Protein 5E4V (pdb70)

Radius of gyration: 27.7 Å; Cα contacts (8 Å, |Δi|>4): 493; chains: 1; bounding box: 95×52×66 Å

Foldseek 3Di:
DAAEAEAEEEQDQFQLRLFLLLFLLLQQLFDPPDDLSPNLNSVLNLLQSPDSGSVVLCVVQQDDPRYDYDYWHKDADPPAPRRIDTDDDPRSCVVDVSRDVCPSTKAAPQPPDPTQRDGDDLSSQLLSLQVSLLLLLLLLVLLLPPDPCRCPPVVVVCVVPQPPRHDNRNHIDVSSSVSSNVSLQPDLSSLSSLVSLLVVLVVDPDDQDPSSVSSVVSSVVSLCSNQVLLVLLCVQQPPVPFPCCVDPVQVVVVVLNVVLVVVLVVCPPCSRCVCSNHVVNSVSSDCVVRQLSSLLSQLLVCLVPVDDDPDDPPDDSRDNVSSVVSNQSNLQVQLVVQLVVQVVVPDDNVVSNVSSVVSSVVSVPSVVVVVCVVVVVVVVVVVVVVVCVPVPDDVVVVVVVVVVVVD

Structure (mmCIF, N/CA/C/O backbone):
data_5E4V
#
_entry.id   5E4V
#
_cell.length_a   91.140
_cell.length_b   91.140
_cell.length_c   94.210
_cell.angle_alpha   90.000
_cell.angle_beta   90.000
_cell.angle_gamma   120.000
#
_symmetry.space_group_name_H-M   'P 31 2 1'
#
loop_
_entity.id
_entity.type
_entity.pdbx_description
1 polymer Nucleoprotein,Phosphoprotein
2 water water
#
loop_
_atom_site.group_PDB
_atom_site.id
_atom_site.type_symbol
_atom_site.label_atom_id
_atom_site.label_alt_id
_atom_site.label_comp_id
_atom_site.label_asym_id
_atom_site.label_entity_id
_atom_site.label_seq_id
_atom_site.pdbx_PDB_ins_code
_atom_site.Cartn_x
_atom_site.Cartn_y
_atom_site.Cartn_z
_atom_site.occupancy
_atom_site.B_iso_or_equiv
_atom_site.auth_seq_id
_atom_site.auth_comp_id
_atom_site.auth_asym_id
_atom_site.auth_atom_id
_atom_site.pdbx_PDB_model_num
ATOM 1 N N . ILE A 1 12 ? -41.531 16.235 7.865 1.00 84.83 12 ILE A N 1
ATOM 2 C CA . ILE A 1 12 ? -40.484 15.223 7.890 1.00 91.85 12 ILE A CA 1
ATOM 3 C C . ILE A 1 12 ? -39.791 15.140 6.536 1.00 82.80 12 ILE A C 1
ATOM 4 O O . ILE A 1 12 ? -38.707 15.692 6.346 1.00 79.80 12 ILE A O 1
ATOM 7 N N . LYS A 1 13 ? -40.432 14.454 5.596 1.00 92.09 13 LYS A N 1
ATOM 8 C CA . LYS A 1 13 ? -39.845 14.192 4.286 1.00 98.76 13 LYS A CA 1
ATOM 9 C C . LYS A 1 13 ? -40.442 15.141 3.249 1.00 93.35 13 LYS A C 1
ATOM 10 O O . LYS A 1 13 ? -41.605 15.525 3.355 1.00 83.32 13 LYS A O 1
ATOM 29 N N . HIS A 1 14 ? -39.649 15.518 2.249 1.00 81.98 14 HIS A N 1
ATOM 30 C CA . HIS A 1 14 ? -40.103 16.483 1.248 1.00 71.61 14 HIS A CA 1
ATOM 31 C C . HIS A 1 14 ? -40.796 15.815 0.059 1.00 83.07 14 HIS A C 1
ATOM 32 O O . HIS A 1 14 ? -40.191 15.008 -0.639 1.00 82.92 14 HIS A O 1
ATOM 47 N N . ILE A 1 15 ? -42.059 16.165 -0.175 1.00 42.73 15 ILE A N 1
ATOM 48 C CA . ILE A 1 15 ? -42.800 15.626 -1.313 1.00 53.77 15 ILE A CA 1
ATOM 49 C C . ILE A 1 15 ? -42.768 16.541 -2.530 1.00 56.29 15 ILE A C 1
ATOM 50 O O . ILE A 1 15 ? -43.004 17.744 -2.427 1.00 64.73 15 ILE A O 1
ATOM 66 N N . ILE A 1 16 ? -42.489 15.949 -3.684 1.00 62.65 16 ILE A N 1
ATOM 67 C CA . ILE A 1 16 ? -42.570 16.649 -4.955 1.00 59.32 16 ILE A CA 1
ATOM 68 C C . ILE A 1 16 ? -43.759 16.140 -5.759 1.00 66.60 16 ILE A C 1
ATOM 69 O O . ILE A 1 16 ? -43.787 14.983 -6.175 1.00 60.92 16 ILE A O 1
ATOM 85 N N . ILE A 1 17 ? -44.744 17.006 -5.968 1.00 58.41 17 ILE A N 1
ATOM 86 C CA . ILE A 1 17 ? -45.883 16.673 -6.811 1.00 63.76 17 ILE A CA 1
ATOM 87 C C . ILE A 1 17 ? -45.458 16.721 -8.272 1.00 62.53 17 ILE A C 1
ATOM 88 O O . ILE A 1 17 ? -44.888 17.711 -8.725 1.00 48.53 17 ILE A O 1
ATOM 104 N N . VAL A 1 18 ? -45.735 15.648 -9.005 1.00 62.99 18 VAL A N 1
ATOM 105 C CA . VAL A 1 18 ? -45.369 15.568 -10.413 1.00 58.99 18 VAL A CA 1
ATOM 106 C C . VAL A 1 18 ? -46.532 14.995 -11.216 1.00 57.16 18 VAL A C 1
ATOM 107 O O . VAL A 1 18 ? -46.915 13.845 -11.021 1.00 50.84 18 VAL A O 1
ATOM 120 N N . PRO A 1 19 ? -47.108 15.808 -12.115 1.00 64.36 19 PRO A N 1
ATOM 121 C CA . PRO A 1 19 ? -48.259 15.376 -12.919 1.00 68.69 19 PRO A CA 1
ATOM 122 C C . PRO A 1 19 ? -47.896 14.474 -14.102 1.00 60.82 19 PRO A C 1
ATOM 123 O O . PRO A 1 19 ? -46.899 14.702 -14.785 1.00 64.04 19 PRO A O 1
ATOM 134 N N . ILE A 1 20 ? -48.722 13.456 -14.325 1.00 46.24 20 ILE A N 1
ATOM 135 C CA . ILE A 1 20 ? -48.527 12.492 -15.401 1.00 56.88 20 ILE A CA 1
ATOM 136 C C . ILE A 1 20 ? -49.857 12.262 -16.114 1.00 62.83 20 ILE A C 1
ATOM 137 O O . ILE A 1 20 ? -50.917 12.491 -15.533 1.00 61.52 20 ILE A O 1
ATOM 153 N N . PRO A 1 21 ? -49.814 11.803 -17.375 1.00 68.21 21 PRO A N 1
ATOM 154 C CA . PRO A 1 21 ? -51.068 11.549 -18.094 1.00 76.16 21 PRO A CA 1
ATOM 155 C C . PRO A 1 21 ? -51.866 10.403 -17.477 1.00 73.99 21 PRO A C 1
ATOM 156 O O . PRO A 1 21 ? -51.281 9.466 -16.934 1.00 76.40 21 PRO A O 1
ATOM 167 N N . GLY A 1 22 ? -53.189 10.486 -17.572 1.00 65.91 22 GLY A N 1
ATOM 168 C CA . GLY A 1 22 ? -54.071 9.504 -16.966 1.00 73.53 22 GLY A CA 1
ATOM 169 C C . GLY A 1 22 ? -54.705 8.568 -17.981 1.00 76.20 22 GLY A C 1
ATOM 170 O O . GLY A 1 22 ? -55.558 7.752 -17.637 1.00 67.80 22 GLY A O 1
ATOM 174 N N . ASP A 1 23 ? -54.289 8.690 -19.237 1.00 61.09 23 ASP A N 1
ATOM 175 C CA . ASP A 1 23 ? -54.764 7.809 -20.297 1.00 70.45 23 ASP A CA 1
ATOM 176 C C . ASP A 1 23 ? -53.804 7.873 -21.477 1.00 79.68 23 ASP A C 1
ATOM 177 O O . ASP A 1 23 ? -53.032 8.821 -21.605 1.00 78.29 23 ASP A O 1
ATOM 186 N N . SER A 1 24 ? -53.858 6.867 -22.341 1.00 75.00 24 SER A N 1
ATOM 187 C CA . SER A 1 24 ? -52.911 6.760 -23.445 1.00 78.15 24 SER A CA 1
ATOM 188 C C . SER A 1 24 ? -53.024 7.919 -24.432 1.00 66.96 24 SER A C 1
ATOM 189 O O . SER A 1 24 ? -52.061 8.242 -25.128 1.00 77.32 24 SER A O 1
ATOM 197 N N . SER A 1 25 ? -54.195 8.546 -24.486 1.00 50.75 25 SER A N 1
ATOM 198 C CA . SER A 1 25 ? -54.492 9.527 -25.530 1.00 59.16 25 SER A CA 1
ATOM 199 C C . SER A 1 25 ? -53.438 10.629 -25.663 1.00 69.92 25 SER A C 1
ATOM 200 O O . SER A 1 25 ? -52.811 11.041 -24.688 1.00 65.98 25 SER A O 1
ATOM 208 N N . ILE A 1 26 ? -53.265 11.097 -26.894 1.00 77.96 26 ILE A N 1
ATOM 209 C CA . ILE A 1 26 ? -52.329 12.169 -27.202 1.00 78.29 26 ILE A CA 1
ATOM 210 C C . ILE A 1 26 ? -52.873 13.530 -26.794 1.00 68.08 26 ILE A C 1
ATOM 211 O O . ILE A 1 26 ? -52.113 14.429 -26.455 1.00 68.62 26 ILE A O 1
ATOM 227 N N . THR A 1 27 ? -54.190 13.686 -26.836 1.00 74.83 27 THR A N 1
ATOM 228 C CA . THR A 1 27 ? -54.806 14.959 -26.493 1.00 71.15 27 THR A CA 1
ATOM 229 C C . THR A 1 27 ? -54.517 15.310 -25.036 1.00 73.03 27 THR A C 1
ATOM 230 O O . THR A 1 27 ? -54.194 16.454 -24.707 1.00 62.37 27 THR A O 1
ATOM 241 N N . THR A 1 28 ? -54.635 14.314 -24.168 1.00 64.83 28 THR A N 1
ATOM 242 C CA . THR A 1 28 ? -54.318 14.484 -22.759 1.00 70.31 28 THR A CA 1
ATOM 243 C C . THR A 1 28 ? -52.841 14.825 -22.602 1.00 69.10 28 THR A C 1
ATOM 244 O O . THR A 1 28 ? -52.486 15.917 -22.166 1.00 59.98 28 THR A O 1
ATOM 255 N N . ARG A 1 29 ? -51.987 13.876 -22.963 1.00 59.60 29 ARG A N 1
ATOM 256 C CA . ARG A 1 29 ? -50.544 14.076 -22.965 1.00 53.93 29 ARG A CA 1
ATOM 257 C C . ARG A 1 29 ? -50.174 15.481 -23.452 1.00 57.62 29 ARG A C 1
ATOM 258 O O . ARG A 1 29 ? -49.375 16.198 -22.829 1.00 40.53 29 ARG A O 1
ATOM 279 N N . SER A 1 30 ? -50.789 15.871 -24.562 1.00 69.02 30 SER A N 1
ATOM 280 C CA . SER A 1 30 ? -50.454 17.108 -25.253 1.00 60.21 30 SER A CA 1
ATOM 281 C C . SER A 1 30 ? -50.920 18.325 -24.472 1.00 62.06 30 SER A C 1
ATOM 282 O O . SER A 1 30 ? -50.167 19.285 -24.277 1.00 56.36 30 SER A O 1
ATOM 290 N N . ARG A 1 31 ? -52.169 18.283 -24.028 1.00 73.02 31 ARG A N 1
ATOM 291 C CA . ARG A 1 31 ? -52.738 19.390 -23.280 1.00 66.06 31 ARG A CA 1
ATOM 292 C C . ARG A 1 31 ? -51.963 19.577 -21.987 1.00 61.29 31 ARG A C 1
ATOM 293 O O . ARG A 1 31 ? -51.696 20.705 -21.567 1.00 64.22 31 ARG A O 1
ATOM 314 N N . LEU A 1 32 ? -51.598 18.461 -21.363 1.00 51.33 32 LEU A N 1
ATOM 315 C CA . LEU A 1 32 ? -50.798 18.496 -20.150 1.00 51.21 32 LEU A CA 1
ATOM 316 C C . LEU A 1 32 ? -49.465 19.171 -20.437 1.00 53.04 32 LEU A C 1
ATOM 317 O O . LEU A 1 32 ? -49.079 20.109 -19.736 1.00 44.07 32 LEU A O 1
ATOM 333 N N . LEU A 1 33 ? -48.759 18.702 -21.464 1.00 57.51 33 LEU A N 1
ATOM 334 C CA . LEU A 1 33 ? -47.511 19.358 -21.842 1.00 54.46 33 LEU A CA 1
ATOM 335 C C . LEU A 1 33 ? -47.717 20.864 -21.967 1.00 50.40 33 LEU A C 1
ATOM 336 O O . LEU A 1 33 ? -46.972 21.663 -21.389 1.00 36.02 33 LEU A O 1
ATOM 352 N N . ASP A 1 34 ? -48.730 21.245 -22.736 1.00 44.70 34 ASP A N 1
ATOM 353 C CA . ASP A 1 34 ? -49.061 22.651 -22.910 1.00 47.46 34 ASP A CA 1
ATOM 354 C C . ASP A 1 34 ? -49.202 23.386 -21.575 1.00 49.43 34 ASP A C 1
ATOM 355 O O . ASP A 1 34 ? -48.514 24.383 -21.325 1.00 40.53 34 ASP A O 1
ATOM 364 N N . ARG A 1 35 ? -50.098 22.903 -20.719 1.00 42.57 35 ARG A N 1
ATOM 365 C CA . ARG A 1 35 ? -50.339 23.574 -19.446 1.00 55.32 35 ARG A CA 1
ATOM 366 C C . ARG A 1 35 ? -49.066 23.638 -18.604 1.00 48.72 35 ARG A C 1
ATOM 367 O O . ARG A 1 35 ? -48.820 24.636 -17.933 1.00 42.79 35 ARG A O 1
ATOM 388 N N . LEU A 1 36 ? -48.258 22.580 -18.637 1.00 67.10 36 LEU A N 1
ATOM 389 C CA . LEU A 1 36 ? -47.003 22.561 -17.881 1.00 65.87 36 LEU A CA 1
ATOM 390 C C . LEU A 1 36 ? -46.018 23.621 -18.386 1.00 52.60 36 LEU A C 1
ATOM 391 O O . LEU A 1 36 ? -45.484 24.405 -17.593 1.00 38.56 36 LEU A O 1
ATOM 407 N N . VAL A 1 37 ? -45.770 23.646 -19.695 1.00 47.42 37 VAL A N 1
ATOM 408 C CA . VAL A 1 37 ? -44.927 24.693 -20.266 1.00 47.97 37 VAL A CA 1
ATOM 409 C C . VAL A 1 37 ? -45.457 26.036 -19.805 1.00 50.80 37 VAL A C 1
ATOM 410 O O . VAL A 1 37 ? -44.717 26.901 -19.339 1.00 43.33 37 VAL A O 1
ATOM 423 N N . ARG A 1 38 ? -46.763 26.191 -19.958 1.00 50.28 38 ARG A N 1
ATOM 424 C CA . ARG A 1 38 ? -47.459 27.397 -19.557 1.00 59.31 38 ARG A CA 1
ATOM 425 C C . ARG A 1 38 ? -47.149 27.741 -18.105 1.00 56.98 38 ARG A C 1
ATOM 426 O O . ARG A 1 38 ? -46.858 28.890 -17.766 1.00 47.93 38 ARG A O 1
ATOM 447 N N . LEU A 1 39 ? -47.217 26.721 -17.257 1.00 51.90 39 LEU A N 1
ATOM 448 C CA . LEU A 1 39 ? -47.019 26.866 -15.822 1.00 54.84 39 LEU A CA 1
ATOM 449 C C . LEU A 1 39 ? -45.601 27.302 -15.470 1.00 63.49 39 LEU A C 1
ATOM 450 O O . LEU A 1 39 ? -45.401 28.185 -14.638 1.00 54.31 39 LEU A O 1
ATOM 466 N N . ILE A 1 40 ? -44.617 26.668 -16.095 1.00 69.77 40 ILE A N 1
ATOM 467 C CA . ILE A 1 40 ? -43.223 27.009 -15.837 1.00 65.06 40 ILE A CA 1
ATOM 468 C C . ILE A 1 40 ? -42.909 28.466 -16.191 1.00 64.00 40 ILE A C 1
ATOM 469 O O . ILE A 1 40 ? -42.029 29.080 -15.594 1.00 66.10 40 ILE A O 1
ATOM 485 N N . GLY A 1 41 ? -43.635 29.017 -17.157 1.00 60.38 41 GLY A N 1
ATOM 486 C CA . GLY A 1 41 ? -43.423 30.391 -17.575 1.00 66.13 41 GLY A CA 1
ATOM 487 C C . GLY A 1 41 ? -44.031 31.398 -16.619 1.00 66.90 41 GLY A C 1
ATOM 488 O O . GLY A 1 41 ? -43.714 32.586 -16.662 1.00 68.34 41 GLY A O 1
ATOM 492 N N . ASN A 1 42 ? -44.913 30.925 -15.751 1.00 54.00 42 ASN A N 1
ATOM 493 C CA . ASN A 1 42 ? -45.546 31.791 -14.775 1.00 59.95 42 ASN A CA 1
ATOM 494 C C . ASN A 1 42 ? -44.528 32.281 -13.752 1.00 71.26 42 ASN A C 1
ATOM 495 O O . ASN A 1 42 ? -43.889 31.478 -13.070 1.00 69.81 42 ASN A O 1
ATOM 506 N N . PRO A 1 43 ? -44.381 33.607 -13.633 1.00 69.59 43 PRO A N 1
ATOM 507 C CA . PRO A 1 43 ? -43.331 34.193 -12.795 1.00 66.59 43 PRO A CA 1
ATOM 508 C C . PRO A 1 43 ? -43.617 33.977 -11.321 1.00 75.51 43 PRO A C 1
ATOM 509 O O . PRO A 1 43 ? -42.739 34.132 -10.474 1.00 72.71 43 PRO A O 1
ATOM 520 N N . ASP A 1 44 ? -44.856 33.605 -11.031 1.00 78.87 44 ASP A N 1
ATOM 521 C CA . ASP A 1 44 ? -45.352 33.567 -9.668 1.00 79.56 44 ASP A CA 1
ATOM 522 C C . ASP A 1 44 ? -45.348 32.167 -9.062 1.00 69.13 44 ASP A C 1
ATOM 523 O O . ASP A 1 44 ? -45.905 31.960 -7.987 1.00 64.55 44 ASP A O 1
ATOM 532 N N . VAL A 1 45 ? -44.723 31.207 -9.736 1.00 84.01 45 VAL A N 1
ATOM 533 C CA . VAL A 1 45 ? -44.743 29.827 -9.258 1.00 77.61 45 VAL A CA 1
ATOM 534 C C . VAL A 1 45 ? -43.531 29.503 -8.387 1.00 74.07 45 VAL A C 1
ATOM 535 O O . VAL A 1 45 ? -42.440 30.031 -8.601 1.00 68.52 45 VAL A O 1
ATOM 548 N N . SER A 1 46 ? -43.737 28.618 -7.416 1.00 64.50 46 SER A N 1
ATOM 549 C CA . SER A 1 46 ? -42.723 28.296 -6.417 1.00 59.25 46 SER A CA 1
ATOM 550 C C . SER A 1 46 ? -41.782 27.194 -6.894 1.00 50.78 46 SER A C 1
ATOM 551 O O . SER A 1 46 ? -42.151 26.377 -7.734 1.00 46.67 46 SER A O 1
ATOM 559 N N . GLY A 1 47 ? -40.577 27.168 -6.328 1.00 52.07 47 GLY A N 1
ATOM 560 C CA . GLY A 1 47 ? -39.528 26.261 -6.763 1.00 26.78 47 GLY A CA 1
ATOM 561 C C . GLY A 1 47 ? -39.939 24.804 -6.830 1.00 53.71 47 GLY A C 1
ATOM 562 O O . GLY A 1 47 ? -39.933 24.198 -7.908 1.00 44.17 47 GLY A O 1
ATOM 566 N N . PRO A 1 48 ? -40.281 24.225 -5.672 1.00 62.43 48 PRO A N 1
ATOM 567 C CA . PRO A 1 48 ? -40.666 22.813 -5.585 1.00 64.79 48 PRO A CA 1
ATOM 568 C C . PRO A 1 48 ? -41.693 22.439 -6.651 1.00 60.32 48 PRO A C 1
ATOM 569 O O . PRO A 1 48 ? -41.564 21.395 -7.309 1.00 71.95 48 PRO A O 1
ATOM 580 N N . LYS A 1 49 ? -42.691 23.300 -6.831 1.00 42.78 49 LYS A N 1
ATOM 581 C CA . LYS A 1 49 ? -43.718 23.086 -7.845 1.00 58.15 49 LYS A CA 1
ATOM 582 C C . LYS A 1 49 ? -43.099 23.014 -9.242 1.00 56.09 49 LYS A C 1
ATOM 583 O O . LYS A 1 49 ? -43.306 22.048 -9.982 1.00 33.18 49 LYS A O 1
ATOM 602 N N . LEU A 1 50 ? -42.348 24.053 -9.595 1.00 47.83 50 LEU A N 1
ATOM 603 C CA . LEU A 1 50 ? -41.611 24.089 -10.851 1.00 60.83 50 LEU A CA 1
ATOM 604 C C . LEU A 1 50 ? -40.821 22.808 -11.090 1.00 59.54 50 LEU A C 1
ATOM 605 O O . LEU A 1 50 ? -40.897 22.216 -12.171 1.00 44.56 50 LEU A O 1
ATOM 621 N N . THR A 1 51 ? -40.059 22.380 -10.090 1.00 48.39 51 THR A N 1
ATOM 622 C CA . THR A 1 51 ? -39.288 21.150 -10.221 1.00 45.45 51 THR A CA 1
ATOM 623 C C . THR A 1 51 ? -40.226 20.002 -10.563 1.00 48.74 51 THR A C 1
ATOM 624 O O . THR A 1 51 ? -39.981 19.233 -11.507 1.00 40.64 51 THR A O 1
ATOM 635 N N . GLY A 1 52 ? -41.302 19.891 -9.789 1.00 43.78 52 GLY A N 1
ATOM 636 C CA . GLY A 1 52 ? -42.339 18.916 -10.082 1.00 32.97 52 GLY A CA 1
ATOM 637 C C . GLY A 1 52 ? -42.750 18.947 -11.547 1.00 37.65 52 GLY A C 1
ATOM 638 O O . GLY A 1 52 ? -42.745 17.922 -12.243 1.00 57.21 52 GLY A O 1
ATOM 642 N N . ALA A 1 53 ? -43.099 20.137 -12.022 1.00 42.68 53 ALA A N 1
ATOM 643 C CA . ALA A 1 53 ? -43.581 20.300 -13.386 1.00 51.00 53 ALA A CA 1
ATOM 644 C C . ALA A 1 53 ? -42.523 19.869 -14.396 1.00 47.31 53 ALA A C 1
ATOM 645 O O . ALA A 1 53 ? -42.838 19.225 -15.400 1.00 40.77 53 ALA A O 1
ATOM 652 N N . LEU A 1 54 ? -41.270 20.226 -14.130 1.00 40.15 54 LEU A N 1
ATOM 653 C CA . LEU A 1 54 ? -40.175 19.850 -15.020 1.00 50.11 54 LEU A CA 1
ATOM 654 C C . LEU A 1 54 ? -39.974 18.340 -15.075 1.00 52.86 54 LEU A C 1
ATOM 655 O O . LEU A 1 54 ? -39.754 17.788 -16.149 1.00 51.02 54 LEU A O 1
ATOM 671 N N . ILE A 1 55 ? -40.038 17.665 -13.931 1.00 47.96 55 ILE A N 1
ATOM 672 C CA . ILE A 1 55 ? -39.925 16.209 -13.950 1.00 61.74 55 ILE A CA 1
ATOM 673 C C . ILE A 1 55 ? -41.127 15.615 -14.676 1.00 63.71 55 ILE A C 1
ATOM 674 O O . ILE A 1 55 ? -41.014 14.586 -15.346 1.00 47.23 55 ILE A O 1
ATOM 690 N N . GLY A 1 56 ? -42.280 16.264 -14.542 1.00 44.35 56 GLY A N 1
ATOM 691 C CA . GLY A 1 56 ? -43.423 15.921 -15.368 1.00 44.33 56 GLY A CA 1
ATOM 692 C C . GLY A 1 56 ? -43.049 15.943 -16.842 1.00 51.23 56 GLY A C 1
ATOM 693 O O . GLY A 1 56 ? -43.090 14.917 -17.521 1.00 54.16 56 GLY A O 1
ATOM 697 N N . ILE A 1 57 ? -42.672 17.122 -17.330 1.00 46.86 57 ILE A N 1
ATOM 698 C CA . ILE A 1 57 ? -42.318 17.307 -18.739 1.00 61.23 57 ILE A CA 1
ATOM 699 C C . ILE A 1 57 ? -41.181 16.397 -19.225 1.00 59.79 57 ILE A C 1
ATOM 700 O O . ILE A 1 57 ? -41.217 15.897 -20.352 1.00 46.16 57 ILE A O 1
ATOM 716 N N . LEU A 1 58 ? -40.170 16.194 -18.387 1.00 44.60 58 LEU A N 1
ATOM 717 C CA . LEU A 1 58 ? -39.021 15.371 -18.763 1.00 43.79 58 LEU A CA 1
ATOM 718 C C . LEU A 1 58 ? -39.403 13.910 -18.995 1.00 50.45 58 LEU A C 1
ATOM 719 O O . LEU A 1 58 ? -38.693 13.183 -19.686 1.00 50.64 58 LEU A O 1
ATOM 735 N N . SER A 1 59 ? -40.524 13.486 -18.419 1.00 45.65 59 SER A N 1
ATOM 736 C CA . SER A 1 59 ? -40.929 12.084 -18.455 1.00 59.63 59 SER A CA 1
ATOM 737 C C . SER A 1 59 ? -41.901 11.767 -19.587 1.00 64.30 59 SER A C 1
ATOM 738 O O . SER A 1 59 ? -42.286 10.614 -19.772 1.00 61.92 59 SER A O 1
ATOM 746 N N . LEU A 1 60 ? -42.287 12.783 -20.349 1.00 61.05 60 LEU A N 1
ATOM 747 C CA . LEU A 1 60 ? -43.383 12.642 -21.304 1.00 68.82 60 LEU A CA 1
ATOM 748 C C . LEU A 1 60 ? -43.061 11.847 -22.568 1.00 63.48 60 LEU A C 1
ATOM 749 O O . LEU A 1 60 ? -43.953 11.597 -23.377 1.00 66.17 60 LEU A O 1
ATOM 765 N N . PHE A 1 61 ? -41.807 11.438 -22.739 1.00 48.22 61 PHE A N 1
ATOM 766 C CA . PHE A 1 61 ? -41.398 10.773 -23.976 1.00 50.11 61 PHE A CA 1
ATOM 767 C C . PHE A 1 61 ? -41.484 9.243 -23.922 1.00 56.75 61 PHE A C 1
ATOM 768 O O . PHE A 1 61 ? -41.113 8.569 -24.882 1.00 61.81 61 PHE A O 1
ATOM 785 N N . VAL A 1 62 ? -41.968 8.694 -22.811 1.00 58.52 62 VAL A N 1
ATOM 786 C CA . VAL A 1 62 ? -42.225 7.256 -22.725 1.00 67.80 62 VAL A CA 1
ATOM 787 C C . VAL A 1 62 ? -43.727 7.024 -22.635 1.00 56.99 62 VAL A C 1
ATOM 788 O O . VAL A 1 62 ? -44.466 7.917 -22.236 1.00 48.36 62 VAL A O 1
ATOM 801 N N . GLU A 1 63 ? -44.173 5.829 -23.015 1.00 65.01 63 GLU A N 1
ATOM 802 C CA . GLU A 1 63 ? -45.600 5.511 -23.048 1.00 65.76 63 GLU A CA 1
ATOM 803 C C . GLU A 1 63 ? -46.237 5.651 -21.668 1.00 58.76 63 GLU A C 1
ATOM 804 O O . GLU A 1 63 ? -47.396 6.042 -21.554 1.00 53.08 63 GLU A O 1
ATOM 808 N N . SER A 1 64 ? -45.483 5.323 -20.622 1.00 47.07 64 SER A N 1
ATOM 809 C CA . SER A 1 64 ? -45.949 5.549 -19.259 1.00 65.81 64 SER A CA 1
ATOM 810 C C . SER A 1 64 ? -44.946 6.322 -18.403 1.00 64.76 64 SER A C 1
ATOM 811 O O . SER A 1 64 ? -44.064 5.730 -17.777 1.00 45.19 64 SER A O 1
ATOM 819 N N . PRO A 1 65 ? -45.090 7.653 -18.367 1.00 65.23 65 PRO A N 1
ATOM 820 C CA . PRO A 1 65 ? -44.286 8.550 -17.530 1.00 70.12 65 PRO A CA 1
ATOM 821 C C . PRO A 1 65 ? -44.226 8.126 -16.056 1.00 64.97 65 PRO A C 1
ATOM 822 O O . PRO A 1 65 ? -43.135 8.054 -15.476 1.00 60.87 65 PRO A O 1
ATOM 833 N N . GLY A 1 66 ? -45.384 7.849 -15.463 1.00 56.31 66 GLY A N 1
ATOM 834 C CA . GLY A 1 66 ? -45.456 7.498 -14.056 1.00 52.95 66 GLY A CA 1
ATOM 835 C C . GLY A 1 66 ? -44.616 6.282 -13.714 1.00 44.10 66 GLY A C 1
ATOM 836 O O . GLY A 1 66 ? -43.965 6.236 -12.668 1.00 38.23 66 GLY A O 1
ATOM 840 N N . GLN A 1 67 ? -44.625 5.295 -14.602 1.00 54.41 67 GLN A N 1
ATOM 841 C CA . GLN A 1 67 ? -43.841 4.084 -14.404 1.00 62.92 67 GLN A CA 1
ATOM 842 C C . GLN A 1 67 ? -42.364 4.417 -14.318 1.00 53.38 67 GLN A C 1
ATOM 843 O O . GLN A 1 67 ? -41.699 4.128 -13.319 1.00 53.74 67 GLN A O 1
ATOM 857 N N . LEU A 1 68 ? -41.858 5.015 -15.391 1.00 68.05 68 LEU A N 1
ATOM 858 C CA . LEU A 1 68 ? -40.471 5.440 -15.456 1.00 69.50 68 LEU A CA 1
ATOM 859 C C . LEU A 1 68 ? -40.096 6.196 -14.197 1.00 59.40 68 LEU A C 1
ATOM 860 O O . LEU A 1 68 ? -39.128 5.847 -13.515 1.00 40.66 68 LEU A O 1
ATOM 876 N N . ILE A 1 69 ? -40.864 7.237 -13.889 1.00 50.19 69 ILE A N 1
ATOM 877 C CA . ILE A 1 69 ? -40.586 8.019 -12.697 1.00 50.34 69 ILE A CA 1
ATOM 878 C C . ILE A 1 69 ? -40.462 7.065 -11.513 1.00 61.42 69 ILE A C 1
ATOM 879 O O . ILE A 1 69 ? -39.400 6.970 -10.913 1.00 56.60 69 ILE A O 1
ATOM 895 N N . GLN A 1 70 ? -41.520 6.320 -11.208 1.00 49.54 70 GLN A N 1
ATOM 896 C CA . GLN A 1 70 ? -41.478 5.391 -10.079 1.00 53.46 70 GLN A CA 1
ATOM 897 C C . GLN A 1 70 ? -40.193 4.566 -10.037 1.00 68.64 70 GLN A C 1
ATOM 898 O O . GLN A 1 70 ? -39.450 4.618 -9.056 1.00 51.97 70 GLN A O 1
ATOM 912 N N . ARG A 1 71 ? -39.924 3.802 -11.091 1.00 83.21 71 ARG A N 1
ATOM 913 C CA . ARG A 1 71 ? -38.782 2.889 -11.051 1.00 78.69 71 ARG A CA 1
ATOM 914 C C . ARG A 1 71 ? -37.422 3.586 -10.988 1.00 68.67 71 ARG A C 1
ATOM 915 O O . ARG A 1 71 ? -36.511 3.077 -10.337 1.00 62.10 71 ARG A O 1
ATOM 936 N N . ILE A 1 72 ? -37.265 4.732 -11.647 1.00 71.32 72 ILE A N 1
ATOM 937 C CA . ILE A 1 72 ? -35.933 5.344 -11.720 1.00 61.38 72 ILE A CA 1
ATOM 938 C C . ILE A 1 72 ? -35.576 6.371 -10.640 1.00 50.48 72 ILE A C 1
ATOM 939 O O . ILE A 1 72 ? -34.393 6.583 -10.381 1.00 49.53 72 ILE A O 1
ATOM 955 N N . THR A 1 73 ? -36.557 7.023 -10.018 1.00 55.84 73 THR A N 1
ATOM 956 C CA . THR A 1 73 ? -36.224 8.047 -9.026 1.00 55.76 73 THR A CA 1
ATOM 957 C C . THR A 1 73 ? -35.338 7.419 -7.960 1.00 67.04 73 THR A C 1
ATOM 958 O O . THR A 1 73 ? -35.616 6.330 -7.456 1.00 54.28 73 THR A O 1
ATOM 969 N N . ASP A 1 74 ? -34.259 8.116 -7.633 1.00 90.78 74 ASP A N 1
ATOM 970 C CA . ASP A 1 74 ? -33.291 7.628 -6.670 1.00 90.92 74 ASP A CA 1
ATOM 971 C C . ASP A 1 74 ? -32.817 8.787 -5.802 1.00 85.48 74 ASP A C 1
ATOM 972 O O . ASP A 1 74 ? -31.646 9.165 -5.831 1.00 89.83 74 ASP A O 1
ATOM 981 N N . ASP A 1 75 ? -33.746 9.360 -5.045 1.00 83.09 75 ASP A N 1
ATOM 982 C CA . ASP A 1 75 ? -33.435 10.430 -4.109 1.00 76.53 75 ASP A CA 1
ATOM 983 C C . ASP A 1 75 ? -34.006 10.040 -2.754 1.00 83.98 75 ASP A C 1
ATOM 984 O O . ASP A 1 75 ? -35.214 9.850 -2.621 1.00 94.93 75 ASP A O 1
ATOM 993 N N . PRO A 1 76 ? -33.136 9.903 -1.743 1.00 73.09 76 PRO A N 1
ATOM 994 C CA . PRO A 1 76 ? -33.575 9.486 -0.405 1.00 71.89 76 PRO A CA 1
ATOM 995 C C . PRO A 1 76 ? -34.299 10.574 0.401 1.00 80.35 76 PRO A C 1
ATOM 996 O O . PRO A 1 76 ? -35.064 10.246 1.309 1.00 77.27 76 PRO A O 1
ATOM 1007 N N . ASP A 1 77 ? -34.071 11.841 0.072 1.00 92.25 77 ASP A N 1
ATOM 1008 C CA . ASP A 1 77 ? -34.604 12.946 0.868 1.00 91.47 77 ASP A CA 1
ATOM 1009 C C . ASP A 1 77 ? -36.000 13.399 0.433 1.00 78.45 77 ASP A C 1
ATOM 1010 O O . ASP A 1 77 ? -36.657 14.147 1.154 1.00 74.73 77 ASP A O 1
ATOM 1019 N N . VAL A 1 78 ? -36.455 12.956 -0.736 1.00 65.26 78 VAL A N 1
ATOM 1020 C CA . VAL A 1 78 ? -37.777 13.350 -1.217 1.00 72.89 78 VAL A CA 1
ATOM 1021 C C . VAL A 1 78 ? -38.626 12.169 -1.675 1.00 59.21 78 VAL A C 1
ATOM 1022 O O . VAL A 1 78 ? -38.111 11.099 -1.991 1.00 46.29 78 VAL A O 1
ATOM 1035 N N . SER A 1 79 ? -39.936 12.399 -1.715 1.00 49.40 79 SER A N 1
ATOM 1036 C CA . SER A 1 79 ? -40.912 11.388 -2.091 1.00 61.24 79 SER A CA 1
ATOM 1037 C C . SER A 1 79 ? -41.802 11.955 -3.190 1.00 65.01 79 SER A C 1
ATOM 1038 O O . SER A 1 79 ? -42.356 13.040 -3.040 1.00 62.48 79 SER A O 1
ATOM 1046 N N . ILE A 1 80 ? -41.940 11.224 -4.292 1.00 69.49 80 ILE A N 1
ATOM 1047 C CA . ILE A 1 80 ? -42.716 11.709 -5.428 1.00 55.34 80 ILE A CA 1
ATOM 1048 C C . ILE A 1 80 ? -44.159 11.243 -5.348 1.00 63.76 80 ILE A C 1
ATOM 1049 O O . ILE A 1 80 ? -44.429 10.051 -5.201 1.00 78.56 80 ILE A O 1
ATOM 1065 N N . ARG A 1 81 ? -45.085 12.190 -5.448 1.00 52.33 81 ARG A N 1
ATOM 1066 C CA . ARG A 1 81 ? -46.500 11.869 -5.559 1.00 64.00 81 ARG A CA 1
ATOM 1067 C C . ARG A 1 81 ? -46.936 12.107 -6.992 1.00 55.48 81 ARG A C 1
ATOM 1068 O O . ARG A 1 81 ? -47.113 13.251 -7.404 1.00 55.15 81 ARG A O 1
ATOM 1072 N N . LEU A 1 82 ? -47.092 11.033 -7.759 1.00 71.15 82 LEU A N 1
ATOM 1073 C CA . LEU A 1 82 ? -47.584 11.160 -9.125 1.00 69.05 82 LEU A CA 1
ATOM 1074 C C . LEU A 1 82 ? -49.016 11.668 -9.070 1.00 53.95 82 LEU A C 1
ATOM 1075 O O . LEU A 1 82 ? -49.716 11.459 -8.082 1.00 54.58 82 LEU A O 1
ATOM 1091 N N . LEU A 1 83 ? -49.452 12.339 -10.128 1.00 70.79 83 LEU A N 1
ATOM 1092 C CA . LEU A 1 83 ? -50.796 12.894 -10.159 1.00 74.47 83 LEU A CA 1
ATOM 1093 C C . LEU A 1 83 ? -51.449 12.627 -11.507 1.00 71.42 83 LEU A C 1
ATOM 1094 O O . LEU A 1 83 ? -51.197 13.329 -12.483 1.00 72.81 83 LEU A O 1
ATOM 1110 N N . GLU A 1 84 ? -52.289 11.600 -11.549 1.00 67.50 84 GLU A N 1
ATOM 1111 C CA . GLU A 1 84 ? -52.951 11.201 -12.781 1.00 59.35 84 GLU A CA 1
ATOM 1112 C C . GLU A 1 84 ? -53.863 12.319 -13.268 1.00 66.48 84 GLU A C 1
ATOM 1113 O O . GLU A 1 84 ? -54.756 12.766 -12.546 1.00 50.48 84 GLU A O 1
ATOM 1125 N N . VAL A 1 85 ? -53.631 12.764 -14.499 1.00 82.44 85 VAL A N 1
ATOM 1126 C CA . VAL A 1 85 ? -54.364 13.886 -15.070 1.00 83.76 85 VAL A CA 1
ATOM 1127 C C . VAL A 1 85 ? -55.180 13.431 -16.270 1.00 91.23 85 VAL A C 1
ATOM 1128 O O . VAL A 1 85 ? -54.714 12.623 -17.069 1.00 93.35 85 VAL A O 1
ATOM 1141 N N . VAL A 1 86 ? -56.396 13.952 -16.400 1.00 81.12 86 VAL A N 1
ATOM 1142 C CA . VAL A 1 86 ? -57.220 13.632 -17.561 1.00 76.41 86 VAL A CA 1
ATOM 1143 C C . VAL A 1 86 ? -58.015 14.846 -18.029 1.00 71.66 86 VAL A C 1
ATOM 1144 O O . VAL A 1 86 ? -58.155 15.829 -17.297 1.00 79.62 86 VAL A O 1
ATOM 1157 N N . GLN A 1 87 ? -58.522 14.765 -19.257 1.00 67.85 87 GLN A N 1
ATOM 1158 C CA . GLN A 1 87 ? -59.330 15.827 -19.848 1.00 73.91 87 GLN A CA 1
ATOM 1159 C C . GLN A 1 87 ? -60.574 16.153 -19.020 1.00 63.89 87 GLN A C 1
ATOM 1160 O O . GLN A 1 87 ? -60.991 15.380 -18.158 1.00 63.40 87 GLN A O 1
ATOM 1174 N N . SER A 1 88 ? -61.168 17.303 -19.310 1.00 49.59 88 SER A N 1
ATOM 1175 C CA . SER A 1 88 ? -62.296 17.810 -18.543 1.00 72.16 88 SER A CA 1
ATOM 1176 C C . SER A 1 88 ? -62.877 19.027 -19.242 1.00 73.85 88 SER A C 1
ATOM 1177 O O . SER A 1 88 ? -62.219 20.060 -19.347 1.00 70.11 88 SER A O 1
ATOM 1185 N N . ASP A 1 89 ? -64.109 18.902 -19.722 1.00 81.99 89 ASP A N 1
ATOM 1186 C CA . ASP A 1 89 ? -64.762 19.995 -20.432 1.00 85.15 89 ASP A CA 1
ATOM 1187 C C . ASP A 1 89 ? -65.337 21.009 -19.451 1.00 87.89 89 ASP A C 1
ATOM 1188 O O . ASP A 1 89 ? -65.917 22.016 -19.857 1.00 92.16 89 ASP A O 1
ATOM 1197 N N . GLN A 1 90 ? -65.163 20.745 -18.159 1.00 88.13 90 GLN A N 1
ATOM 1198 C CA . GLN A 1 90 ? -65.841 21.516 -17.124 1.00 81.41 90 GLN A CA 1
ATOM 1199 C C . GLN A 1 90 ? -64.930 22.460 -16.336 1.00 82.75 90 GLN A C 1
ATOM 1200 O O . GLN A 1 90 ? -65.409 23.408 -15.716 1.00 69.02 90 GLN A O 1
ATOM 1204 N N . SER A 1 91 ? -63.626 22.208 -16.346 1.00 92.06 91 SER A N 1
ATOM 1205 C CA . SER A 1 91 ? -62.697 23.064 -15.607 1.00 90.26 91 SER A CA 1
ATOM 1206 C C . SER A 1 91 ? -62.159 24.197 -16.479 1.00 88.48 91 SER A C 1
ATOM 1207 O O . SER A 1 91 ? -62.270 24.152 -17.705 1.00 86.28 91 SER A O 1
ATOM 1215 N N . GLN A 1 92 ? -61.596 25.220 -15.841 1.00 87.70 92 GLN A N 1
ATOM 1216 C CA . GLN A 1 92 ? -61.015 26.341 -16.569 1.00 86.27 92 GLN A CA 1
ATOM 1217 C C . GLN A 1 92 ? -59.847 25.811 -17.392 1.00 92.77 92 GLN A C 1
ATOM 1218 O O . GLN A 1 92 ? -59.687 26.140 -18.570 1.00 101.64 92 GLN A O 1
ATOM 1232 N N . SER A 1 93 ? -59.009 25.014 -16.734 1.00 93.00 93 SER A N 1
ATOM 1233 C CA . SER A 1 93 ? -58.044 24.159 -17.416 1.00 83.72 93 SER A CA 1
ATOM 1234 C C . SER A 1 93 ? -58.861 23.095 -18.154 1.00 87.80 93 SER A C 1
ATOM 1235 O O . SER A 1 93 ? -60.022 22.880 -17.827 1.00 100.83 93 SER A O 1
ATOM 1243 N N . GLY A 1 94 ? -58.278 22.441 -19.153 1.00 74.06 94 GLY A N 1
ATOM 1244 C CA . GLY A 1 94 ? -58.951 21.337 -19.819 1.00 75.61 94 GLY A CA 1
ATOM 1245 C C . GLY A 1 94 ? -58.625 20.030 -19.134 1.00 73.95 94 GLY A C 1
ATOM 1246 O O . GLY A 1 94 ? -58.614 18.975 -19.759 1.00 65.67 94 GLY A O 1
ATOM 1250 N N . LEU A 1 95 ? -58.360 20.106 -17.835 1.00 76.00 95 LEU A N 1
ATOM 1251 C CA . LEU A 1 95 ? -57.788 18.978 -17.115 1.00 71.54 95 LEU A CA 1
ATOM 1252 C C . LEU A 1 95 ? -58.299 18.860 -15.683 1.00 71.36 95 LEU A C 1
ATOM 1253 O O . LEU A 1 95 ? -58.706 19.847 -15.066 1.00 67.05 95 LEU A O 1
ATOM 1269 N N . THR A 1 96 ? -58.268 17.637 -15.163 1.00 71.44 96 THR A N 1
ATOM 1270 C CA . THR A 1 96 ? -58.558 17.397 -13.754 1.00 81.82 96 THR A CA 1
ATOM 1271 C C . THR A 1 96 ? -57.935 16.076 -13.306 1.00 84.39 96 THR A C 1
ATOM 1272 O O . THR A 1 96 ? -57.320 15.362 -14.107 1.00 79.41 96 THR A O 1
ATOM 1283 N N . PHE A 1 97 ? -58.093 15.762 -12.023 1.00 84.07 97 PHE A N 1
ATOM 1284 C CA . PHE A 1 97 ? -57.440 14.606 -11.418 1.00 92.78 97 PHE A CA 1
ATOM 1285 C C . PHE A 1 97 ? -58.405 13.454 -11.159 1.00 95.15 97 PHE A C 1
ATOM 1286 O O . PHE A 1 97 ? -59.621 13.603 -11.281 1.00 92.84 97 PHE A O 1
ATOM 1303 N N . ALA A 1 98 ? -57.837 12.306 -10.802 1.00 100.86 98 ALA A N 1
ATOM 1304 C CA . ALA A 1 98 ? -58.597 11.166 -10.304 1.00 106.97 98 ALA A CA 1
ATOM 1305 C C . ALA A 1 98 ? -58.236 10.986 -8.830 1.00 117.50 98 ALA A C 1
ATOM 1306 O O . ALA A 1 98 ? -57.051 10.978 -8.491 1.00 121.50 98 ALA A O 1
ATOM 1313 N N . SER A 1 99 ? -59.229 10.840 -7.952 1.00 103.07 99 SER A N 1
ATOM 1314 C CA . SER A 1 99 ? -60.638 10.784 -8.332 1.00 104.18 99 SER A CA 1
ATOM 1315 C C . SER A 1 99 ? -61.512 11.247 -7.179 1.00 110.33 99 SER A C 1
ATOM 1316 O O . SER A 1 99 ? -61.142 11.129 -6.015 1.00 102.80 99 SER A O 1
ATOM 1324 N N . THR A 1 102 ? -63.924 12.540 -4.811 1.00 111.34 102 THR A N 1
ATOM 1325 C CA . THR A 1 102 ? -63.795 12.998 -6.189 1.00 113.81 102 THR A CA 1
ATOM 1326 C C . THR A 1 102 ? -63.775 14.524 -6.252 1.00 115.50 102 THR A C 1
ATOM 1327 O O . THR A 1 102 ? -63.222 15.177 -5.367 1.00 111.60 102 THR A O 1
ATOM 1330 N N . ASN A 1 103 ? -64.359 15.084 -7.309 1.00 136.03 103 ASN A N 1
ATOM 1331 C CA . ASN A 1 103 ? -64.530 16.531 -7.429 1.00 136.09 103 ASN A CA 1
ATOM 1332 C C . ASN A 1 103 ? -63.279 17.334 -7.076 1.00 143.81 103 ASN A C 1
ATOM 1333 O O . ASN A 1 103 ? -63.366 18.373 -6.419 1.00 137.46 103 ASN A O 1
ATOM 1337 N N . MET A 1 104 ? -62.121 16.858 -7.520 1.00 204.93 104 MET A N 1
ATOM 1338 C CA . MET A 1 104 ? -60.861 17.536 -7.239 1.00 216.42 104 MET A CA 1
ATOM 1339 C C . MET A 1 104 ? -60.463 18.439 -8.406 1.00 205.01 104 MET A C 1
ATOM 1340 O O . MET A 1 104 ? -59.300 18.471 -8.809 1.00 215.00 104 MET A O 1
ATOM 1344 N N . GLU A 1 105 ? -61.437 19.173 -8.941 1.00 139.10 105 GLU A N 1
ATOM 1345 C CA . GLU A 1 105 ? -61.212 20.048 -10.091 1.00 126.43 105 GLU A CA 1
ATOM 1346 C C . GLU A 1 105 ? -60.656 21.410 -9.673 1.00 131.30 105 GLU A C 1
ATOM 1347 O O . GLU A 1 105 ? -60.189 22.185 -10.511 1.00 122.34 105 GLU A O 1
ATOM 1351 N N . ASP A 1 106 ? -60.729 21.705 -8.378 1.00 140.11 106 ASP A N 1
ATOM 1352 C CA . ASP A 1 106 ? -60.042 22.862 -7.822 1.00 145.74 106 ASP A CA 1
ATOM 1353 C C . ASP A 1 106 ? -58.565 22.521 -7.728 1.00 143.38 106 ASP A C 1
ATOM 1354 O O . ASP A 1 106 ? -57.733 23.191 -8.327 1.00 145.08 106 ASP A O 1
ATOM 1358 N N . GLU A 1 107 ? -58.236 21.472 -6.982 1.00 138.17 107 GLU A N 1
ATOM 1359 C CA . GLU A 1 107 ? -56.885 20.938 -7.022 1.00 122.00 107 GLU A CA 1
ATOM 1360 C C . GLU A 1 107 ? -56.356 21.211 -8.421 1.00 115.11 107 GLU A C 1
ATOM 1361 O O . GLU A 1 107 ? -55.333 21.871 -8.599 1.00 116.14 107 GLU A O 1
ATOM 1365 N N . ALA A 1 108 ? -57.103 20.731 -9.411 1.00 110.78 108 ALA A N 1
ATOM 1366 C CA . ALA A 1 108 ? -56.766 20.916 -10.817 1.00 104.52 108 ALA A CA 1
ATOM 1367 C C . ALA A 1 108 ? -56.537 22.387 -11.153 1.00 101.47 108 ALA A C 1
ATOM 1368 O O . ALA A 1 108 ? -55.416 22.792 -11.451 1.00 100.94 108 ALA A O 1
ATOM 1375 N N . ASP A 1 109 ? -57.598 23.186 -11.098 1.00 109.60 109 ASP A N 1
ATOM 1376 C CA . ASP A 1 109 ? -57.517 24.589 -11.501 1.00 111.96 109 ASP A CA 1
ATOM 1377 C C . ASP A 1 109 ? -56.549 25.392 -10.622 1.00 107.81 109 ASP A C 1
ATOM 1378 O O . ASP A 1 109 ? -55.679 26.097 -11.131 1.00 109.08 109 ASP A O 1
ATOM 1382 N N . GLN A 1 110 ? -56.730 25.306 -9.308 1.00 83.19 110 GLN A N 1
ATOM 1383 C CA . GLN A 1 110 ? -55.771 25.841 -8.351 1.00 82.00 110 GLN A CA 1
ATOM 1384 C C . GLN A 1 110 ? -54.342 25.564 -8.818 1.00 84.74 110 GLN A C 1
ATOM 1385 O O . GLN A 1 110 ? -53.495 26.463 -8.861 1.00 76.66 110 GLN A O 1
ATOM 1389 N N . TYR A 1 111 ? -54.083 24.302 -9.148 1.00 94.67 111 TYR A N 1
ATOM 1390 C CA . TYR A 1 111 ? -52.770 23.864 -9.640 1.00 76.32 111 TYR A CA 1
ATOM 1391 C C . TYR A 1 111 ? -52.233 24.729 -10.811 1.00 86.14 111 TYR A C 1
ATOM 1392 O O . TYR A 1 111 ? -51.079 25.165 -10.784 1.00 86.12 111 TYR A O 1
ATOM 1410 N N . PHE A 1 112 ? -53.074 24.969 -11.820 1.00 84.66 112 PHE A N 1
ATOM 1411 C CA . PHE A 1 112 ? -52.754 25.860 -12.946 1.00 89.81 112 PHE A CA 1
ATOM 1412 C C . PHE A 1 112 ? -53.541 27.160 -12.772 1.00 97.13 112 PHE A C 1
ATOM 1413 O O . PHE A 1 112 ? -54.718 27.226 -13.119 1.00 99.92 112 PHE A O 1
ATOM 1430 N N . SER A 1 113 ? -52.899 28.184 -12.215 1.00 100.51 113 SER A N 1
ATOM 1431 C CA . SER A 1 113 ? -53.580 29.444 -11.922 1.00 102.81 113 SER A CA 1
ATOM 1432 C C . SER A 1 113 ? -53.191 30.521 -12.931 1.00 102.28 113 SER A C 1
ATOM 1433 O O . SER A 1 113 ? -53.818 31.574 -13.000 1.00 99.91 113 SER A O 1
ATOM 1437 N N . ASP A 1 121 ? -51.464 41.628 -19.196 1.00 118.41 121 ASP A N 1
ATOM 1438 C CA . ASP A 1 121 ? -50.452 42.141 -20.111 1.00 118.79 121 ASP A CA 1
ATOM 1439 C C . ASP A 1 121 ? -49.444 41.057 -20.458 1.00 117.69 121 ASP A C 1
ATOM 1440 O O . ASP A 1 121 ? -48.367 41.340 -20.980 1.00 114.56 121 ASP A O 1
ATOM 1448 N N . GLN A 1 122 ? -49.819 39.819 -20.152 1.00 145.46 122 GLN A N 1
ATOM 1449 C CA . GLN A 1 122 ? -49.003 38.630 -20.401 1.00 142.72 122 GLN A CA 1
ATOM 1450 C C . GLN A 1 122 ? -47.565 38.929 -20.861 1.00 138.32 122 GLN A C 1
ATOM 1451 O O . GLN A 1 122 ? -47.152 38.500 -21.938 1.00 133.11 122 GLN A O 1
ATOM 1465 N N . SER A 1 123 ? -46.803 39.649 -20.037 1.00 136.52 123 SER A N 1
ATOM 1466 C CA . SER A 1 123 ? -45.418 39.990 -20.374 1.00 129.16 123 SER A CA 1
ATOM 1467 C C . SER A 1 123 ? -44.439 39.384 -19.379 1.00 116.12 123 SER A C 1
ATOM 1468 O O . SER A 1 123 ? -43.342 38.967 -19.751 1.00 111.49 123 SER A O 1
ATOM 1476 N N . ARG A 1 124 ? -44.838 39.340 -18.112 1.00 122.14 124 ARG A N 1
ATOM 1477 C CA . ARG A 1 124 ? -44.033 38.703 -17.082 1.00 116.23 124 ARG A CA 1
ATOM 1478 C C . ARG A 1 124 ? -43.888 37.206 -17.376 1.00 112.27 124 ARG A C 1
ATOM 1479 O O . ARG A 1 124 ? -43.256 36.471 -16.615 1.00 98.59 124 ARG A O 1
ATOM 1483 N N . PHE A 1 125 ? -44.460 36.765 -18.495 1.00 111.86 125 PHE A N 1
ATOM 1484 C CA . PHE A 1 125 ? -44.590 35.341 -18.796 1.00 95.24 125 PHE A CA 1
ATOM 1485 C C . PHE A 1 125 ? -43.557 34.807 -19.777 1.00 88.29 125 PHE A C 1
ATOM 1486 O O . PHE A 1 125 ? -43.331 35.370 -20.846 1.00 89.29 125 PHE A O 1
ATOM 1503 N N . GLY A 1 126 ? -42.925 33.711 -19.376 1.00 90.92 126 GLY A N 1
ATOM 1504 C CA . GLY A 1 126 ? -42.164 32.891 -20.291 1.00 73.74 126 GLY A CA 1
ATOM 1505 C C . GLY A 1 126 ? -43.136 32.174 -21.199 1.00 66.01 126 GLY A C 1
ATOM 1506 O O . GLY A 1 126 ? -44.197 31.720 -20.767 1.00 58.50 126 GLY A O 1
ATOM 1510 N N . TRP A 1 127 ? -42.770 32.099 -22.469 1.00 60.50 127 TRP A N 1
ATOM 1511 C CA . TRP A 1 127 ? -43.552 31.407 -23.475 1.00 54.70 127 TRP A CA 1
ATOM 1512 C C . TRP A 1 127 ? -42.617 31.263 -24.668 1.00 69.98 127 TRP A C 1
ATOM 1513 O O . TRP A 1 127 ? -41.397 31.261 -24.504 1.00 61.51 127 TRP A O 1
ATOM 1534 N N . PHE A 1 128 ? -43.166 31.147 -25.868 1.00 90.98 128 PHE A N 1
ATOM 1535 C CA . PHE A 1 128 ? -42.333 31.000 -27.048 1.00 77.63 128 PHE A CA 1
ATOM 1536 C C . PHE A 1 128 ? -41.951 32.356 -27.622 1.00 77.77 128 PHE A C 1
ATOM 1537 O O . PHE A 1 128 ? -42.682 33.333 -27.475 1.00 96.41 128 PHE A O 1
ATOM 1554 N N . GLU A 1 129 ? -40.784 32.409 -28.254 1.00 63.18 129 GLU A N 1
ATOM 1555 C CA . GLU A 1 129 ? -40.322 33.618 -28.915 1.00 68.18 129 GLU A CA 1
ATOM 1556 C C . GLU A 1 129 ? -41.331 34.028 -29.970 1.00 78.50 129 GLU A C 1
ATOM 1557 O O . GLU A 1 129 ? -41.629 35.210 -30.147 1.00 84.09 129 GLU A O 1
ATOM 1569 N N . ASN A 1 130 ? -41.855 33.029 -30.666 1.00 77.81 130 ASN A N 1
ATOM 1570 C CA . ASN A 1 130 ? -42.858 33.239 -31.693 1.00 87.29 130 ASN A CA 1
ATOM 1571 C C . ASN A 1 130 ? -44.218 33.486 -31.039 1.00 85.59 130 ASN A C 1
ATOM 1572 O O . ASN A 1 130 ? -44.849 32.562 -30.526 1.00 87.83 130 ASN A O 1
ATOM 1583 N N . LYS A 1 131 ? -44.652 34.743 -31.047 1.00 74.78 131 LYS A N 1
ATOM 1584 C CA . LYS A 1 131 ? -45.880 35.146 -30.368 1.00 87.12 131 LYS A CA 1
ATOM 1585 C C . LYS A 1 131 ? -47.121 34.664 -31.122 1.00 94.56 131 LYS A C 1
ATOM 1586 O O . LYS A 1 131 ? -48.257 34.917 -30.710 1.00 97.49 131 LYS A O 1
ATOM 1590 N N . GLU A 1 132 ? -46.892 33.965 -32.227 1.00 110.27 132 GLU A N 1
ATOM 1591 C CA . GLU A 1 132 ? -47.971 33.479 -33.078 1.00 106.87 132 GLU A CA 1
ATOM 1592 C C . GLU A 1 132 ? -48.487 32.130 -32.583 1.00 105.59 132 GLU A C 1
ATOM 1593 O O . GLU A 1 132 ? -49.557 31.672 -32.992 1.00 105.51 132 GLU A O 1
ATOM 1605 N N . ILE A 1 133 ? -47.728 31.510 -31.684 1.00 108.71 133 ILE A N 1
ATOM 1606 C CA . ILE A 1 133 ? -48.162 30.280 -31.034 1.00 100.01 133 ILE A CA 1
ATOM 1607 C C . ILE A 1 133 ? -49.174 30.621 -29.949 1.00 102.46 133 ILE A C 1
ATOM 1608 O O . ILE A 1 133 ? -48.923 31.465 -29.088 1.00 99.59 133 ILE A O 1
ATOM 1624 N N . SER A 1 134 ? -50.325 29.962 -30.011 1.00 89.71 134 SER A N 1
ATOM 1625 C CA . SER A 1 134 ? -51.422 30.218 -29.090 1.00 88.02 134 SER A CA 1
ATOM 1626 C C . SER A 1 134 ? -51.528 29.073 -28.100 1.00 80.38 134 SER A C 1
ATOM 1627 O O . SER A 1 134 ? -52.022 29.232 -26.986 1.00 68.69 134 SER A O 1
ATOM 1635 N N . ASP A 1 135 ? -51.049 27.912 -28.527 1.00 82.45 135 ASP A N 1
ATOM 1636 C CA . ASP A 1 135 ? -51.106 26.707 -27.722 1.00 75.42 135 ASP A CA 1
ATOM 1637 C C . ASP A 1 135 ? -50.402 25.611 -28.497 1.00 65.87 135 ASP A C 1
ATOM 1638 O O . ASP A 1 135 ? -50.233 25.707 -29.712 1.00 80.20 135 ASP A O 1
ATOM 1647 N N . ILE A 1 136 ? -49.990 24.567 -27.797 1.00 61.44 136 ILE A N 1
ATOM 1648 C CA . ILE A 1 136 ? -49.229 23.503 -28.424 1.00 64.56 136 ILE A CA 1
ATOM 1649 C C . ILE A 1 136 ? -49.936 22.180 -28.197 1.00 65.78 136 ILE A C 1
ATOM 1650 O O . ILE A 1 136 ? -49.313 21.119 -28.163 1.00 53.72 136 ILE A O 1
ATOM 1666 N N . GLU A 1 137 ? -51.250 22.261 -28.036 1.00 70.78 137 GLU A N 1
ATOM 1667 C CA . GLU A 1 137 ? -52.072 21.073 -27.955 1.00 70.02 137 GLU A CA 1
ATOM 1668 C C . GLU A 1 137 ? -52.194 20.520 -29.364 1.00 71.00 137 GLU A C 1
ATOM 1669 O O . GLU A 1 137 ? -52.070 21.260 -30.340 1.00 51.88 137 GLU A O 1
ATOM 1681 N N . VAL A 1 138 ? -52.450 19.223 -29.468 1.00 75.80 138 VAL A N 1
ATOM 1682 C CA . VAL A 1 138 ? -52.201 18.495 -30.703 1.00 70.17 138 VAL A CA 1
ATOM 1683 C C . VAL A 1 138 ? -52.821 17.110 -30.602 1.00 74.06 138 VAL A C 1
ATOM 1684 O O . VAL A 1 138 ? -52.885 16.536 -29.517 1.00 75.14 138 VAL A O 1
ATOM 1697 N N . GLN A 1 139 ? -53.275 16.568 -31.728 1.00 81.11 139 GLN A N 1
ATOM 1698 C CA . GLN A 1 139 ? -54.043 15.327 -31.705 1.00 78.66 139 GLN A CA 1
ATOM 1699 C C . GLN A 1 139 ? -53.310 14.159 -32.360 1.00 78.54 139 GLN A C 1
ATOM 1700 O O . GLN A 1 139 ? -53.767 13.020 -32.285 1.00 79.46 139 GLN A O 1
ATOM 1707 N N . ASP A 1 140 ? -52.171 14.436 -32.984 1.00 84.11 140 ASP A N 1
ATOM 1708 C CA . ASP A 1 140 ? -51.399 13.389 -33.645 1.00 83.67 140 ASP A CA 1
ATOM 1709 C C . ASP A 1 140 ? -50.095 13.086 -32.915 1.00 75.92 140 ASP A C 1
ATOM 1710 O O . ASP A 1 140 ? -49.568 13.934 -32.199 1.00 79.54 140 ASP A O 1
ATOM 1719 N N . PRO A 1 141 ? -49.581 11.860 -33.085 1.00 84.69 141 PRO A N 1
ATOM 1720 C CA . PRO A 1 141 ? -48.300 11.422 -32.509 1.00 80.46 141 PRO A CA 1
ATOM 1721 C C . PRO A 1 141 ? -47.082 12.151 -33.092 1.00 81.53 141 PRO A C 1
ATOM 1722 O O . PRO A 1 141 ? -46.320 12.810 -32.365 1.00 66.07 141 PRO A O 1
ATOM 1733 N N . GLU A 1 142 ? -46.900 12.023 -34.402 1.00 96.65 142 GLU A N 1
ATOM 1734 C CA . GLU A 1 142 ? -45.759 12.621 -35.078 1.00 83.87 142 GLU A CA 1
ATOM 1735 C C . GLU A 1 142 ? -45.624 14.091 -34.695 1.00 71.84 142 GLU A C 1
ATOM 1736 O O . GLU A 1 142 ? -44.516 14.593 -34.516 1.00 69.14 142 GLU A O 1
ATOM 1740 N N . GLY A 1 143 ? -46.761 14.768 -34.558 1.00 51.08 143 GLY A N 1
ATOM 1741 C CA . GLY A 1 143 ? -46.782 16.190 -34.266 1.00 40.23 143 GLY A CA 1
ATOM 1742 C C . GLY A 1 143 ? -46.539 16.499 -32.803 1.00 63.75 143 GLY A C 1
ATOM 1743 O O . GLY A 1 143 ? -46.012 17.561 -32.466 1.00 46.95 143 GLY A O 1
ATOM 1747 N N . PHE A 1 144 ? -46.935 15.585 -31.926 1.00 83.22 144 PHE A N 1
ATOM 1748 C CA . PHE A 1 144 ? -46.657 15.754 -30.510 1.00 79.69 144 PHE A CA 1
ATOM 1749 C C . PHE A 1 144 ? -45.149 15.620 -30.297 1.00 79.15 144 PHE A C 1
ATOM 1750 O O . PHE A 1 144 ? -44.547 16.346 -29.499 1.00 69.19 144 PHE A O 1
ATOM 1767 N N . ASN A 1 145 ? -44.549 14.673 -31.016 1.00 88.24 145 ASN A N 1
ATOM 1768 C CA . ASN A 1 145 ? -43.118 14.394 -30.883 1.00 82.32 145 ASN A CA 1
ATOM 1769 C C . ASN A 1 145 ? -42.208 15.540 -31.361 1.00 70.39 145 ASN A C 1
ATOM 1770 O O . ASN A 1 145 ? -41.109 15.717 -30.832 1.00 73.13 145 ASN A O 1
ATOM 1781 N N . MET A 1 146 ? -42.652 16.324 -32.340 1.00 75.42 146 MET A N 1
ATOM 1782 C CA . MET A 1 146 ? -41.865 17.477 -32.777 1.00 69.68 146 MET A CA 1
ATOM 1783 C C . MET A 1 146 ? -41.829 18.513 -31.661 1.00 65.27 146 MET A C 1
ATOM 1784 O O . MET A 1 146 ? -40.764 19.030 -31.314 1.00 69.28 146 MET A O 1
ATOM 1798 N N . ILE A 1 147 ? -42.992 18.799 -31.085 1.00 45.33 147 ILE A N 1
ATOM 1799 C CA . ILE A 1 147 ? -43.072 19.769 -30.001 1.00 58.66 147 ILE A CA 1
ATOM 1800 C C . ILE A 1 147 ? -42.258 19.269 -28.806 1.00 52.47 147 ILE A C 1
ATOM 1801 O O . ILE A 1 147 ? -41.336 19.948 -28.332 1.00 47.57 147 ILE A O 1
ATOM 1817 N N . LEU A 1 148 ? -42.593 18.072 -28.330 1.00 57.54 148 LEU A N 1
ATOM 1818 C CA . LEU A 1 148 ? -41.906 17.504 -27.181 1.00 53.81 148 LEU A CA 1
ATOM 181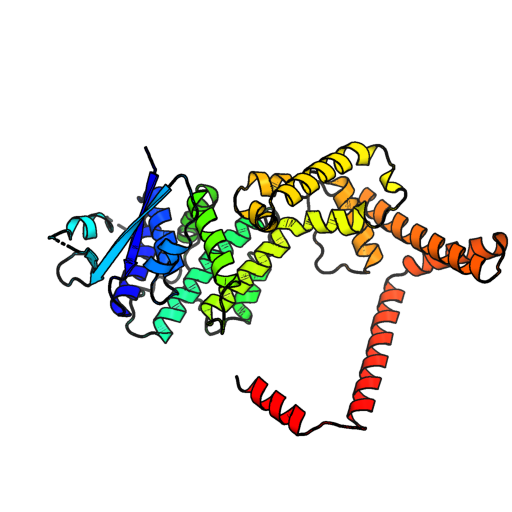9 C C . LEU A 1 148 ? -40.405 17.494 -27.437 1.00 55.84 148 LEU A C 1
ATOM 1820 O O . LEU A 1 148 ? -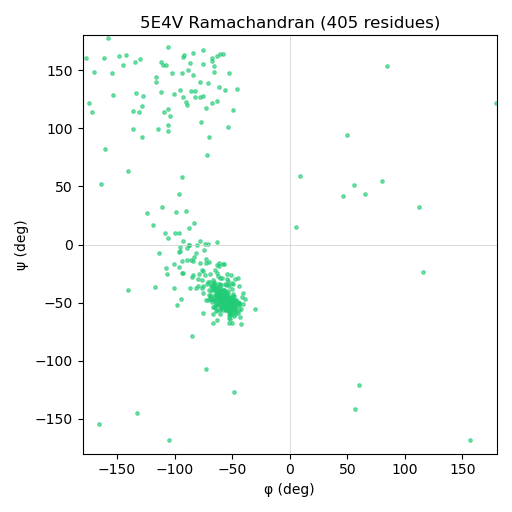39.634 18.019 -26.639 1.00 54.64 148 LEU A O 1
ATOM 1836 N N . GLY A 1 149 ? -39.997 16.908 -28.557 1.00 53.85 149 GLY A N 1
ATOM 1837 C CA . GLY A 1 149 ? -38.591 16.830 -28.910 1.00 52.75 149 GLY A CA 1
ATOM 1838 C C . GLY A 1 149 ? -37.905 18.185 -28.875 1.00 52.49 149 GLY A C 1
ATOM 1839 O O . GLY A 1 149 ? -36.847 18.357 -28.248 1.00 36.95 149 GLY A O 1
ATOM 1843 N N . THR A 1 150 ? -38.510 19.156 -29.551 1.00 55.39 150 THR A N 1
ATOM 1844 C CA . THR A 1 150 ? -37.940 20.493 -29.605 1.00 64.51 150 THR A CA 1
ATOM 1845 C C . THR A 1 150 ? -37.778 21.096 -28.208 1.00 72.92 150 THR A C 1
ATOM 1846 O O . THR A 1 150 ? -36.741 21.687 -27.902 1.00 68.92 150 THR A O 1
ATOM 1857 N N . ILE A 1 151 ? -38.796 20.951 -27.363 1.00 70.87 151 ILE A N 1
ATOM 1858 C CA . ILE A 1 151 ? -38.724 21.476 -25.995 1.00 70.75 151 ILE A CA 1
ATOM 1859 C C . ILE A 1 151 ? -37.645 20.766 -25.154 1.00 61.74 151 ILE A C 1
ATOM 1860 O O . ILE A 1 151 ? -36.747 21.407 -24.558 1.00 58.40 151 ILE A O 1
ATOM 1876 N N . LEU A 1 152 ? -37.745 19.440 -25.111 1.00 46.13 152 LEU A N 1
ATOM 1877 C CA . LEU A 1 152 ? -36.788 18.611 -24.389 1.00 43.39 152 LEU A CA 1
ATOM 1878 C C . LEU A 1 152 ? -35.353 18.982 -24.762 1.00 45.16 152 LEU A C 1
ATOM 1879 O O . LEU A 1 152 ? -34.477 19.068 -23.893 1.00 41.22 152 LEU A O 1
ATOM 1895 N N . ALA A 1 153 ? -35.114 19.199 -26.054 1.00 42.97 153 ALA A N 1
ATOM 1896 C CA . ALA A 1 153 ? -33.791 19.615 -26.518 1.00 51.98 153 ALA A CA 1
ATOM 1897 C C . ALA A 1 153 ? -33.254 20.837 -25.759 1.00 51.35 153 ALA A C 1
ATOM 1898 O O . ALA A 1 153 ? -32.184 20.784 -25.133 1.00 49.41 153 ALA A O 1
ATOM 1905 N N . GLN A 1 154 ? -33.995 21.938 -25.824 1.00 47.56 154 GLN A N 1
ATOM 1906 C CA . GLN A 1 154 ? -33.591 23.174 -25.168 1.00 54.01 154 GLN A CA 1
ATOM 1907 C C . GLN A 1 154 ? -33.305 22.882 -23.699 1.00 56.93 154 GLN A C 1
ATOM 1908 O O . GLN A 1 154 ? -32.248 23.259 -23.135 1.00 58.29 154 GLN A O 1
ATOM 1922 N N . ILE A 1 155 ? -34.246 22.176 -23.085 1.00 49.59 155 ILE A N 1
ATOM 1923 C CA . ILE A 1 155 ? -34.080 21.809 -21.689 1.00 51.18 155 ILE A CA 1
ATOM 1924 C C . ILE A 1 155 ? -32.723 21.131 -21.424 1.00 52.44 155 ILE A C 1
ATOM 1925 O O . ILE A 1 155 ? -31.921 21.637 -20.639 1.00 36.34 155 ILE A O 1
ATOM 1941 N N . TRP A 1 156 ? -32.450 20.008 -22.080 1.00 32.77 156 TRP A N 1
ATOM 1942 C CA . TRP A 1 156 ? -31.207 19.277 -21.810 1.00 41.63 156 TRP A CA 1
ATOM 1943 C C . TRP A 1 156 ? -29.954 20.116 -22.117 1.00 53.47 156 TRP A C 1
ATOM 1944 O O . TRP A 1 156 ? -28.906 20.012 -21.432 1.00 38.07 156 TRP A O 1
ATOM 1965 N N . VAL A 1 157 ? -30.060 20.952 -23.146 1.00 50.01 157 VAL A N 1
ATOM 1966 C CA . VAL A 1 157 ? -28.960 21.849 -23.478 1.00 50.54 157 VAL A CA 1
ATOM 1967 C C . VAL A 1 157 ? -28.624 22.759 -22.298 1.00 57.69 157 VAL A C 1
ATOM 1968 O O . VAL A 1 157 ? -27.444 22.958 -21.985 1.00 46.93 157 VAL A O 1
ATOM 1981 N N . LEU A 1 158 ? -29.641 23.320 -21.645 1.00 40.04 158 LEU A N 1
ATOM 1982 C CA . LEU A 1 158 ? -29.367 24.101 -20.426 1.00 38.78 158 LEU A CA 1
ATOM 1983 C C . LEU A 1 158 ? -28.420 23.368 -19.453 1.00 43.54 158 LEU A C 1
ATOM 1984 O O . LEU A 1 158 ? -27.377 23.907 -19.035 1.00 42.45 158 LEU A O 1
ATOM 2000 N N . LEU A 1 159 ? -28.787 22.143 -19.092 1.00 45.83 159 LEU A N 1
ATOM 2001 C CA . LEU A 1 159 ? -27.939 21.303 -18.253 1.00 58.37 159 LEU A CA 1
ATOM 2002 C C . LEU A 1 159 ? -26.514 21.308 -18.790 1.00 54.63 159 LEU A C 1
ATOM 2003 O O . LEU A 1 159 ? -25.551 21.651 -18.075 1.00 53.00 159 LEU A O 1
ATOM 2019 N N . ALA A 1 160 ? -26.374 20.925 -20.055 1.00 40.54 160 ALA A N 1
ATOM 2020 C CA . ALA A 1 160 ? -25.039 20.921 -20.648 1.00 44.87 160 ALA A CA 1
ATOM 2021 C C . ALA A 1 160 ? -24.326 22.247 -20.360 1.00 60.78 160 ALA A C 1
ATOM 2022 O O . ALA A 1 160 ? -23.166 22.256 -19.931 1.00 62.10 160 ALA A O 1
ATOM 2029 N N . LYS A 1 161 ? -25.023 23.362 -20.582 1.00 60.59 161 LYS A N 1
ATOM 2030 C CA . LYS A 1 161 ? -24.454 24.682 -20.313 1.00 48.48 161 LYS A CA 1
ATOM 2031 C C . LYS A 1 161 ? -23.894 24.729 -18.902 1.00 58.06 161 LYS A C 1
ATOM 2032 O O . LYS A 1 161 ? -22.718 25.041 -18.700 1.00 67.10 161 LYS A O 1
ATOM 2039 N N . ALA A 1 162 ? -24.738 24.416 -17.924 1.00 60.11 162 ALA A N 1
ATOM 2040 C CA . ALA A 1 162 ? -24.291 24.435 -16.532 1.00 61.92 162 ALA A CA 1
ATOM 2041 C C . ALA A 1 162 ? -23.014 23.615 -16.349 1.00 75.38 162 ALA A C 1
ATOM 2042 O O . ALA A 1 162 ? -22.064 24.062 -15.701 1.00 63.50 162 ALA A O 1
ATOM 2049 N N . VAL A 1 163 ? -22.987 22.414 -16.918 1.00 70.35 163 VAL A N 1
ATOM 2050 C CA . VAL A 1 163 ? -21.836 21.533 -16.708 1.00 73.16 163 VAL A CA 1
ATOM 2051 C C . VAL A 1 163 ? -20.556 21.970 -17.438 1.00 76.35 163 VAL A C 1
ATOM 2052 O O . VAL A 1 163 ? -19.458 21.765 -16.918 1.00 80.77 163 VAL A O 1
ATOM 2065 N N . THR A 1 164 ? -20.674 22.570 -18.621 1.00 74.63 164 THR A N 1
ATOM 2066 C CA . THR A 1 164 ? -19.467 23.026 -19.328 1.00 84.43 164 THR A CA 1
ATOM 2067 C C . THR A 1 164 ? -18.898 24.335 -18.784 1.00 93.88 164 THR A C 1
ATOM 2068 O O . THR A 1 164 ? -17.924 24.869 -19.316 1.00 92.00 164 THR A O 1
ATOM 2079 N N . ALA A 1 165 ? -19.513 24.858 -17.734 1.00 89.58 165 ALA A N 1
ATOM 2080 C CA . ALA A 1 165 ? -18.788 25.732 -16.828 1.00 104.36 165 ALA A CA 1
ATOM 2081 C C . ALA A 1 165 ? -18.247 26.986 -17.557 1.00 114.75 165 ALA A C 1
ATOM 2082 O O . ALA A 1 165 ? -19.046 27.740 -18.110 1.00 109.81 165 ALA A O 1
ATOM 2089 N N . PRO A 1 166 ? -16.917 27.229 -17.572 1.00 139.87 166 PRO A N 1
ATOM 2090 C CA . PRO A 1 166 ? -16.517 28.463 -18.270 1.00 140.00 166 PRO A CA 1
ATOM 2091 C C . PRO A 1 166 ? -16.840 28.413 -19.756 1.00 137.77 166 PRO A C 1
ATOM 2092 O O . PRO A 1 166 ? -17.459 29.330 -20.301 1.00 137.63 166 PRO A O 1
ATOM 2103 N N . ASP A 1 167 ? -16.441 27.318 -20.393 1.00 112.89 167 ASP A N 1
ATOM 2104 C CA . ASP A 1 167 ? -16.515 27.196 -21.841 1.00 111.08 167 ASP A CA 1
ATOM 2105 C C . ASP A 1 167 ? -17.854 27.663 -22.401 1.00 110.87 167 ASP A C 1
ATOM 2106 O O . ASP A 1 167 ? -18.918 27.322 -21.883 1.00 105.93 167 ASP A O 1
ATOM 2115 N N . THR A 1 168 ? -17.776 28.453 -23.466 1.00 114.68 168 THR A N 1
ATOM 2116 C CA . THR A 1 168 ? -18.949 29.013 -24.126 1.00 115.65 168 THR A CA 1
ATOM 2117 C C . THR A 1 168 ? -19.162 28.337 -25.469 1.00 115.64 168 THR A C 1
ATOM 2118 O O . THR A 1 168 ? -19.989 28.775 -26.273 1.00 108.45 168 THR A O 1
ATOM 2129 N N . ALA A 1 169 ? -18.407 27.268 -25.705 1.00 128.87 169 ALA A N 1
ATOM 2130 C CA . ALA A 1 169 ? -18.284 26.675 -27.033 1.00 128.59 169 ALA A CA 1
ATOM 2131 C C . ALA A 1 169 ? -19.430 25.716 -27.380 1.00 118.48 169 ALA A C 1
ATOM 2132 O O . ALA A 1 169 ? -19.296 24.935 -28.310 1.00 125.46 169 ALA A O 1
ATOM 2139 N N . ALA A 1 170 ? -20.562 25.801 -26.677 1.00 102.21 170 ALA A N 1
ATOM 2140 C CA . ALA A 1 170 ? -21.501 24.668 -26.588 1.00 87.48 170 ALA A CA 1
ATOM 2141 C C . ALA A 1 170 ? -22.952 25.136 -26.655 1.00 100.30 170 ALA A C 1
ATOM 2142 O O . ALA A 1 170 ? -23.787 24.488 -27.295 1.00 95.50 170 ALA A O 1
ATOM 2149 N N . ASP A 1 171 ? -23.247 26.263 -26.011 1.00 135.17 171 ASP A N 1
ATOM 2150 C CA . ASP A 1 171 ? -24.396 27.057 -26.410 1.00 144.78 171 ASP A CA 1
ATOM 2151 C C . ASP A 1 171 ? -24.236 27.152 -27.919 1.00 139.22 171 ASP A C 1
ATOM 2152 O O . ASP A 1 171 ? -25.211 27.240 -28.666 1.00 143.64 171 ASP A O 1
ATOM 2156 N N . SER A 1 172 ? -22.975 27.116 -28.349 1.00 90.78 172 SER A N 1
ATOM 2157 C CA . SER A 1 172 ? -22.625 27.010 -29.758 1.00 80.28 172 SER A CA 1
ATOM 2158 C C . SER A 1 172 ? -22.603 25.563 -30.266 1.00 87.93 172 SER A C 1
ATOM 2159 O O . SER A 1 172 ? -23.544 25.120 -30.938 1.00 86.88 172 SER A O 1
ATOM 2163 N N . GLU A 1 173 ? -21.517 24.847 -29.967 1.00 97.27 173 GLU A N 1
ATOM 2164 C CA . GLU A 1 173 ? -21.276 23.517 -30.539 1.00 89.31 173 GLU A CA 1
ATOM 2165 C C . GLU A 1 173 ? -22.553 22.690 -30.580 1.00 86.75 173 GLU A C 1
ATOM 2166 O O . GLU A 1 173 ? -22.883 22.091 -31.600 1.00 87.89 173 GLU A O 1
ATOM 2178 N N . LEU A 1 174 ? -23.301 22.701 -29.483 1.00 86.44 174 LEU A N 1
ATOM 2179 C CA . LEU A 1 174 ? -24.313 21.683 -29.267 1.00 83.02 174 LEU A CA 1
ATOM 2180 C C . LEU A 1 174 ? -25.635 22.060 -29.916 1.00 83.84 174 LEU A C 1
ATOM 2181 O O . LEU A 1 174 ? -26.336 21.204 -30.464 1.00 74.51 174 LEU A O 1
ATOM 2197 N N . ARG A 1 175 ? -25.968 23.343 -29.861 1.00 69.90 175 ARG A N 1
ATOM 2198 C CA . ARG A 1 175 ? -27.114 23.842 -30.596 1.00 73.94 175 ARG A CA 1
ATOM 2199 C C . ARG A 1 175 ? -26.855 23.608 -32.080 1.00 72.71 175 ARG A C 1
ATOM 2200 O O . ARG A 1 175 ? -27.739 23.149 -32.806 1.00 58.66 175 ARG A O 1
ATOM 2204 N N . ARG A 1 176 ? -25.635 23.910 -32.524 1.00 83.98 176 ARG A N 1
ATOM 2205 C CA . ARG A 1 176 ? -25.249 23.648 -33.911 1.00 88.37 176 ARG A CA 1
ATOM 2206 C C . ARG A 1 176 ? -25.473 22.180 -34.268 1.00 83.34 176 ARG A C 1
ATOM 2207 O O . ARG A 1 176 ? -26.175 21.846 -35.232 1.00 85.43 176 ARG A O 1
ATOM 2228 N N . TRP A 1 177 ? -24.857 21.309 -33.479 1.00 88.49 177 TRP A N 1
ATOM 2229 C CA . TRP A 1 177 ? -24.999 19.873 -33.646 1.00 90.80 177 TRP A CA 1
ATOM 2230 C C . TRP A 1 177 ? -26.470 19.479 -33.784 1.00 85.51 177 TRP A C 1
ATOM 2231 O O . TRP A 1 177 ? -26.880 18.929 -34.811 1.00 79.17 177 TRP A O 1
ATOM 2252 N N . ILE A 1 178 ? -27.261 19.764 -32.749 1.00 77.55 178 ILE A N 1
ATOM 2253 C CA . ILE A 1 178 ? -28.681 19.420 -32.760 1.00 71.86 178 ILE A CA 1
ATOM 2254 C C . ILE A 1 178 ? -29.358 19.985 -33.998 1.00 80.36 178 ILE A C 1
ATOM 2255 O O . ILE A 1 178 ? -30.214 19.340 -34.602 1.00 79.78 178 ILE A O 1
ATOM 2265 N N . LYS A 1 179 ? -28.983 21.206 -34.359 1.00 72.59 179 LYS A N 1
ATOM 2266 C CA . LYS A 1 179 ? -29.526 21.843 -35.546 1.00 78.83 179 LYS A CA 1
ATOM 2267 C C . LYS A 1 179 ? -29.314 20.954 -36.763 1.00 81.54 179 LYS A C 1
ATOM 2268 O O . LYS A 1 179 ? -30.268 20.590 -37.450 1.00 81.45 179 LYS A O 1
ATOM 2275 N N . TYR A 1 180 ? -28.060 20.594 -37.021 1.00 87.33 180 TYR A N 1
ATOM 2276 C CA . TYR A 1 180 ? -27.736 19.865 -38.246 1.00 92.00 180 TYR A CA 1
ATOM 2277 C C . TYR A 1 180 ? -28.046 18.360 -38.246 1.00 93.11 180 TYR A C 1
ATOM 2278 O O . TYR A 1 180 ? -28.246 17.785 -39.315 1.00 96.84 180 TYR A O 1
ATOM 2296 N N . THR A 1 181 ? -28.085 17.714 -37.081 1.00 81.96 181 THR A N 1
ATOM 2297 C CA . THR A 1 181 ? -28.429 16.284 -37.051 1.00 83.66 181 THR A CA 1
ATOM 2298 C C . THR A 1 181 ? -29.916 16.009 -36.809 1.00 82.09 181 THR A C 1
ATOM 2299 O O . THR A 1 181 ? -30.427 14.953 -37.185 1.00 80.12 181 THR A O 1
ATOM 2310 N N . GLN A 1 182 ? -30.606 16.955 -36.185 1.00 76.09 182 GLN A N 1
ATOM 2311 C CA . GLN A 1 182 ? -32.030 16.805 -35.917 1.00 79.63 182 GLN A CA 1
ATOM 2312 C C . GLN A 1 182 ? -32.809 17.843 -36.711 1.00 85.74 182 GLN A C 1
ATOM 2313 O O . GLN A 1 182 ? -32.906 19.008 -36.322 1.00 93.56 182 GLN A O 1
ATOM 2327 N N . GLN A 1 183 ? -33.352 17.395 -37.836 1.00 107.74 183 GLN A N 1
ATOM 2328 C CA . GLN A 1 183 ? -34.067 18.249 -38.770 1.00 111.08 183 GLN A CA 1
ATOM 2329 C C . GLN A 1 183 ? -34.635 17.327 -39.839 1.00 112.31 183 GLN A C 1
ATOM 2330 O O . GLN A 1 183 ? -33.875 16.627 -40.509 1.00 110.71 183 GLN A O 1
ATOM 2334 N N . ARG A 1 184 ? -35.953 17.324 -40.020 1.00 96.06 184 ARG A N 1
ATOM 2335 C CA . ARG A 1 184 ? -36.848 18.303 -39.412 1.00 96.70 184 ARG A CA 1
ATOM 2336 C C . ARG A 1 184 ? -37.450 17.841 -38.082 1.00 104.65 184 ARG A C 1
ATOM 2337 O O . ARG A 1 184 ? -38.671 17.793 -37.938 1.00 101.72 184 ARG A O 1
ATOM 2341 N N . ARG A 1 185 ? -36.602 17.517 -37.108 1.00 107.82 185 ARG A N 1
ATOM 2342 C CA . ARG A 1 185 ? -37.074 17.062 -35.800 1.00 99.51 185 ARG A CA 1
ATOM 2343 C C . ARG A 1 185 ? -37.030 18.168 -34.741 1.00 94.13 185 ARG A C 1
ATOM 2344 O O . ARG A 1 185 ? -37.910 18.244 -33.884 1.00 91.33 185 ARG A O 1
ATOM 2348 N N . VAL A 1 186 ? -36.002 19.011 -34.791 1.00 101.83 186 VAL A N 1
ATOM 2349 C CA . VAL A 1 186 ? -35.921 20.168 -33.902 1.00 107.12 186 VAL A CA 1
ATOM 2350 C C . VAL A 1 186 ? -36.232 21.435 -34.697 1.00 107.94 186 VAL A C 1
ATOM 2351 O O . VAL A 1 186 ? -35.501 21.803 -35.618 1.00 112.19 186 VAL A O 1
ATOM 2364 N N . VAL A 1 187 ? -37.323 22.096 -34.323 1.00 99.06 187 VAL A N 1
ATOM 2365 C CA . VAL A 1 187 ? -37.908 23.158 -35.132 1.00 94.56 187 VAL A CA 1
ATOM 2366 C C . VAL A 1 187 ? -37.857 24.513 -34.431 1.00 88.66 187 VAL A C 1
ATOM 2367 O O . VAL A 1 187 ? -38.014 24.602 -33.215 1.00 89.54 187 VAL A O 1
ATOM 2380 N N . GLY A 1 188 ? -37.644 25.565 -35.216 1.00 66.63 188 GLY A N 1
ATOM 2381 C CA . GLY A 1 188 ? -37.461 26.904 -34.685 1.00 57.57 188 GLY A CA 1
ATOM 2382 C C . GLY A 1 188 ? -38.729 27.552 -34.165 1.00 64.76 188 GLY A C 1
ATOM 2383 O O . GLY A 1 188 ? -38.666 28.426 -33.300 1.00 70.38 188 GLY A O 1
ATOM 2387 N N . GLU A 1 189 ? -39.879 27.139 -34.692 1.00 58.02 189 GLU A N 1
ATOM 2388 C CA . GLU A 1 189 ? -41.156 27.677 -34.231 1.00 71.20 189 GLU A CA 1
ATOM 2389 C C . GLU A 1 189 ? -41.299 27.518 -32.727 1.00 69.08 189 GLU A C 1
ATOM 2390 O O . GLU A 1 189 ? -42.024 28.273 -32.078 1.00 80.48 189 GLU A O 1
ATOM 2402 N N . PHE A 1 190 ? -40.603 26.531 -32.178 1.00 54.48 190 PHE A N 1
ATOM 2403 C CA . PHE A 1 190 ? -40.796 26.156 -30.789 1.00 59.32 190 PHE A CA 1
ATOM 2404 C C . PHE A 1 190 ? -39.586 26.500 -29.936 1.00 58.75 190 PHE A C 1
ATOM 2405 O O . PHE A 1 190 ? -39.284 25.811 -28.964 1.00 56.56 190 PHE A O 1
ATOM 2422 N N . ARG A 1 191 ? -38.904 27.577 -30.308 1.00 53.09 191 ARG A N 1
ATOM 2423 C CA . ARG A 1 191 ? -37.856 28.149 -29.476 1.00 64.78 191 ARG A CA 1
ATOM 2424 C C . ARG A 1 191 ? -38.510 29.037 -28.420 1.00 56.38 191 ARG A C 1
ATOM 2425 O O . ARG A 1 191 ? -39.304 29.910 -28.756 1.00 54.52 191 ARG A O 1
ATOM 2438 N N . LEU A 1 192 ? -38.195 28.804 -27.148 1.00 64.91 192 LEU A N 1
ATOM 2439 C CA . LEU A 1 192 ? -38.765 29.601 -26.060 1.00 77.96 192 LEU A CA 1
ATOM 2440 C C . LEU A 1 192 ? -37.862 30.778 -25.699 1.00 71.02 192 LEU A C 1
ATOM 2441 O O . LEU A 1 192 ? -36.674 30.780 -26.019 1.00 55.41 192 LEU A O 1
ATOM 2457 N N . GLU A 1 193 ? -38.431 31.772 -25.023 1.00 51.56 193 GLU A N 1
ATOM 2458 C CA . GLU A 1 193 ? -37.689 32.974 -24.660 1.00 67.93 193 GLU A CA 1
ATOM 2459 C C . GLU A 1 193 ? -36.549 32.630 -23.718 1.00 65.99 193 GLU A C 1
ATOM 2460 O O . GLU A 1 193 ? -36.545 31.564 -23.106 1.00 52.57 193 GLU A O 1
ATOM 2472 N N . ARG A 1 194 ? -35.584 33.535 -23.600 1.00 65.31 194 ARG A N 1
ATOM 2473 C CA . ARG A 1 194 ? -34.539 33.396 -22.601 1.00 67.77 194 ARG A CA 1
ATOM 2474 C C . ARG A 1 194 ? -35.218 33.406 -21.240 1.00 76.61 194 ARG A C 1
ATOM 2475 O O . ARG A 1 194 ? -34.808 32.703 -20.306 1.00 62.45 194 ARG A O 1
ATOM 2485 N N . LYS A 1 195 ? -36.259 34.228 -21.137 1.00 73.43 195 LYS A N 1
ATOM 2486 C CA . LYS A 1 195 ? -36.967 34.432 -19.876 1.00 67.83 195 LYS A CA 1
ATOM 2487 C C . LYS A 1 195 ? -37.518 33.109 -19.353 1.00 61.58 195 LYS A C 1
ATOM 2488 O O . LYS A 1 195 ? -37.390 32.793 -18.168 1.00 51.56 195 LYS A O 1
ATOM 2495 N N . TRP A 1 196 ? -38.096 32.318 -20.252 1.00 71.81 196 TRP A N 1
ATOM 2496 C CA . TRP A 1 196 ? -38.616 31.000 -19.894 1.00 63.63 196 TRP A CA 1
ATOM 2497 C C . TRP A 1 196 ? -37.478 30.063 -19.505 1.00 58.20 196 TRP A C 1
ATOM 2498 O O . TRP A 1 196 ? -37.482 29.466 -18.429 1.00 64.76 196 TRP A O 1
ATOM 2519 N N . LEU A 1 197 ? -36.504 29.950 -20.402 1.00 43.19 197 LEU A N 1
ATOM 2520 C CA . LEU A 1 197 ? -35.331 29.108 -20.204 1.00 52.19 197 LEU A CA 1
ATOM 2521 C C . LEU A 1 197 ? -34.598 29.387 -18.890 1.00 56.31 197 LEU A C 1
ATOM 2522 O O . LEU A 1 197 ? -34.068 28.468 -18.257 1.00 50.99 197 LEU A O 1
ATOM 2538 N N . ASP A 1 198 ? -34.560 30.651 -18.484 1.00 44.77 198 ASP A N 1
ATOM 2539 C CA . ASP A 1 198 ? -33.823 31.040 -17.284 1.00 45.16 198 ASP A CA 1
ATOM 2540 C C . ASP A 1 198 ? -34.425 30.439 -16.011 1.00 44.62 198 ASP A C 1
ATOM 2541 O O . ASP A 1 198 ? -33.701 30.109 -15.070 1.00 41.42 198 ASP A O 1
ATOM 2550 N N . VAL A 1 199 ? -35.745 30.294 -15.989 1.00 53.89 199 VAL A N 1
ATOM 2551 C CA . VAL A 1 199 ? -36.430 29.637 -14.881 1.00 57.05 199 VAL A CA 1
ATOM 2552 C C . VAL A 1 199 ? -35.843 28.242 -14.694 1.00 50.98 199 VAL A C 1
ATOM 2553 O O . VAL A 1 199 ? -35.562 27.793 -13.576 1.00 53.58 199 VAL A O 1
ATOM 2566 N N . VAL A 1 200 ? -35.648 27.570 -15.819 1.00 39.15 200 VAL A N 1
ATOM 2567 C CA . VAL A 1 200 ? -35.185 26.196 -15.844 1.00 56.30 200 VAL A CA 1
ATOM 2568 C C . VAL A 1 200 ? -33.703 26.145 -15.461 1.00 46.64 200 VAL A C 1
ATOM 2569 O O . VAL A 1 200 ? -33.286 25.344 -14.611 1.00 40.17 200 VAL A O 1
ATOM 2582 N N . ARG A 1 201 ? -32.919 27.019 -16.085 1.00 37.40 201 ARG A N 1
ATOM 2583 C CA . ARG A 1 201 ? -31.530 27.227 -15.697 1.00 52.86 201 ARG A CA 1
ATOM 2584 C C . ARG A 1 201 ? -31.446 27.327 -14.179 1.00 58.39 201 ARG A C 1
ATOM 2585 O O . ARG A 1 201 ? -30.632 26.653 -13.529 1.00 45.85 201 ARG A O 1
ATOM 2606 N N . ASN A 1 202 ? -32.317 28.165 -13.625 1.00 43.13 202 ASN A N 1
ATOM 2607 C CA . ASN A 1 202 ? -32.345 28.421 -12.193 1.00 44.96 202 ASN A CA 1
ATOM 2608 C C . ASN A 1 202 ? -32.706 27.181 -11.374 1.00 45.40 202 ASN A C 1
ATOM 2609 O O . ASN A 1 202 ? -31.979 26.815 -10.441 1.00 42.59 202 ASN A O 1
ATOM 2620 N N . ARG A 1 203 ? -33.812 26.522 -11.711 1.00 51.48 203 ARG A N 1
ATOM 2621 C CA . ARG A 1 203 ? -34.173 25.309 -10.979 1.00 53.66 203 ARG A CA 1
ATOM 2622 C C . ARG A 1 203 ? -33.031 24.303 -11.006 1.00 45.33 203 ARG A C 1
ATOM 2623 O O . ARG A 1 203 ? -32.756 23.653 -10.001 1.00 41.44 203 ARG A O 1
ATOM 2644 N N . ILE A 1 204 ? -32.367 24.166 -12.151 1.00 43.23 204 ILE A N 1
ATOM 2645 C CA . ILE A 1 204 ? -31.229 23.257 -12.233 1.00 48.11 204 ILE A CA 1
ATOM 2646 C C . ILE A 1 204 ? -30.111 23.709 -11.300 1.00 47.29 204 ILE A C 1
ATOM 2647 O O . ILE A 1 204 ? -29.512 22.898 -10.596 1.00 44.20 204 ILE A O 1
ATOM 2663 N N . ALA A 1 205 ? -29.820 25.005 -11.306 1.00 43.37 205 ALA A N 1
ATOM 2664 C CA . ALA A 1 205 ? -28.858 25.556 -10.360 1.00 50.55 205 ALA A CA 1
ATOM 2665 C C . ALA A 1 205 ? -29.219 25.226 -8.905 1.00 58.56 205 ALA A C 1
ATOM 2666 O O . ALA A 1 205 ? -28.362 24.802 -8.129 1.00 48.61 205 ALA A O 1
ATOM 2673 N N . GLU A 1 206 ? -30.486 25.415 -8.545 1.00 45.76 206 GLU A N 1
ATOM 2674 C CA . GLU A 1 206 ? -30.890 25.428 -7.136 1.00 52.59 206 GLU A CA 1
ATOM 2675 C C . GLU A 1 206 ? -31.421 24.121 -6.542 1.00 62.70 206 GLU A C 1
ATOM 2676 O O . GLU A 1 206 ? -31.686 24.065 -5.339 1.00 70.73 206 GLU A O 1
ATOM 2688 N N . ASP A 1 207 ? -31.594 23.079 -7.349 1.00 53.17 207 ASP A N 1
ATOM 2689 C CA . ASP A 1 207 ? -32.264 21.879 -6.845 1.00 53.50 207 ASP A CA 1
ATOM 2690 C C . ASP A 1 207 ? -31.529 20.571 -7.136 1.00 48.43 207 ASP A C 1
ATOM 2691 O O . ASP A 1 207 ? -31.414 20.141 -8.283 1.00 43.88 207 ASP A O 1
ATOM 2700 N N . LEU A 1 208 ? -31.059 19.932 -6.070 1.00 50.51 208 LEU A N 1
ATOM 2701 C CA . LEU A 1 208 ? -30.342 18.671 -6.173 1.00 45.72 208 LEU A CA 1
ATOM 2702 C C . LEU A 1 208 ? -31.266 17.566 -6.691 1.00 50.59 208 LEU A C 1
ATOM 2703 O O . LEU A 1 208 ? -30.846 16.708 -7.467 1.00 52.99 208 LEU A O 1
ATOM 2719 N N . SER A 1 209 ? -32.524 17.598 -6.264 1.00 41.80 209 SER A N 1
ATOM 2720 C CA . SER A 1 209 ? -33.536 16.656 -6.741 1.00 56.21 209 SER A CA 1
ATOM 2721 C C . SER A 1 209 ? -33.619 16.605 -8.268 1.00 61.36 209 SER A C 1
ATOM 2722 O O . SER A 1 209 ? -33.424 15.546 -8.883 1.00 54.08 209 SER A O 1
ATOM 2730 N N . LEU A 1 210 ? -33.930 17.748 -8.872 1.00 39.63 210 LEU A N 1
ATOM 2731 C CA . LEU A 1 210 ? -34.056 17.844 -10.321 1.00 34.85 210 LEU A CA 1
ATOM 2732 C C . LEU A 1 210 ? -32.822 17.243 -11.001 1.00 47.29 210 LEU A C 1
ATOM 2733 O O . LEU A 1 210 ? -32.931 16.442 -11.941 1.00 41.84 210 LEU A O 1
ATOM 2749 N N . ARG A 1 211 ? -31.647 17.611 -10.500 1.00 50.32 211 ARG A N 1
ATOM 2750 C CA . ARG A 1 211 ? -30.393 17.127 -11.060 1.00 50.99 211 ARG A CA 1
ATOM 2751 C C . ARG A 1 211 ? -30.266 15.604 -10.907 1.00 49.19 211 ARG A C 1
ATOM 2752 O O . ARG A 1 211 ? -29.842 14.907 -11.843 1.00 44.97 211 ARG A O 1
ATOM 2773 N N . ARG A 1 212 ? -30.656 15.084 -9.745 1.00 43.79 212 ARG A N 1
ATOM 2774 C CA . ARG A 1 212 ? -30.656 13.637 -9.532 1.00 36.58 212 ARG A CA 1
ATOM 2775 C C . ARG A 1 212 ? -31.553 12.966 -10.565 1.00 45.50 212 ARG A C 1
ATOM 2776 O O . ARG A 1 212 ? -31.175 11.957 -11.173 1.00 52.87 212 ARG A O 1
ATOM 2797 N N . PHE A 1 213 ? -32.747 13.521 -10.759 1.00 38.07 213 PHE A N 1
ATOM 2798 C CA . PHE A 1 213 ? -33.692 12.929 -11.703 1.00 37.17 213 PHE A CA 1
ATOM 2799 C C . PHE A 1 213 ? -33.128 12.943 -13.112 1.00 36.15 213 PHE A C 1
ATOM 2800 O O . PHE A 1 213 ? -33.272 11.967 -13.857 1.00 37.72 213 PHE A O 1
ATOM 2817 N N . MET A 1 214 ? -32.500 14.052 -13.490 1.00 33.09 214 MET A N 1
ATOM 2818 C CA . MET A 1 214 ? -31.902 14.136 -14.821 1.00 48.30 214 MET A CA 1
ATOM 2819 C C . MET A 1 214 ? -30.786 13.100 -15.007 1.00 45.37 214 MET A C 1
ATOM 2820 O O . MET A 1 214 ? -30.734 12.417 -16.036 1.00 39.38 214 MET A O 1
ATOM 2834 N N . VAL A 1 215 ? -29.910 12.959 -14.016 1.00 41.86 215 VAL A N 1
ATOM 2835 C CA . VAL A 1 215 ? -28.896 11.906 -14.084 1.00 59.67 215 VAL A CA 1
ATOM 2836 C C . VAL A 1 215 ? -29.532 10.513 -14.195 1.00 61.25 215 VAL A C 1
ATOM 2837 O O . VAL A 1 215 ? -29.083 9.668 -14.985 1.00 54.27 215 VAL A O 1
ATOM 2850 N N . ALA A 1 216 ? -30.572 10.272 -13.401 1.00 44.32 216 ALA A N 1
ATOM 2851 C CA . ALA A 1 216 ? -31.303 9.012 -13.480 1.00 55.87 216 ALA A CA 1
ATOM 2852 C C . ALA A 1 216 ? -31.771 8.773 -14.910 1.00 57.12 216 ALA A C 1
ATOM 2853 O O . ALA A 1 216 ? -31.561 7.695 -15.468 1.00 49.96 216 ALA A O 1
ATOM 2860 N N . LEU A 1 217 ? -32.407 9.783 -15.498 1.00 57.86 217 LEU A N 1
ATOM 2861 C CA . LEU A 1 217 ? -32.843 9.700 -16.888 1.00 50.71 217 LEU A CA 1
ATOM 2862 C C . LEU A 1 217 ? -31.694 9.301 -17.793 1.00 53.82 217 LEU A C 1
ATOM 2863 O O . LEU A 1 217 ? -31.802 8.346 -18.559 1.00 70.67 217 LEU A O 1
ATOM 2879 N N . ILE A 1 218 ? -30.601 10.051 -17.714 1.00 60.67 218 ILE A N 1
ATOM 2880 C CA . ILE A 1 218 ? -29.392 9.721 -18.461 1.00 57.04 218 ILE A CA 1
ATOM 2881 C C . ILE A 1 218 ? -29.102 8.220 -18.370 1.00 70.66 218 ILE A C 1
ATOM 2882 O O . ILE A 1 218 ? -29.002 7.523 -19.394 1.00 75.19 218 ILE A O 1
ATOM 2898 N N . LEU A 1 219 ? -28.984 7.723 -17.141 1.00 47.54 219 LEU A N 1
ATOM 2899 C CA . LEU A 1 219 ? -28.749 6.296 -16.923 1.00 55.19 219 LEU A CA 1
ATOM 2900 C C . LEU A 1 219 ? -29.791 5.424 -17.607 1.00 51.68 219 LEU A C 1
ATOM 2901 O O . LEU A 1 219 ? -29.452 4.454 -18.282 1.00 62.22 219 LEU A O 1
ATOM 2917 N N . ASP A 1 220 ? -31.061 5.761 -17.426 1.00 49.85 220 ASP A N 1
ATOM 2918 C CA . ASP A 1 220 ? -32.129 4.948 -17.983 1.00 57.81 220 ASP A CA 1
ATOM 2919 C C . ASP A 1 220 ? -32.000 4.853 -19.492 1.00 52.71 220 ASP A C 1
ATOM 2920 O O . ASP A 1 220 ? -32.063 3.771 -20.070 1.00 57.39 220 ASP A O 1
ATOM 2929 N N . ILE A 1 221 ? -31.823 6.004 -20.124 1.00 45.10 221 ILE A N 1
ATOM 2930 C CA . ILE A 1 221 ? -31.719 6.077 -21.568 1.00 43.28 221 ILE A CA 1
ATOM 2931 C C . ILE A 1 221 ? -30.528 5.252 -22.031 1.00 73.10 221 ILE A C 1
ATOM 2932 O O . ILE A 1 221 ? -30.605 4.544 -23.035 1.00 87.38 221 ILE A O 1
ATOM 2948 N N . LYS A 1 222 ? -29.430 5.343 -21.286 1.00 55.89 222 LYS A N 1
ATOM 2949 C CA . LYS A 1 222 ? -28.252 4.530 -21.571 1.00 55.79 222 LYS A CA 1
ATOM 2950 C C . LYS A 1 222 ? -28.537 3.026 -21.530 1.00 75.19 222 LYS A C 1
ATOM 2951 O O . LYS A 1 222 ? -28.071 2.273 -22.384 1.00 85.65 222 LYS A O 1
ATOM 2964 N N . ARG A 1 223 ? -29.302 2.596 -20.533 1.00 72.48 223 ARG A N 1
ATOM 2965 C CA . ARG A 1 223 ? -29.439 1.176 -20.216 1.00 63.77 223 ARG A CA 1
ATOM 2966 C C . ARG A 1 223 ? -30.549 0.519 -21.011 1.00 70.93 223 ARG A C 1
ATOM 2967 O O . ARG A 1 223 ? -31.005 -0.581 -20.672 1.00 82.97 223 ARG A O 1
ATOM 2988 N N . THR A 1 224 ? -31.011 1.217 -22.043 1.00 62.81 224 THR A N 1
ATOM 2989 C CA . THR A 1 224 ? -32.214 0.802 -22.770 1.00 79.84 224 THR A CA 1
ATOM 2990 C C . THR A 1 224 ? -31.840 -0.203 -23.844 1.00 83.48 224 THR A C 1
ATOM 2991 O O . THR A 1 224 ? -30.891 0.024 -24.594 1.00 91.84 224 THR A O 1
ATOM 3002 N N . PRO A 1 225 ? -32.575 -1.323 -23.919 1.00 84.39 225 PRO A N 1
ATOM 3003 C CA . PRO A 1 225 ? -32.392 -2.213 -25.067 1.00 86.02 225 PRO A CA 1
ATOM 3004 C C . PRO A 1 225 ? -33.201 -1.727 -26.266 1.00 89.30 225 PRO A C 1
ATOM 3005 O O . PRO A 1 225 ? -34.378 -1.399 -26.126 1.00 84.15 225 PRO A O 1
ATOM 3016 N N . GLY A 1 226 ? -32.562 -1.672 -27.429 1.00 78.83 226 GLY A N 1
ATOM 3017 C CA . GLY A 1 226 ? -33.180 -1.129 -28.625 1.00 85.61 226 GLY A CA 1
ATOM 3018 C C . GLY A 1 226 ? -32.110 -0.659 -29.593 1.00 93.85 226 GLY A C 1
ATOM 3019 O O . GLY A 1 226 ? -30.936 -0.964 -29.391 1.00 97.74 226 GLY A O 1
ATOM 3023 N N . ASN A 1 227 ? -32.478 0.087 -30.634 1.00 108.90 227 ASN A N 1
ATOM 3024 C CA . ASN A 1 227 ? -33.851 0.528 -30.880 1.00 113.11 227 ASN A CA 1
ATOM 3025 C C . ASN A 1 227 ? -34.230 1.743 -30.035 1.00 101.01 227 ASN A C 1
ATOM 3026 O O . ASN A 1 227 ? -35.220 1.718 -29.303 1.00 98.14 227 ASN A O 1
ATOM 3030 N N . LYS A 1 228 ? -33.433 2.803 -30.142 1.00 100.16 228 LYS A N 1
ATOM 3031 C CA . LYS A 1 228 ? -33.748 4.067 -29.487 1.00 90.52 228 LYS A CA 1
ATOM 3032 C C . LYS A 1 228 ? -34.570 4.951 -30.416 1.00 89.21 228 LYS A C 1
ATOM 3033 O O . LYS A 1 228 ? -34.131 5.267 -31.523 1.00 77.84 228 LYS A O 1
ATOM 3046 N N . PRO A 1 229 ? -35.766 5.361 -29.968 1.00 91.81 229 PRO A N 1
ATOM 3047 C CA . PRO A 1 229 ? -36.601 6.248 -30.786 1.00 82.73 229 PRO A CA 1
ATOM 3048 C C . PRO A 1 229 ? -35.942 7.618 -30.910 1.00 73.61 229 PRO A C 1
ATOM 3049 O O . PRO A 1 229 ? -35.120 7.961 -30.064 1.00 62.12 229 PRO A O 1
ATOM 3060 N N . ARG A 1 230 ? -36.294 8.387 -31.934 1.00 83.16 230 ARG A N 1
ATOM 3061 C CA . ARG A 1 230 ? -35.575 9.623 -32.246 1.00 75.88 230 ARG A CA 1
ATOM 3062 C C . ARG A 1 230 ? -35.219 10.449 -31.006 1.00 69.92 230 ARG A C 1
ATOM 3063 O O . ARG A 1 230 ? -34.045 10.777 -30.771 1.00 64.88 230 ARG A O 1
ATOM 3067 N N . ILE A 1 231 ? -36.233 10.780 -30.213 1.00 65.28 231 ILE A N 1
ATOM 3068 C CA . ILE A 1 231 ? -36.045 11.673 -29.073 1.00 64.04 231 ILE A CA 1
ATOM 3069 C C . ILE A 1 231 ? -35.057 11.082 -28.064 1.00 59.55 231 ILE A C 1
ATOM 3070 O O . ILE A 1 231 ? -34.104 11.755 -27.647 1.00 51.14 231 ILE A O 1
ATOM 3086 N N . ALA A 1 232 ? -35.273 9.824 -27.691 1.00 61.78 232 ALA A N 1
ATOM 3087 C CA . ALA A 1 232 ? -34.324 9.107 -26.845 1.00 65.64 232 ALA A CA 1
ATOM 3088 C C . ALA A 1 232 ? -32.909 9.236 -27.406 1.00 65.20 232 ALA A C 1
ATOM 3089 O O . ALA A 1 232 ? -31.984 9.628 -26.697 1.00 56.13 232 ALA A O 1
ATOM 3096 N N . GLU A 1 233 ? -32.751 8.899 -28.681 1.00 56.59 233 GLU A N 1
ATOM 3097 C CA . GLU A 1 233 ? -31.457 8.969 -29.347 1.00 67.69 233 GLU A CA 1
ATOM 3098 C C . GLU A 1 233 ? -30.805 10.344 -29.175 1.00 64.52 233 GLU A C 1
ATOM 3099 O O . GLU A 1 233 ? -29.654 10.450 -28.730 1.00 49.37 233 GLU A O 1
ATOM 3106 N N . MET A 1 234 ? -31.527 11.404 -29.522 1.00 67.64 234 MET A N 1
ATOM 3107 C CA . MET A 1 234 ? -30.926 12.735 -29.437 1.00 55.94 234 MET A CA 1
ATOM 3108 C C . MET A 1 234 ? -30.564 13.106 -27.994 1.00 49.14 234 MET A C 1
ATOM 3109 O O . MET A 1 234 ? -29.461 13.616 -27.724 1.00 62.24 234 MET A O 1
ATOM 3123 N N . ILE A 1 235 ? -31.472 12.842 -27.059 1.00 56.55 235 ILE A N 1
ATOM 3124 C CA . ILE A 1 235 ? -31.165 13.117 -25.661 1.00 60.64 235 ILE A CA 1
ATOM 3125 C C . ILE A 1 235 ? -29.890 12.357 -25.289 1.00 61.23 235 ILE A C 1
ATOM 3126 O O . ILE A 1 235 ? -28.986 12.905 -24.656 1.00 41.82 235 ILE A O 1
ATOM 3142 N N . CYS A 1 236 ? -29.812 11.102 -25.718 1.00 57.03 236 CYS A N 1
ATOM 3143 C CA . CYS A 1 236 ? -28.617 10.294 -25.510 1.00 54.30 236 CYS A CA 1
ATOM 3144 C C . CYS A 1 236 ? -27.381 11.049 -26.010 1.00 49.30 236 CYS A C 1
ATOM 3145 O O . CYS A 1 236 ? -26.382 11.186 -25.289 1.00 48.82 236 CYS A O 1
ATOM 3153 N N . ASP A 1 237 ? -27.451 11.547 -27.242 1.00 41.82 237 ASP A N 1
ATOM 3154 C CA . ASP A 1 237 ? -26.360 12.358 -27.786 1.00 51.45 237 ASP A CA 1
ATOM 3155 C C . ASP A 1 237 ? -25.947 13.483 -26.826 1.00 51.54 237 ASP A C 1
ATOM 3156 O O . ASP A 1 237 ? -24.780 13.565 -26.382 1.00 46.61 237 ASP A O 1
ATOM 3165 N N . ILE A 1 238 ? -26.900 14.352 -26.500 1.00 51.23 238 ILE A N 1
ATOM 3166 C CA . ILE A 1 238 ? -26.586 15.467 -25.608 1.00 50.31 238 ILE A CA 1
ATOM 3167 C C . ILE A 1 238 ? -25.857 14.927 -24.379 1.00 56.20 238 ILE A C 1
ATOM 3168 O O . ILE A 1 238 ? -24.794 15.435 -23.983 1.00 45.70 238 ILE A O 1
ATOM 3178 N N . ASP A 1 239 ? -26.437 13.881 -23.792 1.00 53.45 239 ASP A N 1
ATOM 3179 C CA . ASP A 1 239 ? -25.854 13.203 -22.636 1.00 58.13 239 ASP A CA 1
ATOM 3180 C C . ASP A 1 239 ? -24.373 12.884 -22.840 1.00 61.61 239 ASP A C 1
ATOM 3181 O O . ASP A 1 239 ? -23.529 13.267 -22.020 1.00 57.15 239 ASP A O 1
ATOM 3190 N N . THR A 1 240 ? -24.055 12.176 -23.922 1.00 59.08 240 THR A N 1
ATOM 3191 C CA . THR A 1 240 ? -22.659 11.823 -24.187 1.00 67.36 240 THR A CA 1
ATOM 3192 C C . THR A 1 240 ? -21.787 13.083 -24.194 1.00 58.25 240 THR A C 1
ATOM 3193 O O . THR A 1 240 ? -20.712 13.121 -23.558 1.00 47.78 240 THR A O 1
ATOM 3204 N N . TYR A 1 241 ? -22.250 14.116 -24.901 1.00 51.77 241 TYR A N 1
ATOM 3205 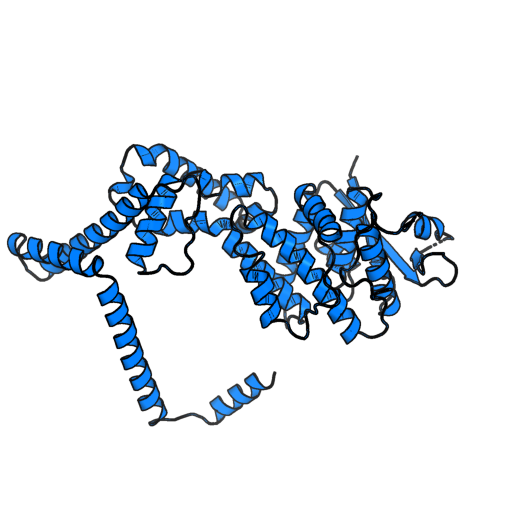C CA . TYR A 1 241 ? -21.491 15.373 -24.939 1.00 56.66 241 TYR A CA 1
ATOM 3206 C C . TYR A 1 241 ? -21.173 15.830 -23.519 1.00 45.20 241 TYR A C 1
ATOM 3207 O O . TYR A 1 241 ? -20.005 16.040 -23.150 1.00 46.32 241 TYR A O 1
ATOM 3225 N N . ILE A 1 242 ? -22.232 15.985 -22.730 1.00 58.51 242 ILE A N 1
ATOM 3226 C CA . ILE A 1 242 ? -22.096 16.426 -21.345 1.00 70.11 242 ILE A CA 1
ATOM 3227 C C . ILE A 1 242 ? -21.077 15.583 -20.587 1.00 54.49 242 ILE A C 1
ATOM 3228 O O . ILE A 1 242 ? -20.165 16.115 -19.949 1.00 40.65 242 ILE A O 1
ATOM 3244 N N . VAL A 1 243 ? -21.222 14.266 -20.658 1.00 61.38 243 VAL A N 1
ATOM 3245 C CA . VAL A 1 243 ? -20.325 13.400 -19.906 1.00 68.02 243 VAL A CA 1
ATOM 3246 C C . VAL A 1 243 ? -18.863 13.589 -20.303 1.00 60.23 243 VAL A C 1
ATOM 3247 O O . VAL A 1 243 ? -18.010 13.733 -19.427 1.00 75.87 243 VAL A O 1
ATOM 3260 N N . GLU A 1 244 ? -18.548 13.597 -21.597 1.00 68.61 244 GLU A N 1
ATOM 3261 C CA . GLU A 1 244 ? -17.136 13.773 -21.957 1.00 79.37 244 GLU A CA 1
ATOM 3262 C C . GLU A 1 244 ? -16.621 15.166 -21.582 1.00 75.66 244 GLU A C 1
ATOM 3263 O O . GLU A 1 244 ? -15.468 15.312 -21.173 1.00 80.83 244 GLU A O 1
ATOM 3275 N N . ALA A 1 245 ? -17.467 16.186 -21.714 1.00 55.03 245 ALA A N 1
ATOM 3276 C CA . ALA A 1 245 ? -17.053 17.542 -21.354 1.00 61.04 245 ALA A CA 1
ATOM 3277 C C . ALA A 1 245 ? -16.846 17.706 -19.845 1.00 61.70 245 ALA A C 1
ATOM 3278 O O . ALA A 1 245 ? -15.961 18.445 -19.408 1.00 55.06 245 ALA A O 1
ATOM 3285 N N . GLY A 1 246 ? -17.668 17.022 -19.056 1.00 60.87 246 GLY A N 1
ATOM 3286 C CA . GLY A 1 246 ? -17.614 17.139 -17.608 1.00 58.84 246 GLY A CA 1
ATOM 3287 C C . GLY A 1 246 ? -16.221 17.130 -17.000 1.00 60.98 246 GLY A C 1
ATOM 3288 O O . GLY A 1 246 ? -15.885 18.015 -16.212 1.00 41.77 246 GLY A O 1
ATOM 3292 N N . LEU A 1 247 ? -15.411 16.137 -17.360 1.00 66.07 247 LEU A N 1
ATOM 3293 C CA . LEU A 1 247 ? -14.109 15.939 -16.725 1.00 64.78 247 LEU A CA 1
ATOM 3294 C C . LEU A 1 247 ? -12.950 16.046 -17.709 1.00 64.38 247 LEU A C 1
ATOM 3295 O O . LEU A 1 247 ? -11.838 15.613 -17.415 1.00 62.25 247 LEU A O 1
ATOM 3311 N N . ALA A 1 248 ? -13.217 16.623 -18.873 1.00 54.29 248 ALA A N 1
ATOM 3312 C CA . ALA A 1 248 ? -12.194 16.828 -19.893 1.00 53.78 248 ALA A CA 1
ATOM 3313 C C . ALA A 1 248 ? -10.862 17.318 -19.318 1.00 58.27 248 ALA A C 1
ATOM 3314 O O . ALA A 1 248 ? -9.865 16.597 -19.349 1.00 59.16 248 ALA A O 1
ATOM 3321 N N . SER A 1 249 ? -10.847 18.546 -18.809 1.00 34.51 249 SER A N 1
ATOM 3322 C CA . SER A 1 249 ? -9.618 19.143 -18.288 1.00 53.23 249 SER A CA 1
ATOM 3323 C C . SER A 1 249 ? -8.845 18.140 -17.442 1.00 51.77 249 SER A C 1
ATOM 3324 O O . SER A 1 249 ? -7.653 17.928 -17.638 1.00 35.96 249 SER A O 1
ATOM 3332 N N . PHE A 1 250 ? -9.555 17.525 -16.505 1.00 58.33 250 PHE A N 1
ATOM 3333 C CA . PHE A 1 250 ? -9.007 16.536 -15.584 1.00 52.14 250 PHE A CA 1
ATOM 3334 C C . PHE A 1 250 ? -8.247 15.410 -16.294 1.00 55.88 250 PHE A C 1
ATOM 3335 O O . PHE A 1 250 ? -7.056 15.174 -16.039 1.00 57.68 250 PHE A O 1
ATOM 3352 N N . ILE A 1 251 ? -8.940 14.719 -17.190 1.00 57.46 251 ILE A N 1
ATOM 3353 C CA . ILE A 1 251 ? -8.360 13.587 -17.894 1.00 62.49 251 ILE A CA 1
ATOM 3354 C C . ILE A 1 251 ? -7.212 14.052 -18.774 1.00 50.97 251 ILE A C 1
ATOM 3355 O O . ILE A 1 251 ? -6.195 13.378 -18.900 1.00 49.39 251 ILE A O 1
ATOM 3371 N N . LEU A 1 252 ? -7.404 15.209 -19.391 1.00 42.54 252 LEU A N 1
ATOM 3372 C CA . LEU A 1 252 ? -6.385 15.857 -20.198 1.00 42.68 252 LEU A CA 1
ATOM 3373 C C . LEU A 1 252 ? -5.104 15.960 -19.385 1.00 52.62 252 LEU A C 1
ATOM 3374 O O . LEU A 1 252 ? -4.038 15.470 -19.784 1.00 52.93 252 LEU A O 1
ATOM 3390 N N . THR A 1 253 ? -5.235 16.583 -18.221 1.00 44.71 253 THR A N 1
ATOM 3391 C CA . THR A 1 253 ? -4.111 16.813 -17.332 1.00 50.22 253 THR A CA 1
ATOM 3392 C C . THR A 1 253 ? -3.467 15.501 -16.880 1.00 58.15 253 THR A C 1
ATOM 3393 O O . THR A 1 253 ? -2.242 15.381 -16.888 1.00 40.09 253 THR A O 1
ATOM 3404 N N . ILE A 1 254 ? -4.273 14.520 -16.482 1.00 57.90 254 ILE A N 1
ATOM 3405 C CA . ILE A 1 254 ? -3.703 13.229 -16.091 1.00 57.35 254 ILE A CA 1
ATOM 3406 C C . ILE A 1 254 ? -2.965 12.581 -17.258 1.00 58.67 254 ILE A C 1
ATOM 3407 O O . ILE A 1 254 ? -1.853 12.075 -17.107 1.00 34.36 254 ILE A O 1
ATOM 3423 N N . LYS A 1 255 ? -3.595 12.608 -18.423 1.00 56.09 255 LYS A N 1
ATOM 3424 C CA . LYS A 1 255 ? -3.071 11.927 -19.594 1.00 54.85 255 LYS A CA 1
ATOM 3425 C C . LYS A 1 255 ? -1.757 12.531 -20.072 1.00 56.64 255 LYS A C 1
ATOM 3426 O O . LYS A 1 255 ? -0.798 11.807 -20.339 1.00 45.94 255 LYS A O 1
ATOM 3445 N N . PHE A 1 256 ? -1.705 13.855 -20.182 1.00 57.37 256 PHE A N 1
ATOM 3446 C CA . PHE A 1 256 ? -0.521 14.500 -20.742 1.00 49.15 256 PHE A CA 1
ATOM 3447 C C . PHE A 1 256 ? 0.416 15.075 -19.693 1.00 51.28 256 PHE A C 1
ATOM 3448 O O . PHE A 1 256 ? 1.575 15.364 -19.986 1.00 54.39 256 PHE A O 1
ATOM 3465 N N . GLY A 1 257 ? -0.081 15.232 -18.472 1.00 58.71 257 GLY A N 1
ATOM 3466 C CA . GLY A 1 257 ? 0.698 15.846 -17.413 1.00 50.29 257 GLY A CA 1
ATOM 3467 C C . GLY A 1 257 ? 1.434 14.836 -16.557 1.00 48.86 257 GLY A C 1
ATOM 3468 O O . GLY A 1 257 ? 2.622 15.000 -16.282 1.00 43.97 257 GLY A O 1
ATOM 3472 N N . ILE A 1 258 ? 0.728 13.792 -16.135 1.00 49.65 258 ILE A N 1
ATOM 3473 C CA . ILE A 1 258 ? 1.298 12.801 -15.232 1.00 56.37 258 ILE A CA 1
ATOM 3474 C C . ILE A 1 258 ? 1.793 11.585 -15.986 1.00 51.49 258 ILE A C 1
ATOM 3475 O O . ILE A 1 258 ? 2.932 11.156 -15.823 1.00 55.73 258 ILE A O 1
ATOM 3491 N N . GLU A 1 259 ? 0.917 11.025 -16.807 1.00 58.08 259 GLU A N 1
ATOM 3492 C CA . GLU A 1 259 ? 1.176 9.736 -17.423 1.00 51.32 259 GLU A CA 1
ATOM 3493 C C . GLU A 1 259 ? 2.391 9.756 -18.338 1.00 55.26 259 GLU A C 1
ATOM 3494 O O . GLU A 1 259 ? 3.040 8.731 -18.525 1.00 40.22 259 GLU A O 1
ATOM 3506 N N . THR A 1 260 ? 2.707 10.917 -18.902 1.00 52.72 260 THR A N 1
ATOM 3507 C CA . THR A 1 260 ? 3.889 11.036 -19.748 1.00 57.53 260 THR A CA 1
ATOM 3508 C C . THR A 1 260 ? 5.155 10.817 -18.931 1.00 54.45 260 THR A C 1
ATOM 3509 O O . THR A 1 260 ? 6.153 10.313 -19.442 1.00 49.82 260 THR A O 1
ATOM 3520 N N . MET A 1 261 ? 5.108 11.212 -17.662 1.00 61.75 261 MET A N 1
ATOM 3521 C CA . MET A 1 261 ? 6.186 10.922 -16.724 1.00 65.63 261 MET A CA 1
ATOM 3522 C C . MET A 1 261 ? 7.474 11.631 -17.106 1.00 62.20 261 MET A C 1
ATOM 3523 O O . MET A 1 261 ? 8.553 11.042 -17.060 1.00 52.88 261 MET A O 1
ATOM 3537 N N . TYR A 1 262 ? 7.359 12.898 -17.482 1.00 60.24 262 TYR A N 1
ATOM 3538 C CA . TYR A 1 262 ? 8.529 13.692 -17.825 1.00 44.55 262 TYR A CA 1
ATOM 3539 C C . TYR A 1 262 ? 9.152 14.280 -16.557 1.00 55.66 262 TYR A C 1
ATOM 3540 O O . TYR A 1 262 ? 8.441 14.587 -15.603 1.00 48.55 262 TYR A O 1
ATOM 3558 N N . PRO A 1 263 ? 10.490 14.407 -16.536 1.00 66.47 263 PRO A N 1
ATOM 3559 C CA . PRO A 1 263 ? 11.261 14.918 -15.394 1.00 61.61 263 PRO A CA 1
ATOM 3560 C C . PRO A 1 263 ? 10.690 16.184 -14.740 1.00 66.28 263 PRO A C 1
ATOM 3561 O O . PRO A 1 263 ? 10.887 16.393 -13.539 1.00 67.55 263 PRO A O 1
ATOM 3572 N N . ALA A 1 264 ? 9.988 17.008 -15.512 1.00 56.15 264 ALA A N 1
ATOM 3573 C CA . ALA A 1 264 ? 9.452 18.268 -15.003 1.00 53.04 264 ALA A CA 1
ATOM 3574 C C . ALA A 1 264 ? 8.468 18.043 -13.857 1.00 64.52 264 ALA A C 1
ATOM 3575 O O . ALA A 1 264 ? 8.167 18.962 -13.100 1.00 62.71 264 ALA A O 1
ATOM 3582 N N . LEU A 1 265 ? 7.962 16.821 -13.740 1.00 70.88 265 LEU A N 1
ATOM 3583 C CA . LEU A 1 265 ? 7.063 16.469 -12.650 1.00 73.24 265 LEU A CA 1
ATOM 3584 C C . LEU A 1 265 ? 7.761 16.588 -11.299 1.00 79.03 265 LEU A C 1
ATOM 3585 O O . LEU A 1 265 ? 7.106 16.644 -10.259 1.00 81.35 265 LEU A O 1
ATOM 3601 N N . GLY A 1 266 ? 9.091 16.624 -11.313 1.00 60.54 266 GLY A N 1
ATOM 3602 C CA . GLY A 1 266 ? 9.852 16.683 -10.077 1.00 41.21 266 GLY A CA 1
ATOM 3603 C C . GLY A 1 266 ? 9.982 18.087 -9.515 1.00 47.70 266 GLY A C 1
ATOM 3604 O O . GLY A 1 266 ? 10.429 18.274 -8.382 1.00 58.49 266 GLY A O 1
ATOM 3608 N N . LEU A 1 267 ? 9.587 19.076 -10.309 1.00 54.93 267 LEU A N 1
ATOM 3609 C CA . LEU A 1 267 ? 9.696 20.476 -9.913 1.00 70.48 267 LEU A CA 1
ATOM 3610 C C . LEU A 1 267 ? 8.876 20.793 -8.665 1.00 65.74 267 LEU A C 1
ATOM 3611 O O . LEU A 1 267 ? 7.727 20.368 -8.535 1.00 70.09 267 LEU A O 1
ATOM 3627 N N . HIS A 1 268 ? 9.482 21.545 -7.751 1.00 61.64 268 HIS A N 1
ATOM 3628 C CA . HIS A 1 268 ? 8.851 21.895 -6.481 1.00 74.71 268 HIS A CA 1
ATOM 3629 C C . HIS A 1 268 ? 7.437 22.445 -6.651 1.00 69.72 268 HIS A C 1
ATOM 3630 O O . HIS A 1 268 ? 6.568 22.202 -5.816 1.00 80.24 268 HIS A O 1
ATOM 3634 N N . GLU A 1 269 ? 7.207 23.173 -7.739 1.00 56.50 269 GLU A N 1
ATOM 3635 C CA . GLU A 1 269 ? 5.975 23.946 -7.900 1.00 69.33 269 GLU A CA 1
ATOM 3636 C C . GLU A 1 269 ? 4.776 23.129 -8.392 1.00 70.01 269 GLU A C 1
ATOM 3637 O O . GLU A 1 269 ? 3.657 23.640 -8.446 1.00 64.36 269 GLU A O 1
ATOM 3649 N N . PHE A 1 270 ? 5.004 21.871 -8.751 1.00 72.25 270 PHE A N 1
ATOM 3650 C CA . PHE A 1 270 ? 3.905 20.960 -9.049 1.00 70.69 270 PHE A CA 1
ATOM 3651 C C . PHE A 1 270 ? 3.538 20.173 -7.798 1.00 67.29 270 PHE A C 1
ATOM 3652 O O . PHE A 1 270 ? 2.485 19.542 -7.740 1.00 70.29 270 PHE A O 1
ATOM 3669 N N . ALA A 1 271 ? 4.414 20.220 -6.799 1.00 54.26 271 ALA A N 1
ATOM 3670 C CA . ALA A 1 271 ? 4.286 19.379 -5.614 1.00 53.92 271 ALA A CA 1
ATOM 3671 C C . ALA A 1 271 ? 2.883 19.421 -4.997 1.00 52.70 271 ALA A C 1
ATOM 3672 O O . ALA A 1 271 ? 2.328 18.378 -4.641 1.00 40.26 271 ALA A O 1
ATOM 3679 N N . GLY A 1 272 ? 2.314 20.619 -4.882 1.00 38.87 272 GLY A N 1
ATOM 3680 C CA . GLY A 1 272 ? 1.038 20.801 -4.208 1.00 39.36 272 GLY A CA 1
ATOM 3681 C C . GLY A 1 272 ? -0.148 20.345 -5.043 1.00 65.14 272 GLY A C 1
ATOM 3682 O O . GLY A 1 272 ? -1.131 19.800 -4.526 1.00 58.38 272 GLY A O 1
ATOM 3686 N N . GLU A 1 273 ? -0.053 20.591 -6.345 1.00 68.03 273 GLU A N 1
ATOM 3687 C CA . GLU A 1 273 ? -1.066 20.174 -7.310 1.00 60.22 273 GLU A CA 1
ATOM 3688 C C . GLU A 1 273 ? -1.181 18.652 -7.451 1.00 69.03 273 GLU A C 1
ATOM 3689 O O . GLU A 1 273 ? -2.266 18.092 -7.313 1.00 68.35 273 GLU A O 1
ATOM 3701 N N . LEU A 1 274 ? -0.058 17.995 -7.723 1.00 72.03 274 LEU A N 1
ATOM 3702 C CA . LEU A 1 274 ? -0.016 16.547 -7.879 1.00 78.30 274 LEU A CA 1
ATOM 3703 C C . LEU A 1 274 ? -0.823 15.848 -6.794 1.00 70.02 274 LEU A C 1
ATOM 3704 O O . LEU A 1 274 ? -1.456 14.810 -7.030 1.00 66.83 274 LEU A O 1
ATOM 3720 N N . SER A 1 275 ? -0.785 16.429 -5.601 1.00 63.62 275 SER A N 1
ATOM 3721 C CA . SER A 1 275 ? -1.419 15.838 -4.424 1.00 67.17 275 SER A CA 1
ATOM 3722 C C . SER A 1 275 ? -2.914 16.159 -4.417 1.00 63.20 275 SER A C 1
ATOM 3723 O O . SER A 1 275 ? -3.733 15.307 -4.060 1.00 57.33 275 SER A O 1
ATOM 3731 N N . THR A 1 276 ? -3.272 17.369 -4.847 1.00 46.90 276 THR A N 1
ATOM 3732 C CA . THR A 1 276 ? -4.672 17.691 -5.109 1.00 62.89 276 THR A CA 1
ATOM 3733 C C . THR A 1 276 ? -5.228 16.673 -6.085 1.00 57.35 276 THR A C 1
ATOM 3734 O O . THR A 1 276 ? -6.229 16.020 -5.814 1.00 39.14 276 THR A O 1
ATOM 3745 N N . LEU A 1 277 ? -4.564 16.552 -7.229 1.00 45.24 277 LEU A N 1
ATOM 3746 C CA . LEU A 1 277 ? -4.935 15.577 -8.241 1.00 55.37 277 LEU A CA 1
ATOM 3747 C C . LEU A 1 277 ? -5.006 14.172 -7.664 1.00 62.42 277 LEU A C 1
ATOM 3748 O O . LEU A 1 277 ? -5.925 13.426 -7.986 1.00 57.98 277 LEU A O 1
ATOM 3764 N N . GLU A 1 278 ? -4.044 13.794 -6.827 1.00 60.01 278 GLU A N 1
ATOM 3765 C CA . GLU A 1 278 ? -4.130 12.491 -6.177 1.00 51.32 278 GLU A CA 1
ATOM 3766 C C . GLU A 1 278 ? -5.435 12.367 -5.396 1.00 48.00 278 GLU A C 1
ATOM 3767 O O . GLU A 1 278 ? -6.137 11.356 -5.483 1.00 39.40 278 GLU A O 1
ATOM 3779 N N . SER A 1 279 ? -5.751 13.399 -4.624 1.00 47.84 279 SER A N 1
ATOM 3780 C CA . SER A 1 279 ? -7.016 13.448 -3.911 1.00 47.06 279 SER A CA 1
ATOM 3781 C C . SER A 1 279 ? -8.183 13.314 -4.885 1.00 42.50 279 SER A C 1
ATOM 3782 O O . SER A 1 279 ? -9.105 12.536 -4.651 1.00 43.67 279 SER A O 1
ATOM 3790 N N . LEU A 1 280 ? -8.132 14.061 -5.986 1.00 46.89 280 LEU A N 1
ATOM 3791 C CA . LEU A 1 280 ? -9.220 14.068 -6.958 1.00 47.82 280 LEU A CA 1
ATOM 3792 C C . LEU A 1 280 ? -9.391 12.698 -7.597 1.00 38.06 280 LEU A C 1
ATOM 3793 O O . LEU A 1 280 ? -10.508 12.257 -7.838 1.00 29.25 280 LEU A O 1
ATOM 3809 N N . MET A 1 281 ? -8.283 12.019 -7.861 1.00 48.00 281 MET A N 1
ATOM 3810 C CA . MET A 1 281 ? -8.340 10.704 -8.479 1.00 53.04 281 MET A CA 1
ATOM 3811 C C . MET A 1 281 ? -8.899 9.683 -7.496 1.00 51.82 281 MET A C 1
ATOM 3812 O O . MET A 1 281 ? -9.745 8.857 -7.855 1.00 54.02 281 MET A O 1
ATOM 3826 N N . ASN A 1 282 ? -8.440 9.749 -6.250 1.00 54.78 282 ASN A N 1
ATOM 3827 C CA . ASN A 1 282 ? -8.977 8.870 -5.217 1.00 51.85 282 ASN A CA 1
ATOM 3828 C C . ASN A 1 282 ? -10.472 9.088 -5.001 1.00 56.92 282 ASN A C 1
ATOM 3829 O O . ASN A 1 282 ? -11.252 8.132 -4.948 1.00 28.44 282 ASN A O 1
ATOM 3840 N N . LEU A 1 283 ? -10.871 10.348 -4.891 1.00 57.18 283 LEU A N 1
ATOM 3841 C CA . LEU A 1 283 ? -12.280 10.682 -4.797 1.00 55.32 283 LEU A CA 1
ATOM 3842 C C . LEU A 1 283 ? -13.008 10.094 -5.998 1.00 64.83 283 LEU A C 1
ATOM 3843 O O . LEU A 1 283 ? -13.987 9.362 -5.841 1.00 43.62 283 LEU A O 1
ATOM 3859 N N . TYR A 1 284 ? -12.516 10.408 -7.195 1.00 57.81 284 TYR A N 1
ATOM 3860 C CA . TYR A 1 284 ? -13.126 9.921 -8.428 1.00 47.29 284 TYR A CA 1
ATOM 3861 C C . TYR A 1 284 ? -13.387 8.429 -8.338 1.00 54.82 284 TYR A C 1
ATOM 3862 O O . TYR A 1 284 ? -14.490 7.958 -8.615 1.00 45.95 284 TYR A O 1
ATOM 3880 N N . GLN A 1 285 ? -12.350 7.688 -7.968 1.00 51.74 285 GLN A N 1
ATOM 3881 C CA . GLN A 1 285 ? -12.453 6.240 -7.875 1.00 44.72 285 GLN A CA 1
ATOM 3882 C C . GLN A 1 285 ? -13.486 5.818 -6.840 1.00 55.24 285 GLN A C 1
ATOM 3883 O O . GLN A 1 285 ? -14.305 4.939 -7.096 1.00 47.69 285 GLN A O 1
ATOM 3897 N N . GLN A 1 286 ? -13.436 6.445 -5.669 1.00 55.89 286 GLN A N 1
ATOM 3898 C CA . GLN A 1 286 ? -14.368 6.131 -4.591 1.00 47.00 286 GLN A CA 1
ATOM 3899 C C . GLN A 1 286 ? -15.836 6.322 -4.987 1.00 53.77 286 GLN A C 1
ATOM 3900 O O . GLN A 1 286 ? -16.732 5.814 -4.315 1.00 44.54 286 GLN A O 1
ATOM 3914 N N . MET A 1 287 ? -16.081 7.050 -6.073 1.00 52.08 287 MET A N 1
ATOM 3915 C CA . MET A 1 287 ? -17.448 7.351 -6.491 1.00 45.99 287 MET A CA 1
ATOM 3916 C C . MET A 1 287 ? -18.059 6.278 -7.391 1.00 57.02 287 MET A C 1
ATOM 3917 O O . MET A 1 287 ? -19.208 6.406 -7.817 1.00 54.97 287 MET A O 1
ATOM 3931 N N . GLY A 1 288 ? -17.291 5.230 -7.679 1.00 49.41 288 GLY A N 1
ATOM 3932 C CA . GLY A 1 288 ? -17.789 4.084 -8.423 1.00 40.82 288 GLY A CA 1
ATOM 3933 C C . GLY A 1 288 ? -18.374 4.414 -9.787 1.00 59.33 288 GLY A C 1
ATOM 3934 O O . GLY A 1 288 ? -17.865 5.276 -10.507 1.00 40.43 288 GLY A O 1
ATOM 3938 N N . GLU A 1 289 ? -19.452 3.718 -10.140 1.00 50.69 289 GLU A N 1
ATOM 3939 C CA . GLU A 1 289 ? -20.081 3.873 -11.449 1.00 53.33 289 GLU A CA 1
ATOM 3940 C C . GLU A 1 289 ? -20.800 5.211 -11.600 1.00 59.43 289 GLU A C 1
ATOM 3941 O O . GLU A 1 289 ? -21.394 5.487 -12.643 1.00 48.94 289 GLU A O 1
ATOM 3951 N N . THR A 1 290 ? -20.751 6.032 -10.556 1.00 60.60 290 THR A N 1
ATOM 3952 C CA . THR A 1 290 ? -21.378 7.348 -10.576 1.00 61.86 290 THR A CA 1
ATOM 3953 C C . THR A 1 290 ? -20.346 8.410 -10.947 1.00 56.22 290 THR A C 1
ATOM 3954 O O . THR A 1 290 ? -20.691 9.513 -11.373 1.00 52.04 290 THR A O 1
ATOM 3965 N N . ALA A 1 291 ? -19.078 8.049 -10.784 1.00 48.67 291 ALA A N 1
ATOM 3966 C CA . ALA A 1 291 ? -17.955 8.976 -10.918 1.00 48.26 291 ALA A CA 1
ATOM 3967 C C . ALA A 1 291 ? -18.059 9.986 -12.068 1.00 56.62 291 ALA A C 1
ATOM 3968 O O . ALA A 1 291 ? -17.712 11.148 -11.891 1.00 45.63 291 ALA A O 1
ATOM 3975 N N . PRO A 1 292 ? -18.512 9.560 -13.256 1.00 68.62 292 PRO A N 1
ATOM 3976 C CA . PRO A 1 292 ? -18.545 10.622 -14.271 1.00 69.71 292 PRO A CA 1
ATOM 3977 C C . PRO A 1 292 ? -19.589 11.709 -14.003 1.00 70.50 292 PRO A C 1
ATOM 3978 O O . PRO A 1 292 ? -19.263 12.895 -14.087 1.00 68.32 292 PRO A O 1
ATOM 3989 N N . TYR A 1 293 ? -20.812 11.310 -13.667 1.00 73.07 293 TYR A N 1
ATOM 3990 C CA . TYR A 1 293 ? -21.933 12.246 -13.565 1.00 79.93 293 TYR A CA 1
ATOM 3991 C C . TYR A 1 293 ? -21.874 13.169 -12.348 1.00 75.21 293 TYR A C 1
ATOM 3992 O O . TYR A 1 293 ? -22.625 14.138 -12.270 1.00 63.87 293 TYR A O 1
ATOM 4010 N N . MET A 1 294 ? -20.994 12.874 -11.399 1.00 60.19 294 MET A N 1
ATOM 4011 C CA . MET A 1 294 ? -20.931 13.654 -10.165 1.00 63.51 294 MET A CA 1
ATOM 4012 C C . MET A 1 294 ? -20.744 15.164 -10.392 1.00 59.60 294 MET A C 1
ATOM 4013 O O . MET A 1 294 ? -21.199 15.970 -9.581 1.00 56.63 294 MET A O 1
ATOM 4027 N N . VAL A 1 295 ? -20.082 15.555 -11.479 1.00 48.95 295 VAL A N 1
ATOM 4028 C CA . VAL A 1 295 ? -19.858 16.979 -11.738 1.00 53.84 295 VAL A CA 1
ATOM 4029 C C . VAL A 1 295 ? -21.161 17.648 -12.177 1.00 59.62 295 VAL A C 1
ATOM 4030 O O . VAL A 1 295 ? -21.281 18.873 -12.162 1.00 69.34 295 VAL A O 1
ATOM 4043 N N . ILE A 1 296 ? -22.132 16.829 -12.565 1.00 60.51 296 ILE A N 1
ATOM 4044 C CA . ILE A 1 296 ? -23.470 17.304 -12.896 1.00 62.53 296 ILE A CA 1
ATOM 4045 C C . ILE A 1 296 ? -24.278 17.548 -11.630 1.00 69.00 296 ILE A C 1
ATOM 4046 O O . ILE A 1 296 ? -25.087 18.473 -11.564 1.00 60.16 296 ILE A O 1
ATOM 4062 N N . LEU A 1 297 ? -24.046 16.705 -10.628 1.00 60.02 297 LEU A N 1
ATOM 4063 C CA . LEU A 1 297 ? -24.895 16.638 -9.444 1.00 52.51 297 LEU A CA 1
ATOM 4064 C C . LEU A 1 297 ? -24.685 17.788 -8.473 1.00 70.56 297 LEU A C 1
ATOM 4065 O O . LEU A 1 297 ? -25.637 18.306 -7.898 1.00 78.65 297 LEU A O 1
ATOM 4081 N N . GLU A 1 298 ? -23.434 18.164 -8.262 1.00 59.55 298 GLU A N 1
ATOM 4082 C CA . GLU A 1 298 ? -23.127 19.291 -7.402 1.00 63.52 298 GLU A CA 1
ATOM 4083 C C . GLU A 1 298 ? -22.109 20.144 -8.127 1.00 55.04 298 GLU A C 1
ATOM 4084 O O . GLU A 1 298 ? -21.111 19.637 -8.634 1.00 53.78 298 GLU A O 1
ATOM 4088 N N . ASN A 1 299 ? -22.377 21.440 -8.194 1.00 62.73 299 ASN A N 1
ATOM 4089 C CA . ASN A 1 299 ? -21.491 22.356 -8.887 1.00 54.28 299 ASN A CA 1
ATOM 4090 C C . ASN A 1 299 ? -20.126 22.444 -8.220 1.00 57.01 299 ASN A C 1
ATOM 4091 O O . ASN A 1 299 ? -19.111 22.575 -8.899 1.00 64.81 299 ASN A O 1
ATOM 4102 N N . SER A 1 300 ? -20.102 22.384 -6.891 1.00 62.48 300 SER A N 1
ATOM 4103 C CA . SER A 1 300 ? -18.846 22.448 -6.150 1.00 62.33 300 SER A CA 1
ATOM 4104 C C . SER A 1 300 ? -17.906 21.342 -6.612 1.00 63.29 300 SER A C 1
ATOM 4105 O O . SER A 1 300 ? -16.698 21.551 -6.742 1.00 65.83 300 SER A O 1
ATOM 4113 N N . ILE A 1 301 ? -18.468 20.165 -6.862 1.00 63.53 301 ILE A N 1
ATOM 4114 C CA . ILE A 1 301 ? -17.693 19.055 -7.394 1.00 66.52 301 ILE A CA 1
ATOM 4115 C C . ILE A 1 301 ? -17.111 19.440 -8.744 1.00 63.76 301 ILE A C 1
ATOM 4116 O O . ILE A 1 301 ? -15.926 19.244 -8.993 1.00 51.96 301 ILE A O 1
ATOM 4126 N N . GLN A 1 302 ? -17.951 19.989 -9.614 1.00 76.97 302 GLN A N 1
ATOM 4127 C CA . GLN A 1 302 ? -17.504 20.413 -10.933 1.00 82.02 302 GLN A CA 1
ATOM 4128 C C . GLN A 1 302 ? -16.416 21.476 -10.824 1.00 83.17 302 GLN A C 1
ATOM 4129 O O . GLN A 1 302 ? -15.458 21.473 -11.592 1.00 75.91 302 GLN A O 1
ATOM 4143 N N . ASN A 1 303 ? -16.561 22.381 -9.863 1.00 69.31 303 ASN A N 1
ATOM 4144 C CA . ASN A 1 303 ? -15.589 23.446 -9.673 1.00 71.25 303 ASN A CA 1
ATOM 4145 C C . ASN A 1 303 ? -14.286 22.883 -9.133 1.00 56.34 303 ASN A C 1
ATOM 4146 O O . ASN A 1 303 ? -13.205 23.315 -9.521 1.00 50.54 303 ASN A O 1
ATOM 4150 N N . LYS A 1 304 ? -14.390 21.912 -8.235 1.00 52.68 304 LYS A N 1
ATOM 4151 C CA . LYS A 1 304 ? -13.202 21.333 -7.627 1.00 49.97 304 LYS A CA 1
ATOM 4152 C C . LYS A 1 304 ? -12.423 20.474 -8.629 1.00 45.25 304 LYS A C 1
ATOM 4153 O O . LYS A 1 304 ? -11.200 20.391 -8.571 1.00 38.50 304 LYS A O 1
ATOM 4157 N N . PHE A 1 305 ? -13.129 19.844 -9.558 1.00 48.59 305 PHE A N 1
ATOM 4158 C CA . PHE A 1 305 ? -12.472 18.997 -10.547 1.00 46.11 305 PHE A CA 1
ATOM 4159 C C . PHE A 1 305 ? -12.036 19.820 -11.754 1.00 38.63 305 PHE A C 1
ATOM 4160 O O . PHE A 1 305 ? -11.455 19.294 -12.701 1.00 51.11 305 PHE A O 1
ATOM 4177 N N . SER A 1 306 ? -12.315 21.116 -11.712 1.00 47.51 306 SER A N 1
ATOM 4178 C CA . SER A 1 306 ? -12.028 21.991 -12.833 1.00 44.68 306 SER A CA 1
ATOM 4179 C C . SER A 1 306 ? -10.538 22.283 -12.898 1.00 49.32 306 SER A C 1
ATOM 4180 O O . SER A 1 306 ? -9.800 22.008 -11.953 1.00 35.07 306 SER A O 1
ATOM 4188 N N . ALA A 1 307 ? -10.104 22.851 -14.016 1.00 57.38 307 ALA A N 1
ATOM 4189 C CA . ALA A 1 307 ? -8.693 23.146 -14.229 1.00 58.19 307 ALA A CA 1
ATOM 4190 C C . ALA A 1 307 ? -8.150 24.082 -13.153 1.00 68.51 307 ALA A C 1
ATOM 4191 O O . ALA A 1 307 ? -6.963 24.046 -12.829 1.00 66.51 307 ALA A O 1
ATOM 4198 N N . GLY A 1 308 ? -9.024 24.919 -12.606 1.00 64.62 308 GLY A N 1
ATOM 4199 C CA . GLY A 1 308 ? -8.628 25.904 -11.616 1.00 56.69 308 GLY A CA 1
ATOM 4200 C C . GLY A 1 308 ? -7.954 25.333 -10.380 1.00 67.27 308 GLY A C 1
ATOM 4201 O O . GLY A 1 308 ? -7.304 26.065 -9.635 1.00 70.22 308 GLY A O 1
ATOM 4205 N N . SER A 1 309 ? -8.101 24.031 -10.157 1.00 57.73 309 SER A N 1
ATOM 4206 C CA . SER A 1 309 ? -7.577 23.405 -8.945 1.00 59.04 309 SER A CA 1
ATOM 4207 C C . SER A 1 309 ? -6.140 22.912 -9.120 1.00 60.19 309 SER A C 1
ATOM 4208 O O . SER A 1 309 ? -5.525 22.414 -8.178 1.00 60.40 309 SER A O 1
ATOM 4216 N N . TYR A 1 310 ? -5.616 23.057 -10.331 1.00 65.98 310 TYR A N 1
ATOM 4217 C CA . TYR A 1 310 ? -4.272 22.604 -10.664 1.00 61.17 310 TYR A CA 1
ATOM 4218 C C . TYR A 1 310 ? -3.850 23.266 -11.972 1.00 59.55 310 TYR A C 1
ATOM 4219 O O . TYR A 1 310 ? -3.414 22.591 -12.898 1.00 36.38 310 TYR A O 1
ATOM 4237 N N . PRO A 1 311 ? -3.970 24.602 -12.043 1.00 61.73 311 PRO A N 1
ATOM 4238 C CA . PRO A 1 311 ? -3.815 25.380 -13.281 1.00 58.97 311 PRO A CA 1
ATOM 4239 C C . PRO A 1 311 ? -2.487 25.164 -14.007 1.00 56.32 311 PRO A C 1
ATOM 4240 O O . PRO A 1 311 ? -2.477 25.044 -15.237 1.00 60.50 311 PRO A O 1
ATOM 4251 N N . LEU A 1 312 ? -1.386 25.126 -13.264 1.00 55.96 312 LEU A N 1
ATOM 4252 C CA . LEU A 1 312 ? -0.066 24.995 -13.875 1.00 63.97 312 LEU A CA 1
ATOM 4253 C C . LEU A 1 312 ? 0.075 23.667 -14.594 1.00 63.38 312 LEU A C 1
ATOM 4254 O O . LEU A 1 312 ? 0.367 23.613 -15.789 1.00 65.08 312 LEU A O 1
ATOM 4270 N N . LEU A 1 313 ? -0.124 22.594 -13.839 1.00 64.61 313 LEU A N 1
ATOM 4271 C CA . LEU A 1 313 ? 0.015 21.247 -14.358 1.00 62.98 313 LEU A CA 1
ATOM 4272 C C . LEU A 1 313 ? -0.859 21.097 -15.588 1.00 56.11 313 LEU A C 1
ATOM 4273 O O . LEU A 1 313 ? -0.515 20.393 -16.534 1.00 57.68 313 LEU A O 1
ATOM 4289 N N . TRP A 1 314 ? -1.995 21.778 -15.562 1.00 39.20 314 TRP A N 1
ATOM 4290 C CA . TRP A 1 314 ? -2.930 21.771 -16.669 1.00 43.27 314 TRP A CA 1
ATOM 4291 C C . TRP A 1 314 ? -2.330 22.487 -17.883 1.00 59.35 314 TRP A C 1
ATOM 4292 O O . TRP A 1 314 ? -2.341 21.952 -18.992 1.00 46.89 314 TRP A O 1
ATOM 4313 N N . SER A 1 315 ? -1.799 23.689 -17.671 1.00 47.93 315 SER A N 1
ATOM 4314 C CA . SER A 1 315 ? -1.125 24.432 -18.743 1.00 58.46 315 SER A CA 1
ATOM 4315 C C . SER A 1 315 ? 0.016 23.609 -19.359 1.00 40.27 315 SER A C 1
ATOM 4316 O O . SER A 1 315 ? 0.115 23.444 -20.588 1.00 37.88 315 SER A O 1
ATOM 4324 N N . TYR A 1 316 ? 0.888 23.118 -18.487 1.00 29.93 316 TYR A N 1
ATOM 4325 C CA . TYR A 1 316 ? 1.892 22.135 -18.855 1.00 44.51 316 TYR A CA 1
ATOM 4326 C C . TYR A 1 316 ? 1.280 21.058 -19.748 1.00 55.03 316 TYR A C 1
ATOM 4327 O O . TYR A 1 316 ? 1.676 20.902 -20.903 1.00 55.63 316 TYR A O 1
ATOM 4345 N N . ALA A 1 317 ? 0.303 20.331 -19.213 1.00 57.74 317 ALA A N 1
ATOM 4346 C CA . ALA A 1 317 ? -0.320 19.225 -19.934 1.00 62.19 317 ALA A CA 1
ATOM 4347 C C . ALA A 1 317 ? -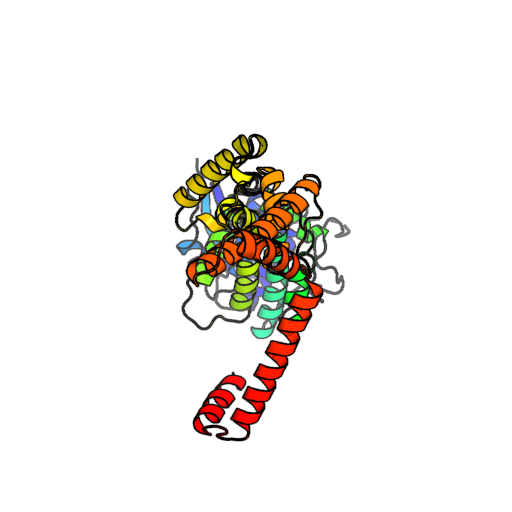0.886 19.677 -21.277 1.00 67.31 317 ALA A C 1
ATOM 4348 O O . ALA A 1 317 ? -0.881 18.913 -22.239 1.00 57.48 317 ALA A O 1
ATOM 4355 N N . MET A 1 318 ? -1.378 20.911 -21.340 1.00 58.76 318 MET A N 1
ATOM 4356 C CA . MET A 1 318 ? -1.853 21.478 -22.599 1.00 59.63 318 MET A CA 1
ATOM 4357 C C . MET A 1 318 ? -0.702 21.497 -23.590 1.00 52.35 318 MET A C 1
ATOM 4358 O O . MET A 1 318 ? -0.804 20.958 -24.700 1.00 38.46 318 MET A O 1
ATOM 4372 N N . GLY A 1 319 ? 0.395 22.126 -23.174 1.00 57.56 319 GLY A N 1
ATOM 4373 C CA . GLY A 1 319 ? 1.602 22.155 -23.980 1.00 49.10 319 GLY A CA 1
ATOM 4374 C C . GLY A 1 319 ? 2.022 20.765 -24.420 1.00 50.56 319 GLY A C 1
ATOM 4375 O O . GLY A 1 319 ? 2.117 20.478 -25.617 1.00 41.65 319 GLY A O 1
ATOM 4379 N N . VAL A 1 320 ? 2.277 19.897 -23.448 1.00 45.15 320 VAL A N 1
ATOM 4380 C CA . VAL A 1 320 ? 2.645 18.520 -23.737 1.00 35.68 320 VAL A CA 1
ATOM 4381 C C . VAL A 1 320 ? 1.700 17.933 -24.776 1.00 45.79 320 VAL A C 1
ATOM 4382 O O . VAL A 1 320 ? 2.134 17.335 -25.759 1.00 34.45 320 VAL A O 1
ATOM 4395 N N . GLY A 1 321 ? 0.405 18.121 -24.551 1.00 48.64 321 GLY A N 1
ATOM 4396 C CA . GLY A 1 321 ? -0.617 17.576 -25.423 1.00 54.70 321 GLY A CA 1
ATOM 4397 C C . GLY A 1 321 ? -0.480 18.034 -26.861 1.00 69.28 321 GLY A C 1
ATOM 4398 O O . GLY A 1 321 ? -0.386 17.206 -27.774 1.00 66.68 321 GLY A O 1
ATOM 4402 N N . VAL A 1 322 ? -0.471 19.348 -27.079 1.00 52.42 322 VAL A N 1
ATOM 4403 C CA . VAL A 1 322 ? -0.432 19.848 -28.454 1.00 53.47 322 VAL A CA 1
ATOM 4404 C C . VAL A 1 322 ? 0.907 19.522 -29.098 1.00 51.19 322 VAL A C 1
ATOM 4405 O O . VAL A 1 322 ? 0.970 19.249 -30.294 1.00 34.37 322 VAL A O 1
ATOM 4418 N N . GLU A 1 323 ? 1.978 19.565 -28.314 1.00 57.71 323 GLU A N 1
ATOM 4419 C CA . GLU A 1 323 ? 3.275 19.115 -28.807 1.00 57.45 323 GLU A CA 1
ATOM 4420 C C . GLU A 1 323 ? 3.173 17.676 -29.280 1.00 48.69 323 GLU A C 1
ATOM 4421 O O . GLU A 1 323 ? 3.600 17.336 -30.373 1.00 34.25 323 GLU A O 1
ATOM 4433 N N . LEU A 1 324 ? 2.593 16.832 -28.440 1.00 71.07 324 LEU A N 1
ATOM 4434 C CA . LEU A 1 324 ? 2.575 15.402 -28.686 1.00 65.21 324 LEU A CA 1
ATOM 4435 C C . LEU A 1 324 ? 1.690 15.034 -29.875 1.00 63.32 324 LEU A C 1
ATOM 4436 O O . LEU A 1 324 ? 2.075 14.216 -30.711 1.00 63.83 324 LEU A O 1
ATOM 4452 N N . GLU A 1 325 ? 0.5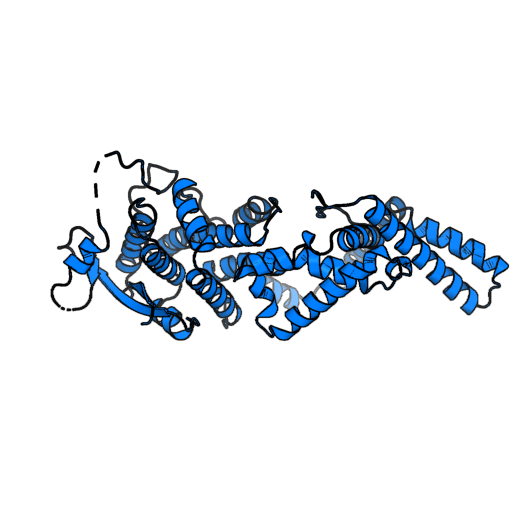08 15.633 -29.957 1.00 57.71 325 GLU A N 1
ATOM 4453 C CA . GLU A 1 325 ? -0.448 15.237 -30.986 1.00 64.68 325 GLU A CA 1
ATOM 4454 C C . GLU A 1 325 ? -0.419 16.112 -32.234 1.00 70.43 325 GLU A C 1
ATOM 4455 O O . GLU A 1 325 ? -1.081 15.797 -33.223 1.00 68.37 325 GLU A O 1
ATOM 4467 N N . ASN A 1 326 ? 0.350 17.194 -32.200 1.00 65.93 326 ASN A N 1
ATOM 4468 C CA . ASN A 1 326 ? 0.378 18.127 -33.319 1.00 65.07 326 ASN A CA 1
ATOM 4469 C C . ASN A 1 326 ? -1.041 18.610 -33.610 1.00 75.40 326 ASN A C 1
ATOM 4470 O O . ASN A 1 326 ? -1.512 18.562 -34.747 1.00 76.05 326 ASN A O 1
ATOM 4481 N N . SER A 1 327 ? -1.713 19.067 -32.558 1.00 85.42 327 SER A N 1
ATOM 4482 C CA . SER A 1 327 ? -3.116 19.456 -32.615 1.00 93.43 327 SER A CA 1
ATOM 4483 C C . SER A 1 327 ? -3.500 19.892 -31.205 1.00 109.04 327 SER A C 1
ATOM 4484 O O . SER A 1 327 ? -3.368 19.086 -30.282 1.00 98.96 327 SER A O 1
ATOM 4488 N N . MET A 1 328 ? -3.965 21.128 -30.989 1.00 134.14 328 MET A N 1
ATOM 4489 C CA . MET A 1 328 ? -4.295 22.142 -32.002 1.00 141.29 328 MET A CA 1
ATOM 4490 C C . MET A 1 328 ? -5.712 21.942 -32.528 1.00 138.98 328 MET A C 1
ATOM 4491 O O . MET A 1 328 ? -6.239 20.832 -32.502 1.00 150.83 328 MET A O 1
ATOM 4505 N N . GLY A 1 329 ? -6.321 23.027 -33.001 1.00 90.01 329 GLY A N 1
ATOM 4506 C CA . GLY A 1 329 ? -7.667 22.981 -33.544 1.00 79.25 329 GLY A CA 1
ATOM 4507 C C . GLY A 1 329 ? -8.649 22.267 -32.632 1.00 90.73 329 GLY A C 1
ATOM 4508 O O . GLY A 1 329 ? -8.777 21.042 -32.676 1.00 79.80 329 GLY A O 1
ATOM 4512 N N . GLY A 1 330 ? -9.350 23.036 -31.807 1.00 105.95 330 GLY A N 1
ATOM 4513 C CA . GLY A 1 330 ? -10.318 22.475 -30.883 1.00 103.91 330 GLY A CA 1
ATOM 4514 C C . GLY A 1 330 ? -9.913 22.703 -29.442 1.00 102.89 330 GLY A C 1
ATOM 4515 O O . GLY A 1 330 ? -10.756 22.707 -28.546 1.00 103.05 330 GLY A O 1
ATOM 4519 N N . LEU A 1 331 ? -8.616 22.889 -29.214 1.00 91.21 331 LEU A N 1
ATOM 4520 C CA . LEU A 1 331 ? -8.124 23.217 -27.884 1.00 81.57 331 LEU A CA 1
ATOM 4521 C C . LEU A 1 331 ? -8.748 24.535 -27.440 1.00 82.41 331 LEU A C 1
ATOM 4522 O O . LEU A 1 331 ? -9.286 25.279 -28.260 1.00 77.48 331 LEU A O 1
ATOM 4526 N N . ASN A 1 332 ? -8.684 24.823 -26.145 1.00 85.51 332 ASN A N 1
ATOM 4527 C CA . ASN A 1 332 ? -9.240 26.065 -25.624 1.00 87.09 332 ASN A CA 1
ATOM 4528 C C . ASN A 1 332 ? -8.659 26.414 -24.261 1.00 84.80 332 ASN A C 1
ATOM 4529 O O . ASN A 1 332 ? -9.266 26.135 -23.229 1.00 85.74 332 ASN A O 1
ATOM 4540 N N . PHE A 1 333 ? -7.479 27.025 -24.262 1.00 85.24 333 PHE A N 1
ATOM 4541 C CA . PHE A 1 333 ? -6.868 27.481 -23.020 1.00 86.12 333 PHE A CA 1
ATOM 4542 C C . PHE A 1 333 ? -7.127 28.966 -22.816 1.00 89.01 333 PHE A C 1
ATOM 4543 O O . PHE A 1 333 ? -6.339 29.660 -22.176 1.00 93.47 333 PHE A O 1
ATOM 4560 N N . GLY A 1 334 ? -8.236 29.445 -23.371 1.00 108.57 334 GLY A N 1
ATOM 4561 C CA . GLY A 1 334 ? -8.680 30.802 -23.128 1.00 118.70 334 GLY A CA 1
ATOM 4562 C C . GLY A 1 334 ? -9.207 30.917 -21.713 1.00 111.95 334 GLY A C 1
ATOM 4563 O O . GLY A 1 334 ? -10.417 30.934 -21.488 1.00 121.41 334 GLY A O 1
ATOM 4567 N N . ARG A 1 335 ? -8.288 30.985 -20.755 1.00 83.18 335 ARG A N 1
ATOM 4568 C CA . ARG A 1 335 ? -8.653 31.061 -19.348 1.00 73.27 335 ARG A CA 1
ATOM 4569 C C . ARG A 1 335 ? -7.647 31.862 -18.534 1.00 62.77 335 ARG A C 1
ATOM 4570 O O . ARG A 1 335 ? -6.503 32.069 -18.945 1.00 73.10 335 ARG A O 1
ATOM 4591 N N . SER A 1 336 ? -8.093 32.280 -17.358 1.00 63.47 336 SER A N 1
ATOM 4592 C CA . SER A 1 336 ? -7.414 33.299 -16.570 1.00 71.57 336 SER A CA 1
ATOM 4593 C C . SER A 1 336 ? -6.158 32.745 -15.898 1.00 75.14 336 SER A C 1
ATOM 4594 O O . SER A 1 336 ? -5.146 33.440 -15.780 1.00 72.81 336 SER A O 1
ATOM 4602 N N . TYR A 1 337 ? -6.227 31.480 -15.488 1.00 76.73 337 TYR A N 1
ATOM 4603 C CA . TYR A 1 337 ? -5.139 30.825 -14.763 1.00 69.88 337 TYR A CA 1
ATOM 4604 C C . TYR A 1 337 ? -4.251 30.011 -15.697 1.00 78.10 337 TYR A C 1
ATOM 4605 O O . TYR A 1 337 ? -3.410 29.237 -15.241 1.00 79.52 337 TYR A O 1
ATOM 4623 N N . PHE A 1 338 ? -4.445 30.177 -17.003 1.00 61.78 338 PHE A N 1
ATOM 4624 C CA . PHE A 1 338 ? -3.567 29.544 -17.980 1.00 68.21 338 PHE A CA 1
ATOM 4625 C C . PHE A 1 338 ? -2.208 30.236 -17.998 1.00 63.91 338 PHE A C 1
ATOM 4626 O O . PHE A 1 338 ? -2.103 31.419 -18.323 1.00 64.88 338 PHE A O 1
ATOM 4643 N N . ASP A 1 339 ? -1.170 29.486 -17.645 1.00 47.45 339 ASP A N 1
ATOM 4644 C CA . ASP A 1 339 ? 0.195 29.995 -17.653 1.00 52.50 339 ASP A CA 1
ATOM 4645 C C . ASP A 1 339 ? 0.943 29.451 -18.874 1.00 64.64 339 ASP A C 1
ATOM 4646 O O . ASP A 1 339 ? 1.238 28.258 -18.939 1.00 69.64 339 ASP A O 1
ATOM 4655 N N . PRO A 1 340 ? 1.259 30.327 -19.844 1.00 72.95 340 PRO A N 1
ATOM 4656 C CA . PRO A 1 340 ? 1.848 29.887 -21.119 1.00 71.02 340 PRO A CA 1
ATOM 4657 C C . PRO A 1 340 ? 3.286 29.349 -21.008 1.00 71.43 340 PRO A C 1
ATOM 4658 O O . PRO A 1 340 ? 3.718 28.539 -21.844 1.00 60.86 340 PRO A O 1
ATOM 4669 N N . ALA A 1 341 ? 4.018 29.783 -19.987 1.00 67.38 341 ALA A N 1
ATOM 4670 C CA . ALA A 1 341 ? 5.375 29.289 -19.779 1.00 63.35 341 ALA A CA 1
ATOM 4671 C C . ALA A 1 341 ? 5.335 27.800 -19.462 1.00 74.14 341 ALA A C 1
ATOM 4672 O O . ALA A 1 341 ? 6.198 27.034 -19.898 1.00 78.80 341 ALA A O 1
ATOM 4679 N N . TYR A 1 342 ? 4.322 27.388 -18.708 1.00 66.90 342 TYR A N 1
ATOM 4680 C CA . TYR A 1 342 ? 4.153 25.978 -18.391 1.00 66.86 342 TYR A CA 1
ATOM 4681 C C . TYR A 1 342 ? 3.759 25.187 -19.636 1.00 59.97 342 TYR A C 1
ATOM 4682 O O . TYR A 1 342 ? 4.139 24.022 -19.796 1.00 53.36 342 TYR A O 1
ATOM 4700 N N . PHE A 1 343 ? 3.014 25.838 -20.523 1.00 62.30 343 PHE A N 1
ATOM 4701 C CA . PHE A 1 343 ? 2.709 25.285 -21.834 1.00 68.73 343 PHE A CA 1
ATOM 4702 C C . PHE A 1 343 ? 4.026 24.989 -22.569 1.00 73.88 343 PHE A C 1
ATOM 4703 O O . PHE A 1 343 ? 4.282 23.857 -23.027 1.00 67.99 343 PHE A O 1
ATOM 4720 N N . ARG A 1 344 ? 4.873 26.011 -22.653 1.00 57.07 344 ARG A N 1
ATOM 4721 C CA . ARG A 1 344 ? 6.182 25.875 -23.292 1.00 68.71 344 ARG A CA 1
ATOM 4722 C C . ARG A 1 344 ? 7.033 24.797 -22.606 1.00 68.94 344 ARG A C 1
ATOM 4723 O O . ARG A 1 344 ? 7.713 24.013 -23.276 1.00 67.16 344 ARG A O 1
ATOM 4733 N N . LEU A 1 345 ? 6.977 24.741 -21.278 1.00 77.59 345 LEU A N 1
ATOM 4734 C CA . LEU A 1 345 ? 7.713 23.722 -20.529 1.00 77.45 345 LEU A CA 1
ATOM 4735 C C . LEU A 1 345 ? 7.266 22.327 -20.958 1.00 71.24 345 LEU A C 1
ATOM 4736 O O . LEU A 1 345 ? 8.097 21.459 -21.263 1.00 63.28 345 LEU A O 1
ATOM 4752 N N . GLY A 1 346 ? 5.952 22.116 -20.974 1.00 54.60 346 GLY A N 1
ATOM 4753 C CA . GLY A 1 346 ? 5.388 20.860 -21.440 1.00 60.03 346 GLY A CA 1
ATOM 4754 C C . GLY A 1 346 ? 5.919 20.480 -22.810 1.00 57.06 346 GLY A C 1
ATOM 4755 O O . GLY A 1 346 ? 6.454 19.373 -23.028 1.00 55.67 346 GLY A O 1
ATOM 4759 N N . GLN A 1 347 ? 5.784 21.419 -23.738 1.00 59.12 347 GLN A N 1
ATOM 4760 C CA . GLN A 1 347 ? 6.276 21.211 -25.091 1.00 66.90 347 GLN A CA 1
ATOM 4761 C C . GLN A 1 347 ? 7.733 20.719 -25.067 1.00 67.78 347 GLN A C 1
ATOM 4762 O O . GLN A 1 347 ? 8.076 19.646 -25.613 1.00 59.97 347 GLN A O 1
ATOM 4776 N N . GLU A 1 348 ? 8.594 21.511 -24.425 1.00 59.13 348 GLU A N 1
ATOM 4777 C CA . GLU A 1 348 ? 10.032 21.206 -24.370 1.00 61.67 348 GLU A CA 1
ATOM 4778 C C . GLU A 1 348 ? 10.276 19.806 -23.796 1.00 51.09 348 GLU A C 1
ATOM 4779 O O . GLU A 1 348 ? 11.083 19.045 -24.336 1.00 40.00 348 GLU A O 1
ATOM 4791 N N . MET A 1 349 ? 9.563 19.458 -22.725 1.00 45.11 349 MET A N 1
ATOM 4792 C CA . MET A 1 349 ? 9.651 18.103 -22.172 1.00 59.99 349 MET A CA 1
ATOM 4793 C C . MET A 1 349 ? 9.387 17.077 -23.263 1.00 62.02 349 MET A C 1
ATOM 4794 O O . MET A 1 349 ? 10.139 16.109 -23.418 1.00 60.78 349 MET A O 1
ATOM 4808 N N . VAL A 1 350 ? 8.316 17.290 -24.019 1.00 53.58 350 VAL A N 1
ATOM 4809 C CA . VAL A 1 350 ? 8.013 16.382 -25.123 1.00 58.51 350 VAL A CA 1
ATOM 4810 C C . VAL A 1 350 ? 9.220 16.249 -26.075 1.00 70.52 350 VAL A C 1
ATOM 4811 O O . VAL A 1 350 ? 9.678 15.132 -26.384 1.00 70.50 350 VAL A O 1
ATOM 4824 N N . ARG A 1 351 ? 9.748 17.387 -26.520 1.00 75.13 351 ARG A N 1
ATOM 4825 C CA . ARG A 1 351 ? 10.924 17.370 -27.405 1.00 71.03 351 ARG A CA 1
ATOM 4826 C C . ARG A 1 351 ? 12.081 16.555 -26.811 1.00 68.19 351 ARG A C 1
ATOM 4827 O O . ARG A 1 351 ? 12.642 15.659 -27.459 1.00 76.20 351 ARG A O 1
ATOM 4848 N N . ARG A 1 352 ? 12.438 16.871 -25.572 1.00 54.71 352 ARG A N 1
ATOM 4849 C CA . ARG A 1 352 ? 13.568 16.224 -24.923 1.00 53.08 352 ARG A CA 1
ATOM 4850 C C . ARG A 1 352 ? 13.304 14.726 -24.775 1.00 46.12 352 ARG A C 1
ATOM 4851 O O . ARG A 1 352 ? 14.225 13.904 -24.868 1.00 45.69 352 ARG A O 1
ATOM 4861 N N . SER A 1 353 ? 12.042 14.368 -24.562 1.00 50.07 353 SER A N 1
ATOM 4862 C CA . SER A 1 353 ? 11.672 12.960 -24.501 1.00 53.16 353 SER A CA 1
ATOM 4863 C C . SER A 1 353 ? 11.951 12.289 -25.845 1.00 58.35 353 SER A C 1
ATOM 4864 O O . SER A 1 353 ? 12.495 11.177 -25.893 1.00 45.55 353 SER A O 1
ATOM 4872 N N . ALA A 1 354 ? 11.571 12.956 -26.935 1.00 49.21 354 ALA A N 1
ATOM 4873 C CA . ALA A 1 354 ? 11.919 12.449 -28.268 1.00 62.70 354 ALA A CA 1
ATOM 4874 C C . ALA A 1 354 ? 13.428 12.222 -28.377 1.00 63.64 354 ALA A C 1
ATOM 4875 O O . ALA A 1 354 ? 13.898 11.117 -28.718 1.00 31.91 354 ALA A O 1
ATOM 4882 N N . GLY A 1 355 ? 14.181 13.280 -28.085 1.00 53.87 355 GLY A N 1
ATOM 4883 C CA . GLY A 1 355 ? 15.629 13.191 -28.074 1.00 50.47 355 GLY A CA 1
ATOM 4884 C C . GLY A 1 355 ? 16.079 11.920 -27.378 1.00 51.74 355 GLY A C 1
ATOM 4885 O O . GLY A 1 355 ? 16.849 11.118 -27.931 1.00 43.85 355 GLY A O 1
ATOM 4889 N N . LYS A 1 356 ? 15.585 11.733 -26.158 1.00 47.25 356 LYS A N 1
ATOM 4890 C CA . LYS A 1 356 ? 15.952 10.569 -25.360 1.00 51.29 356 LYS A CA 1
ATOM 4891 C C . LYS A 1 356 ? 15.624 9.262 -26.084 1.00 53.69 356 LYS A C 1
ATOM 4892 O O . LYS A 1 356 ? 16.496 8.399 -26.247 1.00 55.80 356 LYS A O 1
ATOM 4899 N N . VAL A 1 357 ? 14.376 9.117 -26.525 1.00 42.35 357 VAL A N 1
ATOM 4900 C CA . VAL A 1 357 ? 13.973 7.911 -27.241 1.00 48.02 357 VAL A CA 1
ATOM 4901 C C . VAL A 1 357 ? 15.000 7.585 -28.310 1.00 53.80 357 VAL A C 1
ATOM 4902 O O . VAL A 1 357 ? 15.451 6.437 -28.445 1.00 54.29 357 VAL A O 1
ATOM 4915 N N . SER A 1 358 ? 15.365 8.605 -29.079 1.00 69.37 358 SER A N 1
ATOM 4916 C CA . SER A 1 358 ? 16.277 8.389 -30.197 1.00 75.82 358 SER A CA 1
ATOM 4917 C C . SER A 1 358 ? 17.707 8.038 -29.763 1.00 63.29 358 SER A C 1
ATOM 4918 O O . SER A 1 358 ? 18.307 7.125 -30.323 1.00 35.29 358 SER A O 1
ATOM 4926 N N . SER A 1 359 ? 18.263 8.738 -28.777 1.00 64.67 359 SER A N 1
ATOM 4927 C CA . SER A 1 359 ? 19.589 8.343 -28.287 1.00 60.12 359 SER A CA 1
ATOM 4928 C C . SER A 1 359 ? 19.574 6.889 -27.803 1.00 57.68 359 SER A C 1
ATOM 4929 O O . SER A 1 359 ? 20.505 6.119 -28.073 1.00 52.59 359 SER A O 1
ATOM 4937 N N . THR A 1 360 ? 18.508 6.514 -27.102 1.00 39.29 360 THR A N 1
ATOM 4938 C CA . THR A 1 360 ? 18.374 5.147 -26.602 1.00 45.03 360 THR A CA 1
ATOM 4939 C C . THR A 1 360 ? 18.366 4.136 -27.755 1.00 53.80 360 THR A C 1
ATOM 4940 O O . THR A 1 360 ? 19.197 3.203 -27.810 1.00 51.88 360 THR A O 1
ATOM 4951 N N . LEU A 1 361 ? 17.427 4.329 -28.678 1.00 52.54 361 LEU A N 1
ATOM 4952 C CA . LEU A 1 361 ? 17.339 3.476 -29.856 1.00 51.66 361 LEU A CA 1
ATOM 4953 C C . LEU A 1 361 ? 18.683 3.395 -30.562 1.00 50.16 361 LEU A C 1
ATOM 4954 O O . LEU A 1 361 ? 19.127 2.319 -30.965 1.00 39.39 361 LEU A O 1
ATOM 4970 N N . ALA A 1 362 ? 19.318 4.551 -30.711 1.00 52.92 362 ALA A N 1
ATOM 4971 C CA . ALA A 1 362 ? 20.614 4.645 -31.361 1.00 67.13 362 ALA A CA 1
ATOM 4972 C C . ALA A 1 362 ? 21.625 3.741 -30.673 1.00 69.06 362 ALA A C 1
ATOM 4973 O O . ALA A 1 362 ? 22.280 2.922 -31.319 1.00 62.12 362 ALA A O 1
ATOM 4980 N N . SER A 1 363 ? 21.757 3.892 -29.361 1.00 72.50 363 SER A N 1
ATOM 4981 C CA . SER A 1 363 ? 22.754 3.121 -28.634 1.00 72.44 363 SER A CA 1
ATOM 4982 C C . SER A 1 363 ? 22.483 1.618 -28.712 1.00 74.21 363 SER A C 1
ATOM 4983 O O . SER A 1 363 ? 23.422 0.828 -28.802 1.00 66.22 363 SER A O 1
ATOM 4991 N N . GLU A 1 364 ? 21.215 1.211 -28.669 1.00 67.67 364 GLU A N 1
ATOM 4992 C CA . GLU A 1 364 ? 20.917 -0.220 -28.818 1.00 68.99 364 GLU A CA 1
ATOM 4993 C C . GLU A 1 364 ? 21.512 -0.800 -30.098 1.00 76.16 364 GLU A C 1
ATOM 4994 O O . GLU A 1 364 ? 22.122 -1.868 -30.080 1.00 82.97 364 GLU A O 1
ATOM 5006 N N . LEU A 1 365 ? 21.323 -0.095 -31.209 1.00 62.58 365 LEU A N 1
ATOM 5007 C CA . LEU A 1 365 ? 21.766 -0.578 -32.513 1.00 59.18 365 LEU A CA 1
ATOM 5008 C C . LEU A 1 365 ? 23.279 -0.765 -32.582 1.00 60.36 365 LEU A C 1
ATOM 5009 O O . LEU A 1 365 ? 23.788 -1.419 -33.492 1.00 64.93 365 LEU A O 1
ATOM 5025 N N . GLY A 1 366 ? 23.992 -0.184 -31.626 1.00 52.60 366 GLY A N 1
ATOM 5026 C CA . GLY A 1 366 ? 25.423 -0.389 -31.518 1.00 60.66 366 GLY A CA 1
ATOM 5027 C C . GLY A 1 366 ? 26.199 0.870 -31.830 1.00 73.00 366 GLY A C 1
ATOM 5028 O O . GLY A 1 366 ? 27.311 0.809 -32.353 1.00 65.51 366 GLY A O 1
ATOM 5032 N N . ILE A 1 367 ? 25.613 2.015 -31.503 1.00 90.04 367 ILE A N 1
ATOM 5033 C CA . ILE A 1 367 ? 26.250 3.294 -31.769 1.00 87.56 367 ILE A CA 1
ATOM 5034 C C . ILE A 1 367 ? 26.751 3.925 -30.477 1.00 87.33 367 ILE A C 1
ATOM 5035 O O . ILE A 1 367 ? 26.228 3.658 -29.395 1.00 85.74 367 ILE A O 1
ATOM 5051 N N . THR A 1 368 ? 27.769 4.766 -30.604 1.00 84.79 368 THR A N 1
ATOM 5052 C CA . THR A 1 368 ? 28.426 5.366 -29.448 1.00 76.95 368 THR A CA 1
ATOM 5053 C C . THR A 1 368 ? 27.669 6.603 -28.973 1.00 62.30 368 THR A C 1
ATOM 5054 O O . THR A 1 368 ? 26.816 7.125 -29.688 1.00 68.31 368 THR A O 1
ATOM 5065 N N . ALA A 1 369 ? 27.972 7.055 -27.760 1.00 63.76 369 ALA A N 1
ATOM 5066 C CA . ALA A 1 369 ? 27.316 8.224 -27.187 1.00 67.04 369 ALA A CA 1
ATOM 5067 C C . ALA A 1 369 ? 27.665 9.484 -27.978 1.00 77.71 369 ALA A C 1
ATOM 5068 O O . ALA A 1 369 ? 26.791 10.298 -28.304 1.00 76.38 369 ALA A O 1
ATOM 5075 N N . GLU A 1 370 ? 28.957 9.651 -28.251 1.00 79.44 370 GLU A N 1
ATOM 5076 C CA . GLU A 1 370 ? 29.440 10.747 -29.083 1.00 78.36 370 GLU A CA 1
ATOM 5077 C C . GLU A 1 370 ? 28.538 10.885 -30.306 1.00 79.45 370 GLU A C 1
ATOM 5078 O O . GLU A 1 370 ? 28.030 11.965 -30.612 1.00 82.18 370 GLU A O 1
ATOM 5090 N N . ASP A 1 371 ? 28.320 9.761 -30.978 1.00 60.22 371 ASP A N 1
ATOM 5091 C CA . ASP A 1 371 ? 27.535 9.728 -32.199 1.00 59.65 371 ASP A CA 1
ATOM 5092 C C . ASP A 1 371 ? 26.032 9.820 -31.926 1.00 58.55 371 ASP A C 1
ATOM 5093 O O . ASP A 1 371 ? 25.267 10.206 -32.806 1.00 65.13 371 ASP A O 1
ATOM 5097 N N . ALA A 1 372 ? 25.607 9.466 -30.716 1.00 61.92 372 ALA A N 1
ATOM 5098 C CA . ALA A 1 372 ? 24.180 9.472 -30.374 1.00 54.07 372 ALA A CA 1
ATOM 5099 C C . ALA A 1 372 ? 23.690 10.857 -29.950 1.00 56.65 372 ALA A C 1
ATOM 5100 O O . ALA A 1 372 ? 22.503 11.182 -30.080 1.00 63.93 372 ALA A O 1
ATOM 5107 N N . ARG A 1 373 ? 24.610 11.661 -29.431 1.00 45.73 373 ARG A N 1
ATOM 5108 C CA . ARG A 1 373 ? 24.332 13.050 -29.080 1.00 40.79 373 ARG A CA 1
ATOM 5109 C C . ARG A 1 373 ? 23.589 13.766 -30.216 1.00 51.12 373 ARG A C 1
ATOM 5110 O O . ARG A 1 373 ? 22.464 14.287 -30.054 1.00 53.43 373 ARG A O 1
ATOM 5131 N N . LEU A 1 374 ? 24.233 13.773 -31.376 1.00 65.44 374 LEU A N 1
ATOM 5132 C CA . LEU A 1 374 ? 23.675 14.373 -32.577 1.00 59.57 374 LEU A CA 1
ATOM 5133 C C . LEU A 1 374 ? 22.302 13.783 -32.908 1.00 55.96 374 LEU A C 1
ATOM 5134 O O . LEU A 1 374 ? 21.375 14.505 -33.293 1.00 56.22 374 LEU A O 1
ATOM 5150 N N . VAL A 1 375 ? 22.176 12.469 -32.755 1.00 49.11 375 VAL A N 1
ATOM 5151 C CA . VAL A 1 375 ? 20.906 11.798 -32.996 1.00 54.67 375 VAL A CA 1
ATOM 5152 C C . VAL A 1 375 ? 19.829 12.404 -32.107 1.00 58.19 375 VAL A C 1
ATOM 5153 O O . VAL A 1 375 ? 18.718 12.696 -32.565 1.00 55.33 375 VAL A O 1
ATOM 5166 N N . SER A 1 376 ? 20.163 12.597 -30.834 1.00 55.44 376 SER A N 1
ATOM 5167 C CA . SER A 1 376 ? 19.241 13.236 -29.905 1.00 55.39 376 SER A CA 1
ATOM 5168 C C . SER A 1 376 ? 18.834 14.607 -30.440 1.00 59.92 376 SER A C 1
ATOM 5169 O O . SER A 1 376 ? 17.636 14.914 -30.550 1.00 51.78 376 SER A O 1
ATOM 5177 N N . GLU A 1 377 ? 19.827 15.431 -30.776 1.00 51.71 377 GLU A N 1
ATOM 5178 C CA . GLU A 1 377 ? 19.529 16.746 -31.359 1.00 52.66 377 GLU A CA 1
ATOM 5179 C C . GLU A 1 377 ? 18.501 16.634 -32.484 1.00 64.18 377 GLU A C 1
ATOM 5180 O O . GLU A 1 377 ? 17.419 17.244 -32.444 1.00 61.23 377 GLU A O 1
ATOM 5192 N N . ILE A 1 378 ? 18.862 15.860 -33.501 1.00 52.75 378 ILE A N 1
ATOM 5193 C CA . ILE A 1 378 ? 18.029 15.735 -34.688 1.00 57.48 378 ILE A CA 1
ATOM 5194 C C . ILE A 1 378 ? 16.622 15.253 -34.352 1.00 55.92 378 ILE A C 1
ATOM 5195 O O . ILE A 1 378 ? 15.652 15.723 -34.939 1.00 37.00 378 ILE A O 1
ATOM 5211 N N . ALA A 1 379 ? 16.509 14.311 -33.421 1.00 60.37 379 ALA A N 1
ATOM 5212 C CA . ALA A 1 379 ? 15.195 13.856 -32.977 1.00 51.35 379 ALA A CA 1
ATOM 5213 C C . ALA A 1 379 ? 14.393 15.015 -32.390 1.00 54.77 379 ALA A C 1
ATOM 5214 O O . ALA A 1 379 ? 13.231 15.241 -32.752 1.00 45.43 379 ALA A O 1
ATOM 5221 N N . MET A 1 380 ? 15.013 15.751 -31.475 1.00 63.97 380 MET A N 1
ATOM 5222 C CA . MET A 1 380 ? 14.364 16.930 -30.920 1.00 53.78 380 MET A CA 1
ATOM 5223 C C . MET A 1 380 ? 13.852 17.822 -32.049 1.00 47.37 380 MET A C 1
ATOM 5224 O O . MET A 1 380 ? 12.687 18.232 -32.055 1.00 44.20 380 MET A O 1
ATOM 5238 N N . HIS A 1 381 ? 14.717 18.121 -33.011 1.00 57.10 381 HIS A N 1
ATOM 5239 C CA . HIS A 1 381 ? 14.296 18.946 -34.141 1.00 60.09 381 HIS A CA 1
ATOM 5240 C C . HIS A 1 381 ? 13.121 18.308 -34.897 1.00 60.93 381 HIS A C 1
ATOM 5241 O O . HIS A 1 381 ? 12.179 18.997 -35.291 1.00 44.14 381 HIS A O 1
ATOM 5256 N N . THR A 1 382 ? 13.185 16.995 -35.101 1.00 49.17 382 THR A N 1
ATOM 5257 C CA . THR A 1 382 ? 12.101 16.258 -35.743 1.00 45.10 382 THR A CA 1
ATOM 5258 C C . THR A 1 382 ? 10.783 16.532 -35.030 1.00 56.90 382 THR A C 1
ATOM 5259 O O . THR A 1 382 ? 9.764 16.805 -35.669 1.00 46.60 382 THR A O 1
ATOM 5270 N N . THR A 1 383 ? 10.807 16.448 -33.702 1.00 55.97 383 THR A N 1
ATOM 5271 C CA . THR A 1 383 ? 9.614 16.736 -32.912 1.00 62.75 383 THR A CA 1
ATOM 5272 C C . THR A 1 383 ? 9.173 18.182 -33.124 1.00 70.43 383 THR A C 1
ATOM 5273 O O . THR A 1 383 ? 7.995 18.466 -33.339 1.00 68.70 383 THR A O 1
ATOM 5284 N N . GLU A 1 384 ? 10.132 19.099 -33.038 1.00 85.57 384 GLU A N 1
ATOM 5285 C CA . GLU A 1 384 ? 9.850 20.540 -33.123 1.00 86.36 384 GLU A CA 1
ATOM 5286 C C . GLU A 1 384 ? 9.117 20.983 -34.402 1.00 83.18 384 GLU A C 1
ATOM 5287 O O . GLU A 1 384 ? 8.095 21.667 -34.326 1.00 86.15 384 GLU A O 1
ATOM 5299 N N . ASP A 1 385 ? 9.642 20.593 -35.564 1.00 62.11 385 ASP A N 1
ATOM 5300 C CA . ASP A 1 385 ? 9.076 20.990 -36.862 1.00 57.91 385 ASP A CA 1
ATOM 5301 C C . ASP A 1 385 ? 7.740 20.293 -37.105 1.00 66.96 385 ASP A C 1
ATOM 5302 O O . ASP A 1 385 ? 7.694 19.191 -37.650 1.00 53.40 385 ASP A O 1
ATOM 5311 N N . LYS A 1 386 ? 6.651 20.948 -36.714 1.00 77.01 386 LYS A N 1
ATOM 5312 C CA . LYS A 1 386 ? 5.337 20.319 -36.763 1.00 69.10 386 LYS A CA 1
ATOM 5313 C C . LYS A 1 386 ? 4.693 20.447 -38.143 1.00 72.47 386 LYS A C 1
ATOM 5314 O O . LYS A 1 386 ? 3.903 19.593 -38.539 1.00 62.49 386 LYS A O 1
ATOM 5333 N N . ILE A 1 387 ? 5.041 21.497 -38.880 1.00 68.02 387 ILE A N 1
ATOM 5334 C CA . ILE A 1 387 ? 4.613 21.616 -40.271 1.00 63.94 387 ILE A CA 1
ATOM 5335 C C . ILE A 1 387 ? 5.061 20.394 -41.073 1.00 59.07 387 ILE A C 1
ATOM 5336 O O . ILE A 1 387 ? 4.300 19.851 -41.881 1.00 60.64 387 ILE A O 1
ATOM 5352 N N . SER A 1 388 ? 6.295 19.959 -40.840 1.00 41.06 388 SER A N 1
ATOM 5353 C CA . SER A 1 388 ? 6.830 18.779 -41.511 1.00 46.77 388 SER A CA 1
ATOM 5354 C C . SER A 1 388 ? 6.061 17.533 -41.097 1.00 53.74 388 SER A C 1
ATOM 5355 O O . SER A 1 388 ? 5.794 16.651 -41.915 1.00 44.13 388 SER A O 1
ATOM 5363 N N . ARG A 1 389 ? 5.711 17.467 -39.818 1.00 56.97 389 ARG A N 1
ATOM 5364 C CA . ARG A 1 389 ? 4.957 16.340 -39.297 1.00 64.07 389 ARG A CA 1
ATOM 5365 C C . ARG A 1 389 ? 3.595 16.267 -39.978 1.00 66.69 389 ARG A C 1
ATOM 5366 O O . ARG A 1 389 ? 3.167 15.203 -40.438 1.00 66.12 389 ARG A O 1
ATOM 5387 N N . MET A 1 390 ? 2.920 17.410 -40.037 1.00 49.04 390 MET A N 1
ATOM 5388 C CA . MET A 1 390 ? 1.669 17.527 -40.764 1.00 52.72 390 MET A CA 1
ATOM 5389 C C . MET A 1 390 ? 1.858 17.003 -42.176 1.00 63.11 390 MET A C 1
ATOM 5390 O O . MET A 1 390 ? 1.175 16.072 -42.616 1.00 57.24 390 MET A O 1
ATOM 5404 N N . ALA A 1 391 ? 2.793 17.625 -42.884 1.00 63.24 391 ALA A N 1
ATOM 5405 C CA . ALA A 1 391 ? 3.102 17.246 -44.252 1.00 54.65 391 ALA A CA 1
ATOM 5406 C C . ALA A 1 391 ? 3.220 15.725 -44.382 1.00 57.33 391 ALA A C 1
ATOM 5407 O O . ALA A 1 391 ? 2.583 15.109 -45.245 1.00 63.86 391 ALA A O 1
ATOM 5414 N N . GLU A 1 392 ? 4.030 15.124 -43.515 1.00 41.70 392 GLU A N 1
ATOM 5415 C CA . GLU A 1 392 ? 4.227 13.679 -43.529 1.00 42.17 392 GLU A CA 1
ATOM 5416 C C . GLU A 1 392 ? 2.905 12.933 -43.335 1.00 34.72 392 GLU A C 1
ATOM 5417 O O . GLU A 1 392 ? 2.608 11.993 -44.073 1.00 36.17 392 GLU A O 1
ATOM 5421 N N . GLU A 1 393 ? 2.122 13.349 -42.341 1.00 37.12 393 GLU A N 1
ATOM 5422 C CA . GLU A 1 393 ? 0.817 12.738 -42.082 1.00 48.93 393 GLU A CA 1
ATOM 5423 C C . GLU A 1 393 ? -0.073 12.769 -43.328 1.00 48.85 393 GLU A C 1
ATOM 5424 O O . GLU A 1 393 ? -0.580 11.729 -43.773 1.0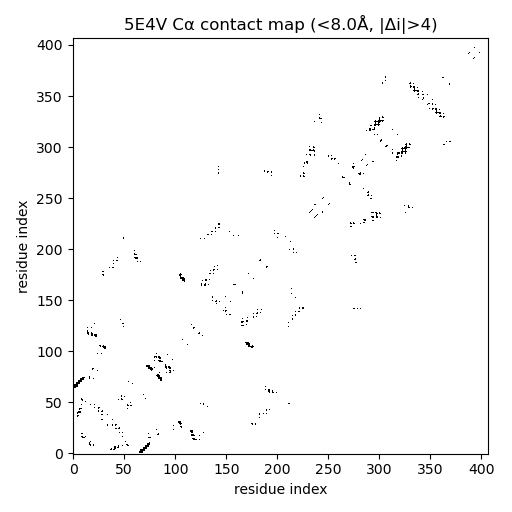0 50.16 393 GLU A O 1
ATOM 5428 N N . GLN A 1 394 ? -0.259 13.968 -43.879 1.00 38.11 394 GLN A N 1
ATOM 5429 C CA . GLN A 1 394 ? -1.056 14.149 -45.090 1.00 53.79 394 GLN A CA 1
ATOM 5430 C C . GLN A 1 394 ? -0.572 13.242 -46.222 1.00 49.57 394 GLN A C 1
ATOM 5431 O O . GLN A 1 394 ? -1.340 12.448 -46.777 1.00 53.17 394 GLN A O 1
ATOM 5445 N N . ALA A 1 395 ? 0.706 13.375 -46.566 1.00 49.27 395 ALA A N 1
ATOM 5446 C CA . ALA A 1 395 ? 1.308 12.564 -47.619 1.00 58.95 395 ALA A CA 1
ATOM 5447 C C . ALA A 1 395 ? 0.992 11.091 -47.391 1.00 52.97 395 ALA A C 1
ATOM 5448 O O . ALA A 1 395 ? 0.505 10.380 -48.282 1.00 52.56 395 ALA A O 1
ATOM 5455 N N . ARG A 1 396 ? 1.280 10.654 -46.173 1.00 41.25 396 ARG A N 1
ATOM 5456 C CA . ARG A 1 396 ? 1.066 9.286 -45.740 1.00 53.31 396 ARG A CA 1
ATOM 5457 C C . ARG A 1 396 ? -0.351 8.838 -46.065 1.00 55.39 396 ARG A C 1
ATOM 5458 O O . ARG A 1 396 ? -0.566 7.821 -46.738 1.00 54.31 396 ARG A O 1
ATOM 5471 N N . HIS A 1 397 ? -1.320 9.606 -45.579 1.00 58.05 397 HIS A N 1
ATOM 5472 C CA . HIS A 1 397 ? -2.720 9.277 -45.802 1.00 47.94 397 HIS A CA 1
ATOM 5473 C C . HIS A 1 397 ? -3.081 9.252 -47.281 1.00 57.72 397 HIS A C 1
ATOM 5474 O O . HIS A 1 397 ? -3.805 8.364 -47.727 1.00 48.57 397 HIS A O 1
ATOM 5489 N N . VAL A 1 398 ? -2.586 10.224 -48.040 1.00 48.69 398 VAL A N 1
ATOM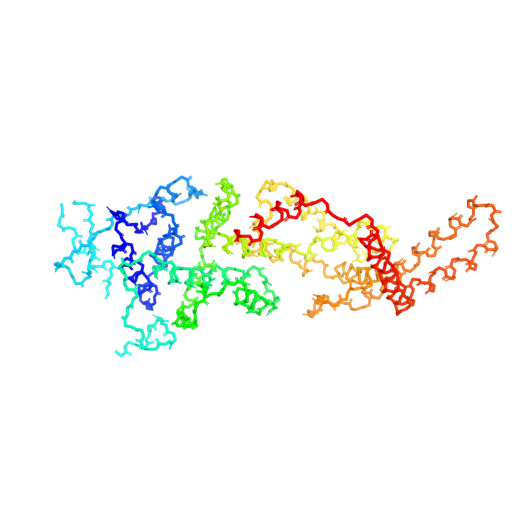 5490 C CA . VAL A 1 398 ? -2.855 10.246 -49.472 1.00 52.91 398 VAL A CA 1
ATOM 5491 C C . VAL A 1 398 ? -2.356 8.948 -50.115 1.00 53.80 398 VAL A C 1
ATOM 5492 O O . VAL A 1 398 ? -3.075 8.297 -50.889 1.00 47.03 398 VAL A O 1
ATOM 5505 N N . LYS A 1 399 ? -1.131 8.556 -49.779 1.00 52.38 399 LYS A N 1
ATOM 5506 C CA . LYS A 1 399 ? -0.601 7.287 -50.266 1.00 51.68 399 LYS A CA 1
ATOM 5507 C C . LYS A 1 399 ? -1.567 6.157 -49.902 1.00 53.88 399 LYS A C 1
ATOM 5508 O O . LYS A 1 399 ? -2.022 5.396 -50.769 1.00 44.55 399 LYS A O 1
ATOM 5515 N N . ASN A 1 400 ? -1.891 6.066 -48.617 1.00 34.52 400 ASN A N 1
ATOM 5516 C CA . ASN A 1 400 ? -2.815 5.043 -48.139 1.00 52.20 400 ASN A CA 1
ATOM 5517 C C . ASN A 1 400 ? -4.113 5.005 -48.947 1.00 51.75 400 ASN A C 1
ATOM 5518 O O . ASN A 1 400 ? -4.575 3.935 -49.365 1.00 54.19 400 ASN A O 1
ATOM 5529 N N . GLY A 1 401 ? -4.691 6.178 -49.176 1.00 43.61 401 GLY A N 1
ATOM 5530 C CA . GLY A 1 401 ? -5.963 6.269 -49.863 1.00 44.96 401 GLY A CA 1
ATOM 5531 C C . GLY A 1 401 ? -5.863 5.802 -51.302 1.00 44.18 401 GLY A C 1
ATOM 5532 O O . GLY A 1 401 ? -6.742 5.083 -51.800 1.00 39.48 401 GLY A O 1
ATOM 5536 N N . LEU A 1 402 ? -4.798 6.209 -51.986 1.00 45.66 402 LEU A N 1
ATOM 5537 C CA . LEU A 1 402 ? -4.592 5.717 -53.341 1.00 50.42 402 LEU A CA 1
ATOM 5538 C C . LEU A 1 402 ? -4.474 4.201 -53.307 1.00 56.54 402 LEU A C 1
ATOM 5539 O O . LEU A 1 402 ? -5.062 3.507 -54.138 1.00 52.15 402 LEU A O 1
ATOM 5555 N N . GLU A 1 403 ? -3.728 3.689 -52.331 1.00 52.66 403 GLU A N 1
ATOM 5556 C CA . GLU A 1 403 ? -3.589 2.246 -52.173 1.00 60.56 403 GLU A CA 1
ATOM 5557 C C . GLU A 1 403 ? -4.964 1.588 -52.092 1.00 63.91 403 GLU A C 1
ATOM 5558 O O . GLU A 1 403 ? -5.250 0.640 -52.826 1.00 68.63 403 GLU A O 1
ATOM 5562 N N . CYS A 1 404 ? -5.815 2.095 -51.203 1.00 58.10 404 CYS A N 1
ATOM 5563 C CA . CYS A 1 404 ? -7.171 1.557 -51.069 1.00 44.79 404 CYS A CA 1
ATOM 5564 C C . CYS A 1 404 ? -7.965 1.626 -52.376 1.00 57.49 404 CYS A C 1
ATOM 5565 O O . CYS A 1 404 ? -8.629 0.660 -52.759 1.00 60.64 404 CYS A O 1
ATOM 5573 N N . ILE A 1 405 ? -7.914 2.772 -53.047 1.00 60.32 405 ILE A N 1
ATOM 5574 C CA . ILE A 1 405 ? -8.585 2.924 -54.335 1.00 64.25 405 ILE A CA 1
ATOM 5575 C C . ILE A 1 405 ? -8.133 1.826 -55.301 1.00 69.85 405 ILE A C 1
ATOM 5576 O O . ILE A 1 405 ? -8.955 1.107 -55.893 1.00 54.72 405 ILE A O 1
ATOM 5592 N N . ARG A 1 406 ? -6.818 1.696 -55.440 1.00 70.24 406 ARG A N 1
ATOM 5593 C CA . ARG A 1 406 ? -6.223 0.681 -56.294 1.00 67.45 406 ARG A CA 1
ATOM 5594 C C . ARG A 1 406 ? -6.745 -0.695 -55.905 1.00 79.58 406 ARG A C 1
ATOM 5595 O O . ARG A 1 406 ? -7.160 -1.477 -56.759 1.00 66.26 406 ARG A O 1
ATOM 5605 N N . ALA A 1 407 ? -6.720 -0.977 -54.606 1.00 68.44 407 ALA A N 1
ATOM 5606 C CA . ALA A 1 407 ? -7.190 -2.252 -54.074 1.00 47.74 407 ALA A CA 1
ATOM 5607 C C . ALA A 1 407 ? -8.641 -2.536 -54.456 1.00 63.52 407 ALA A C 1
ATOM 5608 O O . ALA A 1 407 ? -8.979 -3.652 -54.855 1.00 66.59 407 ALA A O 1
ATOM 5615 N N . LEU A 1 408 ? -9.502 -1.530 -54.317 1.00 66.95 408 LEU A N 1
ATOM 5616 C CA . LEU A 1 408 ? -10.915 -1.690 -54.657 1.00 73.51 408 LEU A CA 1
ATOM 5617 C C . LEU A 1 408 ? -11.115 -1.896 -56.149 1.00 74.83 408 LEU A C 1
ATOM 5618 O O . LEU A 1 408 ? -11.993 -2.657 -56.560 1.00 60.61 408 LEU A O 1
ATOM 5634 N N . LYS A 1 409 ? -10.325 -1.194 -56.957 1.00 81.04 409 LYS A N 1
ATOM 5635 C CA . LYS A 1 409 ? -10.316 -1.441 -58.397 1.00 77.18 409 LYS A CA 1
ATOM 5636 C C . LYS A 1 409 ? -10.122 -2.936 -58.639 1.00 74.87 409 LYS A C 1
ATOM 5637 O O . LYS A 1 409 ? -10.943 -3.577 -59.294 1.00 75.42 409 LYS A O 1
ATOM 5641 N N . ALA A 1 410 ? -9.024 -3.468 -58.103 1.00 91.96 410 ALA A N 1
ATOM 5642 C CA . ALA A 1 410 ? -8.737 -4.904 -58.088 1.00 91.35 410 ALA A CA 1
ATOM 5643 C C . ALA A 1 410 ? -9.935 -5.711 -57.596 1.00 95.34 410 ALA A C 1
ATOM 5644 O O . ALA A 1 410 ? -11.035 -5.582 -58.127 1.00 97.71 410 ALA A O 1
ATOM 5651 N N . GLU A 1 411 ? -9.719 -6.556 -56.591 1.00 99.04 411 GLU A N 1
ATOM 5652 C CA . GLU A 1 411 ? -10.819 -7.291 -55.986 1.00 93.59 411 GLU A CA 1
ATOM 5653 C C . GLU A 1 411 ? -11.872 -6.277 -55.574 1.00 92.78 411 GLU A C 1
ATOM 5654 O O . GLU A 1 411 ? -11.717 -5.602 -54.556 1.00 91.82 411 GLU A O 1
ATOM 5658 N N . PRO A 1 412 ? -12.939 -6.138 -56.377 1.00 85.11 412 PRO A N 1
ATOM 5659 C CA . PRO A 1 412 ? -13.930 -5.129 -56.011 1.00 80.61 412 PRO A CA 1
ATOM 5660 C C . PRO A 1 412 ? -14.712 -5.607 -54.798 1.00 87.31 412 PRO A C 1
ATOM 5661 O O . PRO A 1 412 ? -14.133 -5.667 -53.716 1.00 88.61 412 PRO A O 1
ATOM 5672 N N . ILE A 1 413 ? -15.968 -6.010 -54.953 1.00 99.51 413 ILE A N 1
ATOM 5673 C CA . ILE A 1 413 ? -16.791 -6.184 -53.767 1.00 111.70 413 ILE A CA 1
ATOM 5674 C C . ILE A 1 413 ? -17.916 -7.193 -53.903 1.00 123.30 413 ILE A C 1
ATOM 5675 O O . ILE A 1 413 ? -18.69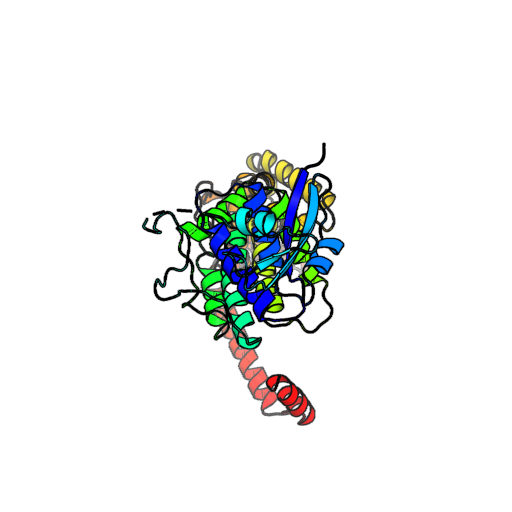8 -7.172 -54.854 1.00 121.47 413 ILE A O 1
ATOM 5691 N N . GLY A 1 414 ? -17.947 -8.097 -52.930 1.00 133.86 414 GLY A N 1
ATOM 5692 C CA . GLY A 1 414 ? -19.035 -9.033 -52.765 1.00 132.38 414 GLY A CA 1
ATOM 5693 C C . GLY A 1 414 ? -20.371 -8.326 -52.813 1.00 129.38 414 GLY A C 1
ATOM 5694 O O . GLY A 1 414 ? -20.676 -7.487 -51.966 1.00 127.44 414 GLY A O 1
ATOM 5698 N N . SER A 1 415 ? -21.166 -8.658 -53.822 1.00 118.01 415 SER A N 1
ATOM 5699 C CA . SER A 1 415 ? -22.513 -8.118 -53.949 1.00 113.69 415 SER A CA 1
ATOM 5700 C C . SER A 1 415 ? -23.298 -8.351 -52.664 1.00 104.38 415 SER A C 1
ATOM 5701 O O . SER A 1 415 ? -24.165 -7.558 -52.307 1.00 96.94 415 SER A O 1
ATOM 5709 N N . LEU A 1 416 ? -22.991 -9.444 -51.973 1.00 82.88 416 LEU A N 1
ATOM 5710 C CA . LEU A 1 416 ? -23.606 -9.724 -50.684 1.00 83.33 416 LEU A CA 1
ATOM 5711 C C . LEU A 1 416 ? -23.340 -8.562 -49.736 1.00 83.79 416 LEU A C 1
ATOM 5712 O O . LEU A 1 416 ? -24.259 -8.024 -49.113 1.00 75.02 416 LEU A O 1
ATOM 5716 N N . ALA A 1 417 ? -22.071 -8.180 -49.634 1.00 99.64 417 ALA A N 1
ATOM 5717 C CA . ALA A 1 417 ? -21.674 -7.040 -48.817 1.00 97.15 417 ALA A CA 1
ATOM 5718 C C . ALA A 1 417 ? -22.475 -5.811 -49.225 1.00 94.44 417 ALA A C 1
ATOM 5719 O O . ALA A 1 417 ? -23.118 -5.168 -48.394 1.00 94.68 417 ALA A O 1
ATOM 5726 N N . ILE A 1 418 ? -22.432 -5.495 -50.514 1.00 88.71 418 ILE A N 1
ATOM 5727 C CA . ILE A 1 418 ? -23.171 -4.362 -51.049 1.00 89.03 418 ILE A CA 1
ATOM 5728 C C . ILE A 1 418 ? -24.655 -4.477 -50.708 1.00 99.35 418 ILE A C 1
ATOM 5729 O O . ILE A 1 418 ? -25.322 -3.474 -50.456 1.00 101.16 418 ILE A O 1
ATOM 5733 N N . GLU A 1 419 ? -25.163 -5.705 -50.684 1.00 100.30 419 GLU A N 1
ATOM 5734 C CA . GLU A 1 419 ? -26.573 -5.946 -50.401 1.00 103.29 419 GLU A CA 1
ATOM 5735 C C . GLU A 1 419 ? -26.884 -5.632 -48.942 1.00 97.02 419 GLU A C 1
ATOM 5736 O O . GLU A 1 419 ? -27.870 -4.964 -48.637 1.00 96.99 419 GLU A O 1
ATOM 5740 N N . GLU A 1 420 ? -26.040 -6.118 -48.040 1.00 90.42 420 GLU A N 1
ATOM 5741 C CA . GLU A 1 420 ? -26.203 -5.817 -46.625 1.00 92.32 420 GLU A CA 1
ATOM 5742 C C . GLU A 1 420 ? -26.084 -4.310 -46.389 1.00 97.49 420 GLU A C 1
ATOM 5743 O O . GLU A 1 420 ? -26.857 -3.722 -45.626 1.00 96.02 420 GLU A O 1
ATOM 5747 N N . ALA A 1 421 ? -25.117 -3.686 -47.052 1.00 101.31 421 ALA A N 1
ATOM 5748 C CA . ALA A 1 421 ? -24.920 -2.246 -46.928 1.00 92.53 421 ALA A CA 1
ATOM 5749 C C . ALA A 1 421 ? -26.140 -1.482 -47.430 1.00 98.16 421 ALA A C 1
ATOM 5750 O O . ALA A 1 421 ? -26.580 -0.518 -46.803 1.00 98.25 421 ALA A O 1
ATOM 5757 N N . MET A 1 422 ? -26.680 -1.905 -48.569 1.00 93.03 422 MET A N 1
ATOM 5758 C CA . MET A 1 422 ? -27.913 -1.321 -49.080 1.00 89.15 422 MET A CA 1
ATOM 5759 C C . MET A 1 422 ? -28.990 -1.463 -48.009 1.00 99.00 422 MET A C 1
ATOM 5760 O O . MET A 1 422 ? -29.623 -0.481 -47.594 1.00 101.83 422 MET A O 1
ATOM 5764 N N . ALA A 1 423 ? -29.175 -2.699 -47.554 1.00 113.11 423 ALA A N 1
ATOM 5765 C CA . ALA A 1 423 ? -30.108 -3.001 -46.479 1.00 119.38 423 ALA A CA 1
ATOM 5766 C C . ALA A 1 423 ? -29.869 -2.073 -45.293 1.00 127.33 423 ALA A C 1
ATOM 5767 O O . ALA A 1 423 ? -30.804 -1.715 -44.577 1.00 113.91 423 ALA A O 1
ATOM 5774 N N . ALA A 1 424 ? -28.613 -1.696 -45.079 1.00 130.99 424 ALA A N 1
ATOM 5775 C CA . ALA A 1 424 ? -28.290 -0.701 -44.060 1.00 136.13 424 ALA A CA 1
ATOM 5776 C C . ALA A 1 424 ? -28.838 0.678 -44.426 1.00 142.85 424 ALA A C 1
ATOM 5777 O O . ALA A 1 424 ? -29.741 1.187 -43.762 1.00 140.14 424 ALA A O 1
ATOM 5784 N N . TRP A 1 425 ? -28.289 1.275 -45.482 1.00 144.30 425 TRP A N 1
ATOM 5785 C CA . TRP A 1 425 ? -28.649 2.639 -45.871 1.00 138.29 425 TRP A CA 1
ATOM 5786 C C . TRP A 1 425 ? -30.162 2.817 -45.972 1.00 145.90 425 TRP A C 1
ATOM 5787 O O . TRP A 1 425 ? -30.674 3.928 -45.818 1.00 136.32 425 TRP A O 1
ATOM 5791 N N . SER A 1 426 ? -30.874 1.727 -46.245 1.00 147.38 426 SER A N 1
ATOM 5792 C CA . SER A 1 426 ? -32.334 1.765 -46.217 1.00 130.42 426 SER A CA 1
ATOM 5793 C C . SER A 1 426 ? -32.838 2.386 -44.907 1.00 128.38 426 SER A C 1
ATOM 5794 O O . SER A 1 426 ? -33.405 3.480 -44.910 1.00 139.97 426 SER A O 1
ATOM 5802 N N . GLU A 1 427 ? -32.615 1.694 -43.792 1.00 74.94 427 GLU A N 1
ATOM 5803 C CA . GLU A 1 427 ? -33.069 2.169 -42.489 1.00 73.94 427 GLU A CA 1
ATOM 5804 C C . GLU A 1 427 ? -32.223 3.347 -42.012 1.00 84.97 427 GLU A C 1
ATOM 5805 O O . GLU A 1 427 ? -32.279 4.438 -42.584 1.00 90.40 427 GLU A O 1
#

Nearest PDB structures (foldseek):
  5e4v-assembly1_A-2  TM=1.002E+00  e=1.592E-60  Measles virus strain Edmonston-B
  6h5q-assembly1_B  TM=8.052E-01  e=1.701E-40  Measles morbillivirus
  7oi3-assembly1_E  TM=8.013E-01  e=1.826E-38  Morbillivirus sp.
  7nt6-assembly1_G  TM=7.691E-01  e=4.547E-20  Henipavirus nipahense
  4xjn-assembly1_C  TM=7.586E-01  e=5.659E-19  Mammalian orthorubulavirus 5

Sequence (407 aa):
IKHIIIVPIPGDSSITTRSRLLDRLVRLIGNPDVSGPKLTGALIGILSLFVESPGQLIQRITDDPDVSIRLLEVVQSDQSQSGLTFASTNMEDEADQYFSDQSRFGWFENKEISDIEVQDPEGFNMILGTILAQIWVLLAKAVTAPDTAADSELRRWIKYTQQRRVVGEFRLERKWLDVVRNRIAEDLSLRRFMVALILDIKRTPGNKPRIAEMICDIDTYIVEAGLASFILTIKFGIETMYPALGLHEFAGELSTLESLMNLYQQMGETAPYMVILENSIQNKFSAGSYPLLWSYAMGVGVELENSMGGLNFGRSYFDPAYFRLGQEMVRRSAGKVSSTLASELGITAEDARLVSEIAMHTTEDKISRMAEEQARHVKNGLECIRALKAEPIGSLAIEEAMAAWSE

Organism: Measles virus (strain Edmonston-Moraten vaccine) (NCBI:txid132484)

GO terms:
  GO:0005515 protein binding (F, IPI)

Solvent-accessible surface area: 21200 Å² total; per-residue (Å²): 168,118,82,96,3,70,0,1,12,12,37,49,103,46,42,33,0,20,0,35,0,0,0,48,0,0,96,11,0,3,34,80,137,30,66,16,63,65,13,0,0,0,1,2,0,0,2,0,2,45,42,98,38,4,5,115,3,0,126,163,22,43,109,25,88,83,17,45,44,38,42,50,94,0,58,68,18,159,103,22,181,11,10,0,27,22,74,110,113,104,34,42,70,52,0,30,70,23,34,121,176,141,94,65,58,3,39,6,109,50,99,161,22,89,67,5,52,35,106,69,84,82,13,4,76,70,4,1,3,2,0,0,4,30,2,0,23,28,1,1,48,56,7,14,42,78,46,114,35,4,70,51,70,6,50,134,136,12,67,179,87,29,79,98,37,41,35,62,103,22,85,1,49,115,56,0,31,36,34,1,126,56,31,5,73,114,19,73,16,1,30,69,9,1,10,11,0,6,40,24,6,103,164,60,126,58,99,69,94,68,20,11,51,9,0,28,56,2,8,81,46,0,50,137,28,16,14,52,21,3,89,47,0,19,103,15,0,41,112,32,138,23,111,6,31,70,70,86,96,0,63,52,21,54,54,49,2,106,69,13,80,66,78,72,136,144,79,48,139,61,2,36,16,5,5,8,36,33,104,80,39,17,54,49,6,28,0,35,37,0,29,45,0,5,0,0,0,18,0,0,5,17,0,74,99,27,48,142,79,82,54,66,76,66,60,119,73,36,44,79,62,37,29,93,55,0,24,68,18,5,31,75,33,25,0,76,97,29,31,70,99,7,60,122,142,68,74,81,76,125,46,6,142,97,47,27,104,94,12,54,108,83,15,91,50,56,149,56,60,86,55,62,44,114,62,91,116,93,80,70,33,115,54,74,112,110,56,93,84,68,85,102,108,49,91,79,58,52,61,66,59,63,70,66,92,92,127

B-factor: mean 73.67, std 24.15, range [21.31, 259.59]

Secondary structure (DSSP, 8-state):
-PEEEEEEEESSS-HHHHHHHHHHHHHHHH-TT--HHHHHHHHHHHHTTTSS-HHHHHHHH---SSEEEEEEEEEE-SSSSSSEEE-----HHHHHHH-----S---BS-TT------S-HHHHHHHHHHHHHHHHHHHHHHHHTT--HHHHHHHHHHHHHSTTTS-GGGPBPHHHHHHHHHHHHH-HHHHHHHHHHHHHHHT--S---HHHHHHHHHHHHHHHHHTHHHHHHIIIIITT--GGGGSGGGHHHHHHHHHHHHHHHHTGGGTTTHHHH-HHHHHHTSGGGSHHHHHHHHHHHHHHHT--SS----STT--HHHHHHHHHHHHHHHHHHHHHHHHHHT--HHHHHHHHHHHHHHHH-HHHHHHHHHHHHHHHHHHHHHHHHSS---HHHHHHHHHHHH-

InterPro domains:
  IPR004897 P/V phosphoprotein, paramyxoviral [PF03210] (330-502)
  IPR016075 RNA polymerase, phosphoprotein P, C-terminal XD, paramyxovirinae [SSF101089] (459-507)
  IPR028243 Paramyxovirus structural protein P/V, N-terminal domain [PF13825] (4-312)